Protein AF-V8AMJ9-F1 (afdb_monomer_lite)

Sequence (746 aa):
MMEITTKDFGLGAHLICLTNKAGDTLSLSNYGARIVDWTVNGKKIVLGFDSTQEYVEKDNYPGATIGRTAGRIKDGQVEIAGKTVQLQQNEAAQTLHGGQDSFESKLWQFEVFQEAEQAKVQFYLTSNDGENGYPGQMQVTVTHSFDENGAWSIEYDAVSDKDTVFNPTGHVYFNLSGDVGQSIDNHFLRLGASRFIPLLDKSEVVRGDIAELAGTDLDLRSGKKLSEVFQSTMEQVTLVDGLDHPFLLDEPSIEKEQARLSFEDLSVSVYTDRPSIVIFSANFGESGAVYQGKKEVNHAQSLLKHKWRQAVSKFRSWAISHSKQVRNTIQKQFINFIKKRKNEEKKMTTIVENSKVLTALTNSFEKVFGDTENVEYFFSPGRINLIGEHTDYNGGYVFPASITIGTTGLARLREDTKIRLFSQNFPEAGLIEFDLTEVKEKEDDSWSNYVKGMIVMLQGAGYTIDKGFELLINGEIPTASGLSSSASLELLVGVVLDDLFNLQVPRLELVQLGQKTENEFIGVNSGILDQFAIGFGEVKKAILLDCNTLKYEMVPVELRDYDIVIMNTNKPRALTESKYNERFAETREALKRMQSKLAIESLGELSNEEFDANTDLIGDETLIKRARHAVYENNRTKIAQKAFVAGNLTKFGELLNASHASLKDDYEVTGIELDTLAETAQKQAGVLGARMTGAGFGGCAIALVAHDKVADFEEAVGAEYEKVVGYPASFYVAQIGSGSTKLDVE

Organism: NCBI:txid1380772

InterPro domains:
  IPR000705 Galactokinase [PR00473] (382-400)
  IPR000705 Galactokinase [PR00473] (447-458)
  IPR000705 Galactokinase [PR00473] (468-486)
  IPR000705 Galactokinase [PR00473] (625-639)
  IPR000705 Galactokinase [TIGR00131] (361-740)
  IPR006203 GHMP kinase, ATP-binding, conserved site [PS00627] (477-488)
  IPR006204 GHMP kinase N-terminal domain [PF00288] (449-537)
  IPR008183 Aldose 1-/Glucose-6-phosphate 1-epimerase [PF01263] (15-292)
  IPR011013 Galactose mutarotase-like domain superfamily [SSF74650] (10-295)
  IPR013750 GHMP kinase, C-terminal domain [PF08544] (641-722)
  IPR014718 Glycoside hydrolase-type carbohydrate-binding [G3DSA:2.70.98.10] (3-341)
  IPR014721 Small ribosomal subunit protein uS5 domain 2-type fold, subgroup [G3DSA:3.30.230.10] (356-563)
  IPR019539 Galactokinase, N-terminal domain [PF10509] (364-411)
  IPR019741 Galactokinase, conserved site [PS00106] (382-393)
  IPR020568 Ribosomal protein uS5 domain 2-type superfamily [SSF54211] (351-558)
  IPR022963 Galactokinase, bacterial [MF_00246] (380-742)
  IPR036554 GHMP kinase, C-terminal domain superfamily [G3DSA:3.30.70.890] (564-741)
  IPR036554 GHMP kinase, C-terminal domain superfamily [SSF55060] (561-741)
  IPR047215 Galactose mutarotase-like [cd09019] (15-300)

Secondary structure (DSSP, 8-state):
--EEEEEEEETTEEEEEEE-TTS-EEEEETBTTEEEEEEETTEE-B---SSHHHHHHT-S-TTPEE-SB-SEEGGGEEEETTEEEEPPP-BTTBEETTSTT-GGGSBPEEEEEE-SSEEEEEEEEEEPTTGGG--S-EEEEEEEEEETT--EEEEEEEEESS--B-B-EE-PEE-TTS-TTS-GGG-EEEE-EEEE--B-STT--B-S--EE-TTSTT--TT-EEHHHHHT---HHHHHHTS-EEEEEESS-BSSS--EEEEETTEEEEE-BSSSEEEEE----GGG--EETTEEPPTT--EEEEE----B-S----------TTHHHHHHHHHHHHHHHHHHHHHHHHHHHHHHHHHHHHHHHHHHHHS--TT-EEEEEEEEEESS-TT-GGGT-EE-EEEEEEEEEEEEEE-SSSEEEEEETT-GGG--EEEEGGGTTSPPTT-THHHHHHHHHHHHHTT----S-EEEEEEE-SPTTSSS-HHHHHHHHHHHHHHHHTT----HHHHHHHHHHIIIIII-----SHHHHHHHH-BTTEEEEEETTT--EEEEE---TTEEEEEEE--PPP--HHHHHHHHHHHHHHHHHHHTTTS--SSGGG--HHHHHHTGGGT--HHHHHHHHHHHHHHHHHHHHHHHHHTT-HHHHHHHHHHHHHHHHHTS----HHHHHHHHHHTTSTTEEEEEEESS-SSSEEEEEEEGGGHHHHHHHHHHHHHHHHSS--EEEE--B---SEE----

pLDDT: mean 87.37, std 17.83, range [19.66, 98.88]

Structure (mmCIF, N/CA/C/O backbone):
data_AF-V8AMJ9-F1
#
_entry.id   AF-V8AMJ9-F1
#
loop_
_atom_site.group_PDB
_atom_site.id
_atom_site.type_symbol
_atom_site.label_atom_id
_atom_site.label_alt_id
_atom_site.label_comp_id
_atom_site.label_asym_id
_atom_site.label_entity_id
_atom_site.label_seq_id
_atom_site.pdbx_PDB_ins_code
_atom_site.Cartn_x
_atom_site.Cartn_y
_atom_site.Cartn_z
_atom_site.occupancy
_atom_site.B_iso_or_equiv
_atom_site.auth_seq_id
_atom_site.auth_comp_id
_atom_site.auth_asym_id
_atom_site.auth_atom_id
_atom_site.pdbx_PDB_model_num
ATOM 1 N N . MET A 1 1 ? -18.310 16.212 25.975 1.00 74.56 1 MET A N 1
ATOM 2 C CA . MET A 1 1 ? -18.135 15.029 25.116 1.00 74.56 1 MET A CA 1
ATOM 3 C C . MET A 1 1 ? -17.118 14.140 25.801 1.00 74.56 1 MET A C 1
ATOM 5 O O . MET A 1 1 ? -16.295 14.694 26.526 1.00 74.56 1 MET A O 1
ATOM 9 N N . MET A 1 2 ? -17.212 12.824 25.624 1.00 90.31 2 MET A N 1
ATOM 10 C CA . MET A 1 2 ? -16.255 11.864 26.183 1.00 90.31 2 MET A CA 1
ATOM 11 C C . MET A 1 2 ? -14.827 12.238 25.765 1.00 90.31 2 MET A C 1
ATOM 13 O O . MET A 1 2 ? -14.611 12.589 24.607 1.00 90.31 2 MET A O 1
ATOM 17 N N . GLU A 1 3 ? -13.870 12.221 26.685 1.00 94.62 3 GLU A N 1
ATOM 18 C CA . GLU A 1 3 ? -12.468 12.474 26.346 1.00 94.62 3 GLU A CA 1
ATOM 19 C C . GLU A 1 3 ? -11.864 11.201 25.748 1.00 94.62 3 GLU A C 1
ATOM 21 O O . GLU A 1 3 ? -12.061 10.109 26.278 1.00 94.62 3 GLU A O 1
ATOM 26 N N . ILE A 1 4 ? -11.148 11.334 24.630 1.00 97.19 4 ILE A N 1
ATOM 27 C CA . ILE A 1 4 ? -10.492 10.210 23.966 1.00 97.19 4 ILE A CA 1
ATOM 28 C C . ILE A 1 4 ? -9.025 10.549 23.773 1.00 97.19 4 ILE A C 1
ATOM 30 O O . ILE A 1 4 ? -8.684 11.571 23.179 1.00 97.19 4 ILE A O 1
ATOM 34 N N . THR A 1 5 ? -8.153 9.677 24.262 1.00 96.88 5 THR A N 1
ATOM 35 C CA . THR A 1 5 ? -6.708 9.805 24.075 1.00 96.88 5 THR A CA 1
ATOM 36 C C . THR A 1 5 ? -6.157 8.560 23.406 1.00 96.88 5 THR A C 1
ATOM 38 O O . THR A 1 5 ? -6.687 7.460 23.548 1.00 96.88 5 THR A O 1
ATOM 41 N N . THR A 1 6 ? -5.094 8.730 22.631 1.00 96.31 6 THR A N 1
ATOM 42 C CA . THR A 1 6 ? -4.368 7.627 22.003 1.00 96.31 6 THR A CA 1
ATOM 43 C C . THR A 1 6 ? -2.884 7.843 22.235 1.00 96.31 6 THR A C 1
ATOM 45 O O . THR A 1 6 ? -2.378 8.942 22.010 1.00 96.31 6 THR A O 1
ATOM 48 N N . LYS A 1 7 ? -2.186 6.809 22.700 1.00 93.69 7 LYS A N 1
ATOM 49 C CA . LYS A 1 7 ? -0.735 6.839 22.911 1.00 93.69 7 LYS A CA 1
ATOM 50 C C . LYS A 1 7 ? -0.086 5.556 22.409 1.00 93.69 7 LYS A C 1
ATOM 52 O O . LYS A 1 7 ? -0.765 4.541 22.271 1.00 93.69 7 LYS A O 1
ATOM 57 N N . ASP A 1 8 ? 1.217 5.611 22.162 1.00 91.31 8 ASP A N 1
ATOM 58 C CA . ASP A 1 8 ? 2.009 4.419 21.859 1.00 91.31 8 ASP A CA 1
ATOM 59 C C . ASP A 1 8 ? 1.932 3.409 23.015 1.00 91.31 8 ASP A C 1
ATOM 61 O O . ASP A 1 8 ? 1.956 3.779 24.195 1.00 91.31 8 ASP A O 1
ATOM 65 N N . PHE A 1 9 ? 1.802 2.137 22.657 1.00 94.25 9 PHE A N 1
ATOM 66 C CA . PHE A 1 9 ? 1.740 1.004 23.576 1.00 94.25 9 PHE A CA 1
ATOM 67 C C . PHE A 1 9 ? 2.832 -0.038 23.277 1.00 94.25 9 PHE A C 1
ATOM 69 O O . PHE A 1 9 ? 2.836 -1.123 23.866 1.00 94.25 9 PHE A O 1
ATOM 76 N N . GLY A 1 10 ? 3.778 0.297 22.391 1.00 80.06 10 GLY A N 1
ATOM 77 C CA . GLY A 1 10 ? 4.913 -0.536 22.008 1.00 80.06 10 GLY A CA 1
ATOM 78 C C . GLY A 1 10 ? 4.595 -1.512 20.875 1.00 80.06 10 GLY A C 1
ATOM 79 O O . GLY A 1 10 ? 3.445 -1.882 20.655 1.00 80.06 10 GLY A O 1
ATOM 80 N N . LEU A 1 11 ? 5.638 -1.937 20.153 1.00 80.00 11 LEU A N 1
ATOM 81 C CA . LEU A 1 11 ? 5.556 -2.883 19.024 1.00 80.00 11 LEU A CA 1
ATOM 82 C C . LEU A 1 11 ? 4.538 -2.478 17.936 1.00 80.00 11 LEU A C 1
ATOM 84 O O . LEU A 1 11 ? 3.905 -3.330 17.321 1.00 80.00 11 LEU A O 1
ATOM 88 N N . GLY A 1 12 ? 4.355 -1.172 17.709 1.00 77.81 12 GLY A N 1
ATOM 89 C CA . GLY A 1 12 ? 3.396 -0.638 16.732 1.00 77.81 12 GLY A CA 1
ATOM 90 C C . GLY A 1 12 ? 1.936 -0.623 17.205 1.00 77.81 12 GLY A C 1
ATOM 91 O O . GLY A 1 12 ? 1.050 -0.191 16.462 1.00 77.81 12 GLY A O 1
ATOM 92 N N . ALA A 1 13 ? 1.664 -1.065 18.434 1.00 93.19 13 ALA A N 1
ATOM 93 C CA . ALA A 1 13 ? 0.342 -0.994 19.032 1.00 93.19 13 ALA A CA 1
ATOM 94 C C . ALA A 1 13 ? 0.072 0.375 19.668 1.00 93.19 13 ALA A C 1
ATOM 96 O O . ALA A 1 13 ? 0.970 1.072 20.132 1.00 93.19 13 ALA A O 1
ATOM 97 N N . HIS A 1 14 ? -1.203 0.723 19.754 1.00 96.88 14 HIS A N 1
ATOM 98 C CA . HIS A 1 14 ? -1.708 1.932 20.382 1.00 96.88 14 HIS A CA 1
ATOM 99 C C . HIS A 1 14 ? -2.589 1.563 21.575 1.00 96.88 14 HIS A C 1
ATOM 101 O O . HIS A 1 14 ? -3.280 0.541 21.553 1.00 96.88 14 HIS A O 1
ATOM 107 N N . LEU A 1 15 ? -2.584 2.413 22.602 1.00 98.25 15 LEU A N 1
ATOM 108 C CA . LEU A 1 15 ? -3.532 2.385 23.709 1.00 98.25 15 LEU A CA 1
ATOM 109 C C . LEU A 1 15 ? -4.523 3.533 23.522 1.00 98.25 15 LEU A C 1
ATOM 111 O O . LEU A 1 15 ? -4.131 4.700 23.586 1.00 98.25 15 LEU A O 1
ATOM 115 N N . ILE A 1 16 ? -5.788 3.193 23.301 1.00 98.50 16 ILE A N 1
ATOM 116 C CA . ILE A 1 16 ? -6.908 4.123 23.183 1.00 98.50 16 ILE A CA 1
ATOM 117 C C . ILE A 1 16 ? -7.631 4.169 24.526 1.00 98.50 16 ILE A C 1
ATOM 119 O O . ILE A 1 16 ? -8.155 3.152 24.966 1.00 98.50 16 ILE A O 1
ATOM 123 N N . CYS A 1 17 ? -7.667 5.325 25.180 1.00 98.19 17 CYS A N 1
ATOM 124 C CA . CYS A 1 17 ? -8.372 5.511 26.446 1.00 98.19 17 CYS A CA 1
ATOM 125 C C . CYS A 1 17 ? -9.598 6.400 26.232 1.00 98.19 17 CYS A C 1
ATOM 127 O O . CYS A 1 17 ? -9.471 7.508 25.708 1.00 98.19 17 CYS A O 1
ATOM 129 N N . LEU A 1 18 ? -10.764 5.895 26.631 1.00 97.75 18 LEU A N 1
ATOM 130 C CA . LEU A 1 18 ? -12.057 6.571 26.597 1.00 97.75 18 LEU A CA 1
ATOM 131 C C . LEU A 1 18 ? -12.429 6.967 28.028 1.00 97.75 18 LEU A C 1
ATOM 133 O O . LEU A 1 18 ? -12.510 6.089 28.881 1.00 97.75 18 LEU A O 1
ATOM 137 N N . THR A 1 19 ? -12.675 8.249 28.289 1.00 97.25 19 THR A N 1
ATOM 138 C CA . THR A 1 19 ? -12.990 8.772 29.627 1.00 97.25 19 THR A CA 1
ATOM 139 C C . THR A 1 19 ? -14.341 9.476 29.616 1.00 97.25 19 THR A C 1
ATOM 141 O O . THR A 1 19 ? -14.513 10.496 28.938 1.00 97.25 19 THR A O 1
ATOM 144 N N . ASN A 1 20 ? -15.307 8.950 30.372 1.00 94.88 20 ASN A N 1
ATOM 145 C CA . ASN A 1 20 ? -16.635 9.555 30.494 1.00 94.88 20 ASN A CA 1
ATOM 146 C C . ASN A 1 20 ? -16.621 10.791 31.418 1.00 94.88 20 ASN A C 1
ATOM 148 O O . ASN A 1 20 ? -15.637 11.078 32.103 1.00 94.88 20 ASN A O 1
ATOM 152 N N . LYS A 1 21 ? -17.731 11.536 31.480 1.00 93.50 21 LYS A N 1
ATOM 153 C CA . LYS A 1 21 ? -17.843 12.733 32.343 1.00 93.50 21 LYS A CA 1
ATOM 154 C C . LYS A 1 21 ? -17.738 12.443 33.842 1.00 93.50 21 LYS A C 1
ATOM 156 O O . LYS A 1 21 ? -17.437 13.362 34.602 1.00 93.50 21 LYS A O 1
ATOM 161 N N . ALA A 1 22 ? -18.026 11.214 34.269 1.00 91.94 22 ALA A N 1
ATOM 162 C CA . ALA A 1 22 ? -17.880 10.788 35.659 1.00 91.94 22 ALA A CA 1
ATOM 163 C C . ALA A 1 22 ? -16.415 10.483 36.031 1.00 91.94 22 ALA A C 1
ATOM 165 O O . ALA A 1 22 ? -16.100 10.377 37.214 1.00 91.94 22 ALA A O 1
ATOM 166 N N . GLY A 1 23 ? -15.519 10.412 35.040 1.00 94.69 23 GLY A N 1
ATOM 167 C CA . GLY A 1 23 ? -14.111 10.072 35.217 1.00 94.69 23 GLY A CA 1
ATOM 168 C C . GLY A 1 23 ? -13.824 8.570 35.175 1.00 94.69 23 GLY A C 1
ATOM 169 O O . GLY A 1 23 ? -12.690 8.179 35.446 1.00 94.69 23 GLY A O 1
ATOM 170 N N . ASP A 1 24 ? -14.809 7.734 34.832 1.00 95.81 24 ASP A N 1
ATOM 171 C CA . ASP A 1 24 ? -14.566 6.321 34.544 1.00 95.81 24 ASP A CA 1
ATOM 172 C C . ASP A 1 24 ? -13.868 6.191 33.190 1.00 95.81 24 ASP A C 1
ATOM 174 O O . ASP A 1 24 ? -14.147 6.953 32.255 1.00 95.81 24 ASP A O 1
ATOM 178 N N . THR A 1 25 ? -12.975 5.209 33.077 1.00 97.62 25 THR A N 1
ATOM 179 C CA . THR A 1 25 ? -12.159 5.019 31.876 1.00 97.62 25 THR A CA 1
ATOM 180 C C . THR A 1 25 ? -12.245 3.605 31.326 1.00 97.62 25 THR A C 1
ATOM 182 O O . THR A 1 25 ? -12.289 2.634 32.080 1.00 97.62 25 THR A O 1
ATOM 185 N N . LEU A 1 26 ? -12.207 3.484 30.001 1.00 98.06 26 LEU A N 1
ATOM 186 C CA . LEU A 1 26 ? -12.028 2.229 29.278 1.00 98.06 26 LEU A CA 1
ATOM 187 C C . LEU A 1 26 ? -10.793 2.352 28.386 1.00 98.06 26 LEU A C 1
ATOM 189 O O . LEU A 1 26 ? -10.759 3.183 27.479 1.00 98.06 26 LEU A O 1
ATOM 193 N N . SER A 1 27 ? -9.779 1.526 28.631 1.00 98.31 27 SER A N 1
ATOM 194 C CA . SER A 1 27 ? -8.575 1.470 27.801 1.00 98.31 27 SER A CA 1
ATOM 195 C C . SER A 1 27 ? -8.596 0.242 26.905 1.00 98.31 27 SER A C 1
ATOM 197 O O . SER A 1 27 ? -8.772 -0.881 27.375 1.00 98.31 27 SER A O 1
ATOM 199 N N . LEU A 1 28 ? -8.367 0.455 25.616 1.00 98.56 28 LEU A N 1
ATOM 200 C CA . LEU A 1 28 ? -8.359 -0.558 24.572 1.00 98.56 28 LEU A CA 1
ATOM 201 C C . LEU A 1 28 ? -7.017 -0.534 23.840 1.00 98.56 28 LEU A C 1
ATOM 203 O O . LEU A 1 28 ? -6.389 0.517 23.739 1.00 98.56 28 LEU A O 1
ATOM 207 N N . SER A 1 29 ? -6.587 -1.664 23.287 1.00 98.50 29 SER A N 1
ATOM 208 C CA . SER A 1 29 ? -5.433 -1.711 22.390 1.00 98.50 29 SER A CA 1
ATOM 209 C C . SER A 1 29 ? -5.760 -2.421 21.088 1.00 98.50 29 SER A C 1
ATOM 211 O O . SER A 1 29 ? -6.480 -3.421 21.064 1.00 98.50 29 SER A O 1
ATOM 213 N N . ASN A 1 30 ? -5.195 -1.907 19.997 1.00 97.94 30 ASN A N 1
ATOM 214 C CA . ASN A 1 30 ? -5.310 -2.535 18.688 1.00 97.94 30 ASN A CA 1
ATOM 215 C C . ASN A 1 30 ? -4.446 -3.796 18.555 1.00 97.94 30 ASN A C 1
ATOM 217 O O . ASN A 1 30 ? -4.654 -4.570 17.628 1.00 97.94 30 ASN A O 1
ATOM 221 N N . TYR A 1 31 ? -3.529 -4.071 19.481 1.00 97.38 31 TYR A N 1
ATOM 222 C CA . TYR A 1 31 ? -2.949 -5.404 19.593 1.00 97.38 31 TYR A CA 1
ATOM 223 C C . TYR A 1 31 ? -3.995 -6.357 20.182 1.00 97.38 31 TYR A C 1
ATOM 225 O O . TYR A 1 31 ? -4.439 -6.173 21.310 1.00 97.38 31 TYR A O 1
ATOM 233 N N . GLY A 1 32 ? -4.434 -7.355 19.422 1.00 97.06 32 GLY A N 1
ATOM 234 C CA . GLY A 1 32 ? -5.451 -8.324 19.832 1.00 97.06 32 GLY A CA 1
ATOM 235 C C . GLY A 1 32 ? -6.883 -7.791 19.957 1.00 97.06 32 GLY A C 1
ATOM 236 O O . GLY A 1 32 ? -7.705 -8.501 20.533 1.00 97.06 32 GLY A O 1
ATOM 237 N N . ALA A 1 33 ? -7.174 -6.566 19.482 1.00 97.88 33 ALA A N 1
ATOM 238 C CA . ALA A 1 33 ? -8.459 -5.873 19.678 1.00 97.88 33 ALA A CA 1
ATOM 239 C C . ALA A 1 33 ? -8.968 -6.050 21.119 1.00 97.88 33 ALA A C 1
ATOM 241 O O . ALA A 1 33 ? -10.005 -6.675 21.366 1.00 97.88 33 ALA A O 1
ATOM 242 N N . ARG A 1 34 ? -8.130 -5.631 22.074 1.00 96.50 34 ARG A N 1
ATOM 243 C CA . ARG A 1 34 ? -8.228 -6.039 23.477 1.00 96.50 34 ARG A CA 1
ATOM 244 C C . ARG A 1 34 ? -8.654 -4.905 24.387 1.00 96.50 34 ARG A C 1
ATOM 246 O O . ARG A 1 34 ? -8.296 -3.752 24.157 1.00 96.50 34 ARG A O 1
ATOM 253 N N . ILE A 1 35 ? -9.331 -5.253 25.475 1.00 97.31 35 ILE A N 1
ATOM 254 C CA . ILE A 1 35 ? -9.471 -4.374 26.638 1.00 97.31 35 ILE A CA 1
ATOM 255 C C . ILE A 1 35 ? -8.227 -4.500 27.520 1.00 97.31 35 ILE A C 1
ATOM 257 O O . ILE A 1 35 ? -7.816 -5.600 27.869 1.00 97.31 35 ILE A O 1
ATOM 261 N N . VAL A 1 36 ? -7.606 -3.374 27.849 1.00 97.06 36 VAL A N 1
ATOM 262 C CA . VAL A 1 36 ? -6.402 -3.310 28.692 1.00 97.06 36 VAL A CA 1
ATOM 263 C C . VAL A 1 36 ? -6.757 -2.902 30.117 1.00 97.06 36 VAL A C 1
ATOM 265 O O . VAL A 1 36 ? -6.176 -3.420 31.065 1.00 97.06 36 VAL A O 1
ATOM 268 N N . ASP A 1 37 ? -7.699 -1.972 30.270 1.00 95.94 37 ASP A N 1
ATOM 269 C CA . ASP A 1 37 ? -8.135 -1.477 31.573 1.00 95.94 37 ASP A CA 1
ATOM 270 C C . ASP A 1 37 ? -9.591 -1.009 31.522 1.00 95.94 37 ASP A C 1
ATOM 272 O O . ASP A 1 37 ? -10.086 -0.568 30.485 1.00 95.94 37 ASP A O 1
ATOM 276 N N . TRP A 1 38 ? -10.255 -1.077 32.669 1.00 95.94 38 TRP A N 1
ATOM 277 C CA . TRP A 1 38 ? -11.566 -0.497 32.916 1.00 95.94 38 TRP A CA 1
ATOM 278 C C . TRP A 1 38 ? -11.553 0.012 34.347 1.00 95.94 38 TRP A C 1
ATOM 280 O O . TRP A 1 38 ? -11.546 -0.778 35.293 1.00 95.94 38 TRP A O 1
ATOM 290 N N . THR A 1 39 ? -11.504 1.329 34.505 1.00 95.88 39 THR A N 1
ATOM 291 C CA . THR A 1 39 ? -11.506 1.972 35.814 1.00 95.88 39 THR A CA 1
ATOM 292 C C . THR A 1 39 ? -12.892 2.529 36.102 1.00 95.88 39 THR A C 1
ATOM 294 O O . THR A 1 39 ? -13.383 3.365 35.351 1.00 95.88 39 THR A O 1
ATOM 297 N N . VAL A 1 40 ? -13.500 2.091 37.207 1.00 92.62 40 VAL A N 1
ATOM 298 C CA . VAL A 1 40 ? -14.798 2.583 37.692 1.00 92.62 40 VAL A CA 1
ATOM 299 C C . VAL A 1 40 ? -14.631 3.090 39.117 1.00 92.62 40 VAL A C 1
ATOM 301 O O . VAL A 1 40 ? -14.111 2.366 39.969 1.00 92.62 40 VAL A O 1
ATOM 304 N N . ASN A 1 41 ? -15.035 4.333 39.394 1.00 89.19 41 ASN A N 1
ATOM 305 C CA . ASN A 1 41 ? -14.844 4.975 40.707 1.00 89.19 41 ASN A CA 1
ATOM 306 C C . ASN A 1 41 ? -13.389 4.878 41.231 1.00 89.19 41 ASN A C 1
ATOM 308 O O . ASN A 1 41 ? -13.146 4.676 42.423 1.00 89.19 41 ASN A O 1
ATOM 312 N N . GLY A 1 42 ? -12.405 4.967 40.330 1.00 89.06 42 GLY A N 1
ATOM 313 C CA . GLY A 1 42 ? -10.977 4.862 40.654 1.00 89.06 42 GLY A CA 1
ATOM 314 C C . GLY A 1 42 ? -10.457 3.443 40.940 1.00 89.06 42 GLY A C 1
ATOM 315 O O . GLY A 1 42 ? -9.279 3.297 41.265 1.00 89.06 42 GLY A O 1
ATOM 316 N N . LYS A 1 43 ? -11.289 2.398 40.816 1.00 91.62 43 LYS A N 1
ATOM 317 C CA . LYS A 1 43 ? -10.882 0.986 40.930 1.00 91.62 43 LYS A CA 1
ATOM 318 C C . LYS A 1 43 ? -10.722 0.369 39.533 1.00 91.62 43 LYS A C 1
ATOM 320 O O . LYS A 1 43 ? -11.659 0.426 38.742 1.00 91.62 43 LYS A O 1
ATOM 325 N N . LYS A 1 44 ? -9.573 -0.256 39.248 1.00 93.38 44 LYS A N 1
ATOM 326 C CA . LYS A 1 44 ? -9.328 -1.027 38.012 1.00 93.38 44 LYS A CA 1
ATOM 327 C C . LYS A 1 44 ? -9.976 -2.404 38.107 1.00 93.38 44 LYS A C 1
ATOM 329 O O . LYS A 1 44 ? -9.504 -3.245 38.861 1.00 93.38 44 LYS A O 1
ATOM 334 N N . ILE A 1 45 ? -11.060 -2.643 37.383 1.00 92.94 45 ILE A N 1
ATOM 335 C CA . ILE A 1 45 ? -11.890 -3.843 37.578 1.00 92.94 45 ILE A CA 1
ATOM 336 C C . ILE A 1 45 ? -11.586 -4.990 36.615 1.00 92.94 45 ILE A C 1
ATOM 338 O O . ILE A 1 45 ? -12.163 -6.072 36.763 1.00 92.94 45 ILE A O 1
ATOM 342 N N . VAL A 1 46 ? -10.683 -4.774 35.656 1.00 91.75 46 VAL A N 1
ATOM 343 C CA . VAL A 1 46 ? -10.195 -5.795 34.719 1.00 91.75 46 VAL A CA 1
ATOM 344 C C . VAL A 1 46 ? -8.677 -5.915 34.779 1.00 91.75 46 VAL A C 1
ATOM 346 O O . VAL A 1 46 ? -7.987 -4.970 35.160 1.00 91.75 46 VAL A O 1
ATOM 349 N N . LEU A 1 47 ? -8.159 -7.084 34.407 1.00 86.12 47 LEU A N 1
ATOM 350 C CA . LEU A 1 47 ? -6.722 -7.342 34.375 1.00 86.12 47 LEU A CA 1
ATOM 351 C C . LEU A 1 47 ? -6.140 -7.090 32.982 1.00 86.12 47 LEU A C 1
ATOM 353 O O . LEU A 1 47 ? -6.699 -7.521 31.973 1.00 86.12 47 LEU A O 1
ATOM 357 N N . GLY A 1 48 ? -4.971 -6.452 32.960 1.00 91.50 48 GLY A N 1
ATOM 358 C CA . GLY A 1 48 ? -4.180 -6.191 31.764 1.00 91.50 48 GLY A CA 1
ATOM 359 C C . GLY A 1 48 ? -2.750 -5.775 32.113 1.00 91.50 48 GLY A C 1
ATOM 360 O O . GLY A 1 48 ? -2.444 -5.441 33.262 1.00 91.50 48 GLY A O 1
ATOM 361 N N . PHE A 1 49 ? -1.861 -5.826 31.123 1.00 92.31 49 PHE A N 1
ATOM 362 C CA . PHE A 1 49 ? -0.466 -5.391 31.247 1.00 92.31 49 PHE A CA 1
ATOM 363 C C . PHE A 1 49 ? -0.265 -3.936 30.809 1.00 92.31 49 PHE A C 1
ATOM 365 O O . PHE A 1 49 ? -1.120 -3.359 30.137 1.00 92.31 49 PHE A O 1
ATOM 372 N N . ASP A 1 50 ? 0.882 -3.357 31.174 1.00 92.06 50 ASP A N 1
ATOM 373 C CA . ASP A 1 50 ? 1.203 -1.944 30.931 1.00 92.06 50 ASP A CA 1
ATOM 374 C C . ASP A 1 50 ? 1.830 -1.683 29.549 1.00 92.06 50 ASP A C 1
ATOM 376 O O . ASP A 1 50 ? 2.007 -0.526 29.162 1.00 92.06 50 ASP A O 1
ATOM 380 N N . SER A 1 51 ? 2.162 -2.735 28.792 1.00 91.88 51 SER A N 1
ATOM 381 C CA . SER A 1 51 ? 2.744 -2.628 27.450 1.00 91.88 51 SER A CA 1
ATOM 382 C C . SER A 1 51 ? 2.454 -3.850 26.578 1.00 91.88 51 SER A C 1
ATOM 384 O O . SER A 1 51 ? 2.229 -4.952 27.082 1.00 91.88 51 SER A O 1
ATOM 386 N N . THR A 1 52 ? 2.532 -3.678 25.257 1.00 91.62 52 THR A N 1
ATOM 387 C CA . THR A 1 52 ? 2.411 -4.779 24.282 1.00 91.62 52 THR A CA 1
ATOM 388 C C . THR A 1 52 ? 3.498 -5.834 24.465 1.00 91.62 52 THR A C 1
ATOM 390 O O . THR A 1 52 ? 3.219 -7.023 24.345 1.00 91.62 52 THR A O 1
ATOM 393 N N . GLN A 1 53 ? 4.717 -5.418 24.829 1.00 89.38 53 GLN A N 1
ATOM 394 C CA . GLN A 1 53 ? 5.828 -6.333 25.101 1.00 89.38 53 GLN A CA 1
ATOM 395 C C . GLN A 1 53 ? 5.469 -7.343 26.201 1.00 89.38 53 GLN A C 1
ATOM 397 O O . GLN A 1 53 ? 5.722 -8.533 26.055 1.00 89.38 53 GLN A O 1
ATOM 402 N N . GLU A 1 54 ? 4.814 -6.895 27.274 1.00 89.88 54 GLU A N 1
ATOM 403 C CA . GLU A 1 54 ? 4.397 -7.788 28.358 1.00 89.88 54 GLU A CA 1
ATOM 404 C C . GLU A 1 54 ? 3.339 -8.805 27.922 1.00 89.88 54 GLU A C 1
ATOM 406 O O . GLU A 1 54 ? 3.384 -9.944 28.379 1.00 89.88 54 GLU A O 1
ATOM 411 N N . TYR A 1 55 ? 2.421 -8.439 27.022 1.00 92.25 55 TYR A N 1
ATOM 412 C CA . TYR A 1 55 ? 1.466 -9.402 26.462 1.00 92.25 55 TYR A CA 1
ATOM 413 C C . TYR A 1 55 ? 2.157 -10.472 25.608 1.00 92.25 55 TYR A C 1
ATOM 415 O O . TYR A 1 55 ? 1.740 -11.626 25.616 1.00 92.25 55 TYR A O 1
ATOM 423 N N . VAL A 1 56 ? 3.220 -10.108 24.886 1.00 85.69 56 VAL A N 1
ATOM 424 C CA . VAL A 1 56 ? 4.018 -11.061 24.100 1.00 85.69 56 VAL A CA 1
ATOM 425 C C . VAL A 1 56 ? 4.830 -11.987 25.013 1.00 85.69 56 VAL A C 1
ATOM 427 O O . VAL A 1 56 ? 4.917 -13.184 24.756 1.00 85.69 56 VAL A O 1
ATOM 430 N N . GLU A 1 57 ? 5.422 -11.450 26.081 1.00 82.81 57 GLU A N 1
ATOM 431 C CA . GLU A 1 57 ? 6.357 -12.190 26.938 1.00 82.81 57 GLU A CA 1
ATOM 432 C C . GLU A 1 57 ? 5.692 -13.007 28.050 1.00 82.81 57 GLU A C 1
ATOM 434 O O . GLU A 1 57 ? 6.241 -14.031 28.460 1.00 82.81 57 GLU A O 1
ATOM 439 N N . LYS A 1 58 ? 4.561 -12.537 28.592 1.00 84.38 58 LYS A N 1
ATOM 440 C CA . LYS A 1 58 ? 3.957 -13.101 29.809 1.00 84.38 58 LYS A CA 1
ATOM 441 C C . LYS A 1 58 ? 2.715 -13.925 29.510 1.00 84.38 58 LYS A C 1
ATOM 443 O O . LYS A 1 58 ? 2.677 -15.105 29.840 1.00 84.38 58 LYS A O 1
ATOM 448 N N . ASP A 1 59 ? 1.696 -13.290 28.940 1.00 85.38 59 ASP A N 1
ATOM 449 C CA . ASP A 1 59 ? 0.426 -13.922 28.590 1.00 85.38 59 ASP A CA 1
ATOM 450 C C . ASP A 1 59 ? -0.311 -13.066 27.555 1.00 85.38 59 ASP A C 1
ATOM 452 O O . ASP A 1 59 ? -0.581 -11.883 27.772 1.00 85.38 59 ASP A O 1
ATOM 456 N N . ASN A 1 60 ? -0.664 -13.671 26.427 1.00 88.69 60 ASN A N 1
ATOM 457 C CA . ASN A 1 60 ? -1.257 -12.953 25.312 1.00 88.69 60 ASN A CA 1
ATOM 458 C C . ASN A 1 60 ? -2.792 -12.893 25.369 1.00 88.69 60 ASN A C 1
ATOM 460 O O . ASN A 1 60 ? -3.408 -12.127 24.627 1.00 88.69 60 ASN A O 1
ATOM 464 N N . TYR A 1 61 ? -3.428 -13.662 26.253 1.00 89.31 61 TYR A N 1
ATOM 465 C CA . TYR A 1 61 ? -4.884 -13.781 26.309 1.00 89.31 61 TYR A CA 1
ATOM 466 C C . TYR A 1 61 ? -5.633 -12.666 27.059 1.00 89.31 61 TYR A C 1
ATOM 468 O O . TYR A 1 61 ? -6.754 -12.374 26.645 1.00 89.31 61 TYR A O 1
ATOM 476 N N . PRO A 1 62 ? -5.111 -12.017 28.121 1.00 89.62 62 PRO A N 1
ATOM 477 C CA . PRO A 1 62 ? -5.890 -11.069 28.909 1.00 89.62 62 PRO A CA 1
ATOM 478 C C . PRO A 1 62 ? -6.488 -9.940 28.075 1.00 89.62 62 PRO A C 1
ATOM 480 O O . PRO A 1 62 ? -5.790 -9.228 27.350 1.00 89.62 62 PRO A O 1
ATOM 483 N N . GLY A 1 63 ? -7.817 -9.847 28.152 1.00 91.88 63 GLY A N 1
ATOM 484 C CA . GLY A 1 63 ? -8.633 -8.849 27.475 1.00 91.88 63 GLY A CA 1
ATOM 485 C C . GLY A 1 63 ? -8.761 -9.016 25.962 1.00 91.88 63 GLY A C 1
ATOM 486 O O . GLY A 1 63 ? -9.527 -8.272 25.353 1.00 91.88 63 GLY A O 1
ATOM 487 N N . ALA A 1 64 ? -8.048 -9.963 25.349 1.00 96.25 64 ALA A N 1
ATOM 488 C CA . ALA A 1 64 ? -7.967 -10.095 23.901 1.00 96.25 64 ALA A CA 1
ATOM 489 C C . ALA A 1 64 ? -9.265 -10.598 23.267 1.00 96.25 64 ALA A C 1
ATOM 491 O O . ALA A 1 64 ? -10.014 -11.389 23.851 1.00 96.25 64 ALA A O 1
ATOM 492 N N . THR A 1 65 ? -9.496 -10.182 22.026 1.00 96.75 65 THR A N 1
ATOM 493 C CA . THR A 1 65 ? -10.421 -10.866 21.132 1.00 96.75 65 THR A CA 1
ATOM 494 C C . THR A 1 65 ? -9.797 -12.189 20.709 1.00 96.75 65 THR A C 1
ATOM 496 O O . THR A 1 65 ? -8.743 -12.220 20.081 1.00 96.75 65 THR A O 1
ATOM 499 N N . ILE A 1 66 ? -10.488 -13.290 20.989 1.00 94.06 66 ILE A N 1
ATOM 500 C CA . ILE A 1 66 ? -10.079 -14.623 20.555 1.00 94.06 66 ILE A CA 1
ATOM 501 C C . ILE A 1 66 ? -10.895 -15.054 19.352 1.00 94.06 66 ILE A C 1
ATOM 503 O O . ILE A 1 66 ? -12.124 -15.007 19.385 1.00 94.06 66 ILE A O 1
ATOM 507 N N . GLY A 1 67 ? -10.228 -15.583 18.335 1.00 89.50 67 GLY A N 1
ATOM 508 C CA . GLY A 1 67 ? -10.853 -16.166 17.158 1.00 89.50 67 GLY A CA 1
ATOM 509 C C . GLY A 1 67 ? -9.815 -16.882 16.296 1.00 89.50 67 GLY A C 1
ATOM 510 O O . GLY A 1 67 ? -8.637 -16.794 16.575 1.00 89.50 67 GLY A O 1
ATOM 511 N N . ARG A 1 68 ? -10.201 -17.638 15.265 1.00 90.25 68 ARG A N 1
ATOM 512 C CA . ARG A 1 68 ? -11.576 -17.806 14.756 1.00 90.25 68 ARG A CA 1
ATOM 513 C C . ARG A 1 68 ? -12.503 -18.583 15.684 1.00 90.25 68 ARG A C 1
ATOM 515 O O . ARG A 1 68 ? -13.715 -18.426 15.581 1.00 90.25 68 ARG A O 1
ATOM 522 N N . THR A 1 69 ? -11.973 -19.373 16.616 1.00 90.31 69 THR A N 1
ATOM 523 C CA . THR A 1 69 ? -12.785 -20.042 17.641 1.00 90.31 69 THR A CA 1
ATOM 524 C C . THR A 1 69 ? -12.129 -19.981 19.008 1.00 90.31 69 THR A C 1
ATOM 526 O O . THR A 1 69 ? -10.964 -20.333 19.150 1.00 90.31 69 THR A O 1
ATOM 529 N N . ALA A 1 70 ? -12.896 -19.635 20.035 1.00 88.38 70 ALA A N 1
ATOM 530 C CA . ALA A 1 70 ? -12.420 -19.665 21.408 1.00 88.38 70 ALA A CA 1
ATOM 531 C C . ALA A 1 70 ? -12.610 -21.036 22.082 1.00 88.38 70 ALA A C 1
ATOM 533 O O . ALA A 1 70 ? -13.673 -21.657 21.994 1.00 88.38 70 ALA A O 1
ATOM 534 N N . GLY A 1 71 ? -11.622 -21.452 22.876 1.00 86.38 71 GLY A N 1
ATOM 535 C CA . GLY A 1 71 ? -11.584 -22.737 23.571 1.00 86.38 71 GLY A CA 1
ATOM 536 C C . GLY A 1 71 ? -10.885 -23.815 22.761 1.00 86.38 71 GLY A C 1
ATOM 537 O O . GLY A 1 71 ? -10.167 -23.506 21.816 1.00 86.38 71 GLY A O 1
ATOM 538 N N . ARG A 1 72 ? -11.117 -25.068 23.149 1.00 87.88 72 ARG A N 1
ATOM 539 C CA . ARG A 1 72 ? -10.447 -26.237 22.583 1.00 87.88 72 ARG A CA 1
ATOM 540 C C . ARG A 1 72 ? -11.323 -26.939 21.558 1.00 87.88 72 ARG A C 1
ATOM 542 O O . ARG A 1 72 ? -12.491 -27.238 21.817 1.00 87.88 72 ARG A O 1
ATOM 549 N N . ILE A 1 73 ? -10.743 -27.236 20.405 1.00 89.06 73 ILE A N 1
ATOM 550 C CA . ILE A 1 73 ? -11.306 -28.145 19.412 1.00 89.06 73 ILE A CA 1
ATOM 551 C C . ILE A 1 73 ? -10.587 -29.476 19.551 1.00 89.06 73 ILE A C 1
ATOM 553 O O . ILE A 1 73 ? -9.374 -29.555 19.341 1.00 89.06 73 ILE A O 1
ATOM 557 N N . LYS A 1 74 ? -11.374 -30.506 19.876 1.00 87.69 74 LYS A N 1
ATOM 558 C CA . LYS A 1 74 ? -10.882 -31.865 20.050 1.00 87.69 74 LYS A CA 1
ATOM 559 C C . LYS A 1 74 ? -10.132 -32.344 18.802 1.00 87.69 74 LYS A C 1
ATOM 561 O O . LYS A 1 74 ? -10.675 -32.253 17.702 1.00 87.69 74 LYS A O 1
ATOM 566 N N . ASP A 1 75 ? -8.912 -32.838 18.984 1.00 92.12 75 ASP A N 1
ATOM 567 C CA . ASP A 1 75 ? -8.028 -33.380 17.945 1.00 92.12 75 ASP A CA 1
ATOM 568 C C . ASP A 1 75 ? -7.703 -32.369 16.820 1.00 92.12 75 ASP A C 1
ATOM 570 O O . ASP A 1 75 ? -7.201 -32.732 15.756 1.00 92.12 75 ASP A O 1
ATOM 574 N N . GLY A 1 76 ? -8.009 -31.081 17.029 1.00 92.19 76 GLY A N 1
ATOM 575 C CA . GLY A 1 76 ? -7.957 -30.044 15.999 1.00 92.19 76 GLY A CA 1
ATOM 576 C C . GLY A 1 76 ? -8.879 -30.313 14.806 1.00 92.19 76 GLY A C 1
ATOM 577 O O . GLY A 1 76 ? -8.651 -29.775 13.730 1.00 92.19 76 GLY A O 1
ATOM 578 N N . GLN A 1 77 ? -9.908 -31.152 14.951 1.00 93.00 77 GLN A N 1
ATOM 579 C CA . GLN A 1 77 ? -10.768 -31.554 13.838 1.00 93.00 77 GLN A CA 1
ATOM 580 C C . GLN A 1 77 ? -12.151 -30.912 13.912 1.00 93.00 77 GLN A C 1
ATOM 582 O O . GLN A 1 77 ? -12.838 -30.926 14.940 1.00 93.00 77 GLN A O 1
ATOM 587 N N . VAL A 1 78 ? -12.585 -30.364 12.778 1.00 89.81 78 VAL A N 1
ATOM 588 C CA . VAL A 1 78 ? -13.927 -29.801 12.610 1.00 89.81 78 VAL A CA 1
ATOM 589 C C . VAL A 1 78 ? -14.586 -30.336 11.352 1.00 89.81 78 VAL A C 1
ATOM 591 O O . VAL A 1 78 ? -13.941 -30.531 10.329 1.00 89.81 78 VAL A O 1
ATOM 594 N N . GLU A 1 79 ? -15.895 -30.537 11.419 1.00 87.31 79 GLU A N 1
ATOM 595 C CA . GLU A 1 79 ? -16.704 -30.874 10.252 1.00 87.31 79 GLU A CA 1
ATOM 596 C C . GLU A 1 79 ? -17.262 -29.596 9.626 1.00 87.31 79 GLU A C 1
ATOM 598 O O . GLU A 1 79 ? -18.033 -28.869 10.259 1.00 87.31 79 GLU A O 1
ATOM 603 N N . ILE A 1 80 ? -16.888 -29.325 8.376 1.00 86.31 80 ILE A N 1
ATOM 604 C CA . ILE A 1 80 ? -17.353 -28.172 7.599 1.00 86.31 80 ILE A CA 1
ATOM 605 C C . ILE A 1 80 ? -17.927 -28.691 6.285 1.00 86.31 80 ILE A C 1
ATOM 607 O O . ILE A 1 80 ? -17.238 -29.350 5.508 1.00 86.31 80 ILE A O 1
ATOM 611 N N . ALA A 1 81 ? -19.212 -28.420 6.041 1.00 82.12 81 ALA A N 1
ATOM 612 C CA . ALA A 1 81 ? -19.932 -28.884 4.850 1.00 82.12 81 ALA A CA 1
ATOM 613 C C . ALA A 1 81 ? -19.782 -30.404 4.580 1.00 82.12 81 ALA A C 1
ATOM 615 O O . ALA A 1 81 ? -19.683 -30.838 3.431 1.00 82.12 81 ALA A O 1
ATOM 616 N N . GLY A 1 82 ? -19.760 -31.214 5.648 1.00 82.56 82 GLY A N 1
ATOM 617 C CA . GLY A 1 82 ? -19.629 -32.676 5.578 1.00 82.56 82 GLY A CA 1
ATOM 618 C C . GLY A 1 82 ? -18.219 -33.181 5.256 1.00 82.56 82 GLY A C 1
ATOM 619 O O . GLY A 1 82 ? -18.073 -34.323 4.819 1.00 82.56 82 GLY A O 1
ATOM 620 N N . LYS A 1 83 ? -17.201 -32.328 5.406 1.00 85.75 83 LYS A N 1
ATOM 621 C CA . LYS A 1 83 ? -15.791 -32.696 5.298 1.00 85.75 83 LYS A CA 1
ATOM 622 C C . LYS A 1 83 ? -15.082 -32.431 6.619 1.00 85.75 83 LYS A C 1
ATOM 624 O O . LYS A 1 83 ? -15.166 -31.322 7.150 1.00 85.75 83 LYS A O 1
ATOM 629 N N . THR A 1 84 ? -14.293 -33.405 7.054 1.00 93.31 84 THR A N 1
ATOM 630 C CA . THR A 1 84 ? -13.332 -33.227 8.138 1.00 93.31 84 THR A CA 1
ATOM 631 C C . THR A 1 84 ? -12.221 -32.288 7.677 1.00 93.31 84 THR A C 1
ATOM 633 O O . THR A 1 84 ? -11.541 -32.547 6.682 1.00 93.31 84 THR A O 1
ATOM 636 N N . VAL A 1 85 ? -12.037 -31.192 8.403 1.00 92.88 85 VAL A N 1
ATOM 637 C CA . VAL A 1 85 ? -10.951 -30.230 8.230 1.00 92.88 85 VAL A CA 1
ATOM 638 C C . VAL A 1 85 ? -10.035 -30.327 9.442 1.00 92.88 85 VAL A C 1
ATOM 640 O O . VAL A 1 85 ? -10.502 -30.284 10.582 1.00 92.88 85 VAL A O 1
ATOM 643 N N . GLN A 1 86 ? -8.736 -30.457 9.179 1.00 97.12 86 GLN A N 1
ATOM 644 C CA . GLN A 1 86 ? -7.700 -30.439 10.203 1.00 97.12 86 GLN A CA 1
ATOM 645 C C . GLN A 1 86 ? -7.220 -29.003 10.411 1.00 97.12 86 GLN A C 1
ATOM 647 O O . GLN A 1 86 ? -6.682 -28.377 9.500 1.00 97.12 86 GLN A O 1
ATOM 652 N N . LEU A 1 87 ? -7.409 -28.508 11.624 1.00 95.25 87 LEU A N 1
ATOM 653 C CA . LEU A 1 87 ? -6.886 -27.245 12.111 1.00 95.25 87 LEU A CA 1
ATOM 654 C C . LEU A 1 87 ? -5.518 -27.471 12.760 1.00 95.25 87 LEU A C 1
ATOM 656 O O . LEU A 1 87 ? -5.178 -28.588 13.171 1.00 95.25 87 LEU A O 1
ATOM 660 N N . GLN A 1 88 ? -4.738 -26.400 12.859 1.00 95.62 88 GLN A N 1
ATOM 661 C CA . GLN A 1 88 ? -3.451 -26.422 13.541 1.00 95.62 88 GLN A CA 1
ATOM 662 C C . GLN A 1 88 ? -3.652 -26.728 15.029 1.00 95.62 88 GLN A C 1
ATOM 664 O O . GLN A 1 88 ? -4.448 -26.079 15.706 1.00 95.62 88 GLN A O 1
ATOM 669 N N . GLN A 1 89 ? -2.916 -27.705 15.548 1.00 95.12 89 GLN A N 1
ATOM 670 C CA . GLN A 1 89 ? -2.880 -28.018 16.974 1.00 95.12 89 GLN A CA 1
ATOM 671 C C . GLN A 1 89 ? -1.775 -27.191 17.639 1.00 95.12 89 GLN A C 1
ATOM 673 O O . GLN A 1 89 ? -0.642 -27.177 17.161 1.00 95.12 89 GLN A O 1
ATOM 678 N N . ASN A 1 90 ? -2.108 -26.497 18.723 1.00 92.25 90 ASN A N 1
ATOM 679 C CA . ASN A 1 90 ? -1.196 -25.632 19.485 1.00 92.25 90 ASN A CA 1
ATOM 680 C C . ASN A 1 90 ? -1.206 -25.942 20.991 1.00 92.25 90 ASN A C 1
ATOM 682 O O . ASN A 1 90 ? -0.420 -25.370 21.737 1.00 92.25 90 ASN A O 1
ATOM 686 N N . GLU A 1 91 ? -2.050 -26.872 21.441 1.00 87.44 91 GLU A N 1
ATOM 687 C CA . GLU A 1 91 ? -2.072 -27.345 22.823 1.00 87.44 91 GLU A CA 1
ATOM 688 C C . GLU A 1 91 ? -2.258 -28.867 22.834 1.00 87.44 91 GLU A C 1
ATOM 690 O O . GLU A 1 91 ? -3.369 -29.394 22.749 1.00 87.44 91 GLU A O 1
ATOM 695 N N . ALA A 1 92 ? -1.140 -29.595 22.897 1.00 89.06 92 ALA A N 1
ATOM 696 C CA . ALA A 1 92 ? -1.107 -31.045 22.711 1.00 89.06 92 ALA A CA 1
ATOM 697 C C . ALA A 1 92 ? -1.846 -31.468 21.422 1.00 89.06 92 ALA A C 1
ATOM 699 O O . ALA A 1 92 ? -1.451 -31.073 20.330 1.00 89.06 92 ALA A O 1
ATOM 700 N N . ALA A 1 93 ? -2.908 -32.271 21.537 1.00 89.94 93 ALA A N 1
ATOM 701 C CA . ALA A 1 93 ? -3.726 -32.694 20.400 1.00 89.94 93 ALA A CA 1
ATOM 702 C C . ALA A 1 93 ? -4.853 -31.700 20.053 1.00 89.94 93 ALA A C 1
ATOM 704 O O . ALA A 1 93 ? -5.617 -31.944 19.124 1.00 89.94 93 ALA A O 1
ATOM 705 N N . GLN A 1 94 ? -5.003 -30.596 20.782 1.00 90.38 94 GLN A N 1
ATOM 706 C CA . GLN A 1 94 ? -6.129 -29.679 20.623 1.00 90.38 94 GLN A CA 1
ATOM 707 C C . GLN A 1 94 ? -5.731 -28.432 19.832 1.00 90.38 94 GLN A C 1
ATOM 709 O O . GLN A 1 94 ? -4.592 -27.960 19.895 1.00 90.38 94 GLN A O 1
ATOM 714 N N . THR A 1 95 ? -6.698 -27.865 19.111 1.00 92.25 95 THR A N 1
ATOM 715 C CA . THR A 1 95 ? -6.618 -26.464 18.676 1.00 92.25 95 THR A CA 1
ATOM 716 C C . THR A 1 95 ? -7.239 -25.607 19.767 1.00 92.25 95 THR A C 1
ATOM 718 O O . THR A 1 95 ? -8.459 -25.615 19.940 1.00 92.25 95 THR A O 1
ATOM 721 N N . LEU A 1 96 ? -6.405 -24.891 20.507 1.00 90.75 96 LEU A N 1
ATOM 722 C CA . LEU A 1 96 ? -6.785 -23.902 21.501 1.00 90.75 96 LEU A CA 1
ATOM 723 C C . LEU A 1 96 ? -6.862 -22.519 20.842 1.00 90.75 96 LEU A C 1
ATOM 725 O O . LEU A 1 96 ? -5.944 -22.098 20.143 1.00 90.75 96 LEU A O 1
ATOM 729 N N . HIS A 1 97 ?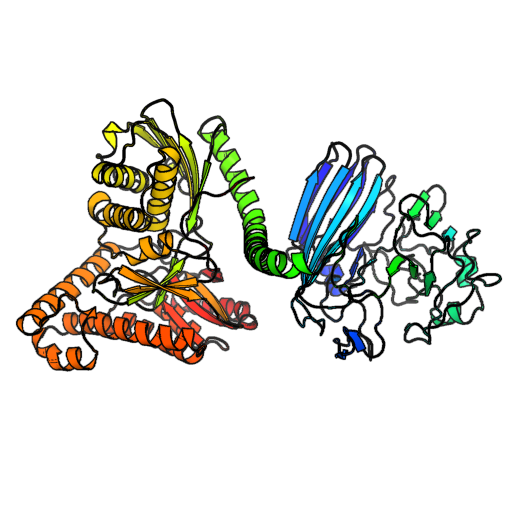 -7.961 -21.805 21.080 1.00 91.44 97 HIS A N 1
ATOM 730 C CA . HIS A 1 97 ? -8.083 -20.364 20.818 1.00 91.44 97 HIS A CA 1
ATOM 731 C C . HIS A 1 97 ? -7.819 -19.904 19.375 1.00 91.44 97 HIS A C 1
ATOM 733 O O . HIS A 1 97 ? -7.475 -18.757 19.148 1.00 91.44 97 HIS A O 1
ATOM 739 N N . GLY A 1 98 ? -8.083 -20.761 18.386 1.00 89.25 98 GLY A N 1
ATOM 740 C CA . GLY A 1 98 ? -7.918 -20.403 16.973 1.00 89.25 98 GLY A CA 1
ATOM 741 C C . GLY A 1 98 ? -6.597 -20.871 16.370 1.00 89.25 98 GLY A C 1
ATOM 742 O O . GLY A 1 98 ? -6.415 -20.733 15.163 1.00 89.25 98 GLY A O 1
ATOM 743 N N . GLY A 1 99 ? -5.729 -21.503 17.160 1.00 93.00 99 GLY A N 1
ATOM 744 C CA . GLY A 1 99 ? -4.412 -21.971 16.734 1.00 93.00 99 GLY A CA 1
ATOM 745 C C . GLY A 1 99 ? -3.304 -21.035 17.201 1.00 93.00 99 GLY A C 1
ATOM 746 O O . GLY A 1 99 ? -3.513 -20.201 18.076 1.00 93.00 99 GLY A O 1
ATOM 747 N N . GLN A 1 100 ? -2.107 -21.214 16.653 1.00 91.25 100 GLN A N 1
ATOM 748 C CA . GLN A 1 100 ? -0.967 -20.366 16.981 1.00 91.25 100 GLN A CA 1
ATOM 749 C C . GLN A 1 100 ? -1.112 -18.997 16.305 1.00 91.25 100 GLN A C 1
ATOM 751 O O . GLN A 1 100 ? -1.681 -18.906 15.219 1.00 91.25 100 GLN A O 1
ATOM 756 N N . ASP A 1 101 ? -0.595 -17.949 16.943 1.00 89.94 101 ASP A N 1
ATOM 757 C CA . ASP A 1 101 ? -0.546 -16.589 16.405 1.00 89.94 101 ASP A CA 1
ATOM 758 C C . ASP A 1 101 ? -1.891 -16.112 15.819 1.00 89.94 101 ASP A C 1
ATOM 760 O O . ASP A 1 101 ? -1.978 -15.652 14.673 1.00 89.94 101 ASP A O 1
ATOM 764 N N . SER A 1 102 ? -2.969 -16.302 16.589 1.00 94.69 102 SER A N 1
ATOM 765 C CA . SER A 1 102 ? -4.329 -16.040 16.133 1.00 94.69 102 SER A CA 1
ATOM 766 C C . SER A 1 102 ? -4.764 -14.609 16.452 1.00 94.69 102 SER A C 1
ATOM 768 O O . SER A 1 102 ? -3.962 -13.678 16.425 1.00 94.69 102 SER A O 1
ATOM 770 N N . PHE A 1 103 ? -6.058 -14.368 16.642 1.00 96.69 103 PHE A N 1
ATOM 771 C CA . PHE A 1 103 ? -6.602 -13.009 16.748 1.00 96.69 103 PHE A CA 1
ATOM 772 C C . PHE A 1 103 ? -5.962 -12.189 17.872 1.00 96.69 103 PHE A C 1
ATOM 774 O O . PHE A 1 103 ? -5.747 -10.990 17.697 1.00 96.69 103 PHE A O 1
ATOM 781 N N . GLU A 1 104 ? -5.614 -12.839 18.978 1.00 95.50 104 GLU A N 1
ATOM 782 C CA . GLU A 1 104 ? -4.997 -12.243 20.155 1.00 95.50 104 GLU A CA 1
ATOM 783 C C . GLU A 1 104 ? -3.587 -11.701 19.900 1.00 95.50 104 GLU A C 1
ATOM 785 O O . GLU A 1 104 ? -3.219 -10.691 20.487 1.00 95.50 104 GLU A O 1
ATOM 790 N N . SER A 1 105 ? -2.800 -12.303 19.006 1.00 93.69 105 SER A N 1
ATOM 791 C CA . SER A 1 105 ? -1.403 -11.907 18.770 1.00 93.69 105 SER A CA 1
ATOM 792 C C . SER A 1 105 ? -1.209 -10.918 17.625 1.00 93.69 105 SER A C 1
ATOM 794 O O . SER A 1 105 ? -0.079 -10.577 17.278 1.00 93.69 105 SER A O 1
ATOM 796 N N . LYS A 1 106 ? -2.296 -10.474 16.996 1.00 93.44 106 LYS A N 1
ATOM 797 C CA . LYS A 1 106 ? -2.232 -9.661 15.783 1.00 93.44 106 LYS A CA 1
ATOM 798 C C . LYS A 1 106 ? -2.410 -8.185 16.085 1.00 93.44 106 LYS A C 1
ATOM 800 O O . LYS A 1 106 ? -3.157 -7.806 16.983 1.00 93.44 106 LYS A O 1
ATOM 805 N N . LEU A 1 107 ? -1.768 -7.340 15.284 1.00 93.31 107 LEU A N 1
ATOM 806 C CA . LEU A 1 107 ? -2.120 -5.927 15.207 1.00 93.31 107 LEU A CA 1
ATOM 807 C C . LEU A 1 107 ? -3.368 -5.777 14.339 1.00 93.31 107 LEU A C 1
ATOM 809 O O . LEU A 1 107 ? -3.370 -6.115 13.156 1.00 93.31 107 LEU A O 1
ATOM 813 N N . TRP A 1 108 ? -4.428 -5.266 14.948 1.00 97.62 108 TRP A N 1
ATOM 814 C CA . TRP A 1 108 ? -5.658 -4.888 14.278 1.00 97.62 108 TRP A CA 1
ATOM 815 C C . TRP A 1 108 ? -5.529 -3.450 13.782 1.00 97.62 108 TRP A C 1
ATOM 817 O O . TRP A 1 108 ? -4.918 -2.593 14.430 1.00 97.62 108 TRP A O 1
ATOM 827 N N . GLN A 1 109 ? -6.132 -3.164 12.634 1.00 85.56 109 GLN A N 1
ATOM 828 C CA . GLN A 1 109 ? -6.403 -1.777 12.258 1.00 85.56 109 GLN A CA 1
ATOM 829 C C . GLN A 1 109 ? -7.514 -1.248 13.163 1.00 85.56 109 GLN A C 1
ATOM 831 O O . GLN A 1 109 ? -8.321 -2.044 13.641 1.00 85.56 109 GLN A O 1
ATOM 836 N N . PHE A 1 110 ? -7.568 0.058 13.422 1.00 95.81 110 PHE A N 1
ATOM 837 C CA . PHE A 1 110 ? -8.643 0.611 14.237 1.00 95.81 110 PHE A CA 1
ATOM 838 C C . PHE A 1 110 ? -9.071 2.013 13.822 1.00 95.81 110 PHE A C 1
ATOM 840 O O . PHE A 1 110 ? -8.268 2.796 13.317 1.00 95.81 110 PHE A O 1
ATOM 847 N N . GLU A 1 111 ? -10.329 2.324 14.106 1.00 90.31 111 GLU A N 1
ATOM 848 C CA . GLU A 1 111 ? -10.933 3.646 13.969 1.00 90.31 111 GLU A CA 1
ATOM 849 C C . GLU A 1 111 ? -11.674 4.006 15.255 1.00 90.31 111 GLU A C 1
ATOM 851 O O . GLU A 1 111 ? -12.211 3.136 15.945 1.00 90.31 111 GLU A O 1
ATOM 856 N N . VAL A 1 112 ? -11.695 5.296 15.581 1.00 92.19 112 VAL A N 1
ATOM 857 C CA . VAL A 1 112 ? -12.362 5.830 16.769 1.00 92.19 112 VAL A CA 1
ATOM 858 C C . VAL A 1 112 ? -13.504 6.728 16.318 1.00 92.19 112 VAL A C 1
ATOM 860 O O . VAL A 1 112 ? -13.294 7.664 15.551 1.00 92.19 112 VAL A O 1
ATOM 863 N N . PHE A 1 113 ? -14.697 6.475 16.838 1.00 89.38 113 PHE A N 1
ATOM 864 C CA . PHE A 1 113 ? -15.895 7.255 16.566 1.00 89.38 113 PHE A CA 1
ATOM 865 C C . PHE A 1 113 ? -16.356 7.922 17.851 1.00 89.38 113 PHE A C 1
ATOM 867 O O . PHE A 1 113 ? -16.493 7.271 18.887 1.00 89.38 113 PHE A O 1
ATOM 874 N N . GLN A 1 114 ? -16.616 9.221 17.783 1.00 90.38 114 GLN A N 1
ATOM 875 C CA . GLN A 1 114 ? -17.156 9.980 18.900 1.00 90.38 114 GLN A CA 1
ATOM 876 C C . GLN A 1 114 ? -18.595 10.374 18.587 1.00 90.38 114 GLN A C 1
ATOM 878 O O . GLN A 1 114 ? -18.866 11.085 17.622 1.00 90.38 114 GLN A O 1
ATOM 883 N N . GLU A 1 115 ? -19.518 9.907 19.415 1.00 88.81 115 GLU A N 1
ATOM 884 C CA . GLU A 1 115 ? -20.937 10.229 19.339 1.00 88.81 115 GLU A CA 1
ATOM 885 C C . GLU A 1 115 ? -21.336 11.095 20.547 1.00 88.81 115 GLU A C 1
ATOM 887 O O . GLU A 1 115 ? -20.549 11.331 21.467 1.00 88.81 115 GLU A O 1
ATOM 892 N N . ALA A 1 116 ? -22.569 11.611 20.555 1.00 82.12 116 ALA A N 1
ATOM 893 C CA . ALA A 1 116 ? -23.019 12.548 21.589 1.00 82.12 116 ALA A CA 1
ATOM 894 C C . ALA A 1 116 ? -22.989 11.957 23.016 1.00 82.12 116 ALA A C 1
ATOM 896 O O . ALA A 1 116 ? -22.704 12.686 23.970 1.00 82.12 116 ALA A O 1
ATOM 897 N N . GLU A 1 117 ? -23.272 10.657 23.152 1.00 88.81 117 GLU A N 1
ATOM 898 C CA . GLU A 1 117 ? -23.421 9.958 24.441 1.00 88.81 117 GLU A CA 1
ATOM 899 C C . GLU A 1 117 ? -22.501 8.734 24.596 1.00 88.81 117 GLU A C 1
ATOM 901 O O . GLU A 1 117 ? -22.529 8.077 25.635 1.00 88.81 117 GLU A O 1
ATOM 906 N N . GLN A 1 118 ? -21.671 8.431 23.594 1.00 93.31 118 GLN A N 1
ATOM 907 C CA . GLN A 1 118 ? -20.730 7.311 23.633 1.00 93.31 118 GLN A CA 1
ATOM 908 C C . GLN A 1 118 ? -19.521 7.548 22.729 1.00 93.31 118 GLN A C 1
ATOM 910 O O . GLN A 1 118 ? -19.564 8.364 21.810 1.00 93.31 118 GLN A O 1
ATOM 915 N N . ALA A 1 119 ? -18.458 6.788 22.958 1.00 95.19 119 ALA A N 1
ATOM 916 C CA . ALA A 1 119 ? -17.371 6.611 22.011 1.00 95.19 119 ALA A CA 1
ATOM 917 C C . ALA A 1 119 ? -17.293 5.146 21.581 1.00 95.19 119 ALA A C 1
ATOM 919 O O . ALA A 1 119 ? -17.586 4.241 22.364 1.00 95.19 119 ALA A O 1
ATOM 920 N N . LYS A 1 120 ? -16.885 4.912 20.335 1.00 95.62 120 LYS A N 1
ATOM 921 C CA . LYS A 1 120 ? -16.683 3.577 19.775 1.00 95.62 120 LYS A CA 1
ATOM 922 C C . LYS A 1 120 ? -15.268 3.439 19.253 1.00 95.62 120 LYS A C 1
ATOM 924 O O . LYS A 1 120 ? -14.718 4.383 18.695 1.00 95.62 120 LYS A O 1
ATOM 929 N N . VAL A 1 121 ? -14.705 2.250 19.387 1.00 97.56 121 VAL A N 1
ATOM 930 C CA . VAL A 1 121 ? -13.461 1.858 18.733 1.00 97.56 121 VAL A CA 1
ATOM 931 C C . VAL A 1 121 ? -13.742 0.603 17.927 1.00 97.56 121 VAL A C 1
ATOM 933 O O . VAL A 1 121 ? -14.107 -0.430 18.488 1.00 97.56 121 VAL A O 1
ATOM 936 N N . GLN A 1 122 ? -13.615 0.707 16.608 1.00 97.38 122 GLN A N 1
ATOM 937 C CA . GLN A 1 122 ? -13.777 -0.420 15.697 1.00 97.38 122 GLN A CA 1
ATOM 938 C C . GLN A 1 122 ? -12.409 -0.958 15.332 1.00 97.38 122 GLN A C 1
ATOM 940 O O . GLN A 1 122 ? -11.564 -0.204 14.866 1.00 97.38 122 GLN A O 1
ATOM 945 N N . PHE A 1 123 ? -12.200 -2.252 15.542 1.00 95.88 123 PHE A N 1
ATOM 946 C CA . PHE A 1 123 ? -10.994 -2.973 15.170 1.00 95.88 123 PHE A CA 1
ATOM 947 C C . PHE A 1 123 ? -11.263 -3.853 13.955 1.00 95.88 123 PHE A C 1
ATOM 949 O O . PHE A 1 123 ? -12.284 -4.538 13.909 1.00 95.88 123 PHE A O 1
ATOM 956 N N . TYR A 1 124 ? -10.323 -3.902 13.014 1.00 92.19 124 TYR A N 1
ATOM 957 C CA . TYR A 1 124 ? -10.427 -4.682 11.783 1.00 92.19 124 TYR A CA 1
ATOM 958 C C . TYR A 1 124 ? -9.255 -5.650 11.626 1.00 92.19 124 TYR A C 1
ATOM 960 O O . TYR A 1 124 ? -8.093 -5.278 11.816 1.00 92.19 124 TYR A O 1
ATOM 968 N N . LEU A 1 125 ? -9.563 -6.883 11.223 1.00 93.75 125 LEU A N 1
ATOM 969 C CA . LEU A 1 125 ? -8.574 -7.904 10.897 1.00 93.75 125 LEU A CA 1
ATOM 970 C C . LEU A 1 125 ? -9.025 -8.750 9.706 1.00 93.75 125 LEU A C 1
ATOM 972 O O . LEU A 1 125 ? -10.184 -9.150 9.605 1.00 93.75 125 LEU A O 1
ATOM 976 N N . THR A 1 126 ? -8.075 -9.089 8.832 1.00 89.44 126 THR A N 1
ATOM 977 C CA . THR A 1 126 ? -8.256 -10.142 7.826 1.00 89.44 126 THR A CA 1
ATOM 978 C C . THR A 1 126 ? -7.509 -11.397 8.266 1.00 89.44 126 THR A C 1
ATOM 980 O O . THR A 1 126 ? -6.291 -11.378 8.422 1.00 89.44 126 THR A O 1
ATOM 983 N N . SER A 1 127 ? -8.235 -12.499 8.441 1.00 89.31 127 SER A N 1
ATOM 984 C CA . SER A 1 127 ? -7.666 -13.838 8.607 1.00 89.31 127 SER A CA 1
ATOM 985 C C . SER A 1 127 ? -7.653 -14.537 7.251 1.00 89.31 127 SER A C 1
ATOM 987 O O . SER A 1 127 ? -8.692 -14.648 6.595 1.00 89.31 127 SER A O 1
ATOM 989 N N . ASN A 1 128 ? -6.489 -14.991 6.794 1.00 90.25 128 ASN A N 1
ATOM 990 C CA . ASN A 1 128 ? -6.338 -15.515 5.435 1.00 90.25 128 ASN A CA 1
ATOM 991 C C . ASN A 1 128 ? -6.941 -16.920 5.267 1.00 90.25 128 ASN A C 1
ATOM 993 O O . ASN A 1 128 ? -7.144 -17.656 6.231 1.00 90.25 128 ASN A O 1
ATOM 997 N N . ASP A 1 129 ? -7.252 -17.298 4.024 1.00 94.50 129 ASP A N 1
ATOM 998 C CA . ASP A 1 129 ? -7.661 -18.670 3.698 1.00 94.50 129 ASP A CA 1
ATOM 999 C C . ASP A 1 129 ? -6.543 -19.655 4.058 1.00 94.50 129 ASP A C 1
ATOM 1001 O O . ASP A 1 129 ? -5.397 -19.469 3.653 1.00 94.50 129 ASP A O 1
ATOM 1005 N N . GLY A 1 130 ? -6.878 -20.700 4.813 1.00 93.06 130 GLY A N 1
ATOM 1006 C CA . GLY A 1 130 ? -5.927 -21.709 5.277 1.00 93.06 130 GLY A CA 1
ATOM 1007 C C . GLY A 1 130 ? -5.145 -21.321 6.534 1.00 93.06 130 GLY A C 1
ATOM 1008 O O . GLY A 1 130 ? -4.412 -22.159 7.057 1.00 93.06 130 GLY A O 1
ATOM 1009 N N . GLU A 1 131 ? -5.313 -20.104 7.055 1.00 93.50 131 GLU A N 1
ATOM 1010 C CA . GLU A 1 131 ? -4.680 -19.673 8.304 1.00 93.50 131 GLU A CA 1
ATOM 1011 C C . GLU A 1 131 ? -5.103 -20.593 9.453 1.00 93.50 131 GLU A C 1
ATOM 1013 O O . GLU A 1 131 ? -6.294 -20.817 9.666 1.00 93.50 131 GLU A O 1
ATOM 1018 N N . ASN A 1 132 ? -4.129 -21.193 10.143 1.00 95.69 132 ASN A N 1
ATOM 1019 C CA . ASN A 1 132 ? -4.318 -22.232 11.166 1.00 95.69 132 ASN A CA 1
ATOM 1020 C C . ASN A 1 132 ? -5.212 -23.409 10.719 1.00 95.69 132 ASN A C 1
ATOM 1022 O O . ASN A 1 132 ? -5.835 -24.084 11.540 1.00 95.69 132 ASN A O 1
ATOM 1026 N N . GLY A 1 133 ? -5.278 -23.666 9.409 1.00 94.38 133 GLY A N 1
ATOM 1027 C CA . GLY A 1 133 ? -6.112 -24.698 8.792 1.00 94.38 133 GLY A CA 1
ATOM 1028 C C . GLY A 1 133 ? -7.578 -24.302 8.581 1.00 94.38 133 GLY A C 1
ATOM 1029 O O . GLY A 1 133 ? -8.347 -25.101 8.044 1.00 94.38 133 GLY A O 1
ATOM 1030 N N . TYR A 1 134 ? -7.991 -23.085 8.954 1.00 94.44 134 TYR A N 1
ATOM 1031 C CA . TYR A 1 134 ? -9.364 -22.631 8.743 1.00 94.44 134 TYR A CA 1
ATOM 1032 C C . TYR A 1 134 ? -9.601 -22.295 7.264 1.00 94.44 134 TYR A C 1
ATOM 1034 O O . TYR A 1 134 ? -8.876 -21.481 6.689 1.00 94.44 134 TYR A O 1
ATOM 1042 N N . PRO A 1 135 ? -10.636 -22.863 6.624 1.00 89.25 135 PRO A N 1
ATOM 1043 C CA . PRO A 1 135 ? -10.967 -22.520 5.252 1.00 89.25 135 PRO A CA 1
ATOM 1044 C C . PRO A 1 135 ? -11.589 -21.126 5.179 1.00 89.25 135 PRO A C 1
ATOM 1046 O O . PRO A 1 135 ? -12.256 -20.666 6.106 1.00 89.25 135 PRO A O 1
ATOM 1049 N N . GLY A 1 136 ? -11.403 -20.492 4.031 1.00 85.44 136 GLY A N 1
ATOM 1050 C CA . GLY A 1 136 ? -11.965 -19.203 3.667 1.00 85.44 136 GLY A CA 1
ATOM 1051 C C . GLY A 1 136 ? -11.162 -18.045 4.229 1.00 85.44 136 GLY A C 1
ATOM 1052 O O . GLY A 1 136 ? -10.789 -18.047 5.401 1.00 85.44 136 GLY A O 1
ATOM 1053 N N . GLN A 1 137 ? -10.926 -17.028 3.410 1.00 89.25 137 GLN A N 1
ATOM 1054 C CA . GLN A 1 137 ? -10.520 -15.728 3.924 1.00 89.25 137 GLN A CA 1
ATOM 1055 C C . GLN A 1 137 ? -11.690 -15.169 4.740 1.00 89.25 137 GLN A C 1
ATOM 1057 O O . GLN A 1 137 ? -12.851 -15.344 4.360 1.00 89.25 137 GLN A O 1
ATOM 1062 N N . MET A 1 138 ? -11.405 -14.556 5.885 1.00 89.19 138 MET A N 1
ATOM 1063 C CA . MET A 1 138 ? -12.402 -13.986 6.783 1.00 89.19 138 MET A CA 1
ATOM 1064 C C . MET A 1 138 ? -12.022 -12.558 7.152 1.00 89.19 138 MET A C 1
ATOM 1066 O O . MET A 1 138 ? -10.960 -12.325 7.720 1.00 89.19 138 MET A O 1
ATOM 1070 N N . GLN A 1 139 ? -12.917 -11.623 6.863 1.00 81.69 139 GLN A N 1
ATOM 1071 C CA . GLN A 1 139 ? -12.880 -10.270 7.408 1.00 81.69 139 GLN A CA 1
ATOM 1072 C C . GLN A 1 139 ? -13.587 -10.278 8.749 1.00 81.69 139 GLN A C 1
ATOM 1074 O O . GLN A 1 139 ? -14.695 -10.814 8.833 1.00 81.69 139 GLN A O 1
ATOM 1079 N N . VAL A 1 140 ? -12.967 -9.692 9.764 1.00 89.69 140 VAL A N 1
ATOM 1080 C CA . VAL A 1 140 ? -13.528 -9.568 11.106 1.00 89.69 140 VAL A CA 1
ATOM 1081 C C . VAL A 1 140 ? -13.466 -8.115 11.544 1.00 89.69 140 VAL A C 1
ATOM 1083 O O . VAL A 1 140 ? -12.419 -7.479 11.448 1.00 89.69 140 VAL A O 1
ATOM 1086 N N . THR A 1 141 ? -14.588 -7.623 12.054 1.00 91.81 141 THR A N 1
ATOM 1087 C CA . THR A 1 141 ? -14.710 -6.339 12.731 1.00 91.81 141 THR A CA 1
ATOM 1088 C C . THR A 1 141 ? -15.141 -6.589 14.169 1.00 91.81 141 THR A C 1
ATOM 1090 O O . THR A 1 141 ? -16.100 -7.324 14.413 1.00 91.81 141 THR A O 1
ATOM 1093 N N . VAL A 1 142 ? -14.440 -5.974 15.118 1.00 95.06 142 VAL A N 1
ATOM 1094 C CA . VAL A 1 142 ? -14.819 -5.961 16.534 1.00 95.06 142 VAL A CA 1
ATOM 1095 C C . VAL A 1 142 ? -15.039 -4.525 16.965 1.00 95.06 142 VAL A C 1
ATOM 1097 O O . VAL A 1 142 ? -14.114 -3.722 16.925 1.00 95.06 142 VAL A O 1
ATOM 1100 N N . THR A 1 143 ? -16.257 -4.193 17.376 1.00 95.19 143 THR A N 1
ATOM 1101 C CA . THR A 1 143 ? -16.593 -2.844 17.845 1.00 95.19 143 THR A CA 1
ATOM 1102 C C . THR A 1 143 ? -16.705 -2.848 19.357 1.00 95.19 143 THR A C 1
ATOM 1104 O O . THR A 1 143 ? -17.534 -3.569 19.903 1.00 95.19 143 THR A O 1
ATOM 1107 N N . HIS A 1 144 ? -15.897 -2.035 20.031 1.00 97.25 144 HIS A N 1
ATOM 1108 C CA . HIS A 1 144 ? -16.076 -1.711 21.441 1.00 97.25 144 HIS A CA 1
ATOM 1109 C C . HIS A 1 144 ? -16.781 -0.363 21.554 1.00 97.25 144 HIS A C 1
ATOM 1111 O O . HIS A 1 144 ? -16.308 0.601 20.958 1.00 97.25 144 HIS A O 1
ATOM 1117 N N . SER A 1 145 ? -17.848 -0.267 22.346 1.00 94.69 145 SER A N 1
ATOM 1118 C CA . SER A 1 145 ? -18.501 1.017 22.643 1.00 94.69 145 SER A CA 1
ATOM 1119 C C . SER A 1 145 ? -18.504 1.282 24.142 1.00 94.69 145 SER A C 1
ATOM 1121 O O . SER A 1 145 ? -18.733 0.358 24.922 1.00 94.69 145 SER A O 1
ATOM 1123 N N . PHE A 1 146 ? -18.260 2.529 24.537 1.00 96.38 146 PHE A N 1
ATOM 1124 C CA . PHE A 1 146 ? -18.290 2.993 25.921 1.00 96.38 146 PHE A CA 1
ATOM 1125 C C . PHE A 1 146 ? -19.154 4.246 26.026 1.00 96.38 146 PHE A C 1
ATOM 1127 O O . PHE A 1 146 ? -18.936 5.197 25.274 1.00 96.38 146 PHE A O 1
ATOM 1134 N N . ASP A 1 147 ? -20.134 4.247 26.927 1.00 93.94 147 ASP A N 1
ATOM 1135 C CA . ASP A 1 147 ? -21.100 5.340 27.059 1.00 93.94 147 ASP A CA 1
ATOM 1136 C C . ASP A 1 147 ? -20.874 6.222 28.302 1.00 93.94 147 ASP A C 1
ATOM 1138 O O . ASP A 1 147 ? -20.066 5.936 29.191 1.00 93.94 147 ASP A O 1
ATOM 1142 N N . GLU A 1 148 ? -21.601 7.338 28.368 1.00 93.56 148 GLU A N 1
ATOM 1143 C CA . GLU A 1 148 ? -21.538 8.278 29.496 1.00 93.56 148 GLU A CA 1
ATOM 1144 C C . GLU A 1 148 ? -22.068 7.697 30.825 1.00 93.56 148 GLU A C 1
ATOM 1146 O O . GLU A 1 148 ? -21.833 8.287 31.878 1.00 93.56 148 GLU A O 1
ATOM 1151 N N . ASN A 1 149 ? -22.746 6.543 30.801 1.00 90.50 149 ASN A N 1
ATOM 1152 C CA . ASN A 1 149 ? -23.195 5.810 31.990 1.00 90.50 149 ASN A CA 1
ATOM 1153 C C . ASN A 1 149 ? -22.175 4.756 32.452 1.00 90.50 149 ASN A C 1
ATOM 1155 O O . ASN A 1 149 ? -22.436 4.033 33.416 1.00 90.50 149 ASN A O 1
ATOM 1159 N N . GLY A 1 150 ? -21.037 4.641 31.761 1.00 87.94 150 GLY A N 1
ATOM 1160 C CA . GLY A 1 150 ? -20.025 3.630 32.036 1.00 87.94 150 GLY A CA 1
ATOM 1161 C C . GLY A 1 150 ? -20.397 2.238 31.520 1.00 87.94 150 GLY A C 1
ATOM 1162 O O . GLY A 1 150 ? -19.800 1.258 31.957 1.00 87.94 150 GLY A O 1
ATOM 1163 N N . ALA A 1 151 ? -21.371 2.112 30.615 1.00 92.25 151 ALA A N 1
ATOM 1164 C CA . ALA A 1 151 ? -21.691 0.849 29.966 1.00 92.25 151 ALA A CA 1
ATOM 1165 C C . ALA A 1 151 ? -20.685 0.557 28.845 1.00 92.25 151 ALA A C 1
ATOM 1167 O O . ALA A 1 151 ? -20.453 1.381 27.960 1.00 92.25 151 ALA A O 1
ATOM 1168 N N . TRP A 1 152 ? -20.111 -0.646 28.878 1.00 95.25 152 TRP A N 1
ATOM 1169 C CA . TRP A 1 152 ? -19.232 -1.168 27.838 1.00 95.25 152 TRP A CA 1
ATOM 1170 C C . TRP A 1 152 ? -19.942 -2.272 27.043 1.00 95.25 152 TRP A C 1
ATOM 1172 O O . TRP A 1 152 ? -20.542 -3.179 27.624 1.00 95.25 152 TRP A O 1
ATOM 1182 N N . SER A 1 153 ? -19.859 -2.208 25.713 1.00 93.12 153 SER A N 1
ATOM 1183 C CA . SER A 1 153 ? -20.351 -3.247 24.803 1.00 93.12 153 SER A CA 1
ATOM 1184 C C . SER A 1 153 ? -19.273 -3.704 23.823 1.00 93.12 153 SER A C 1
ATOM 1186 O O . SER A 1 153 ? -18.336 -2.963 23.514 1.00 93.12 153 SER A O 1
ATOM 1188 N N . ILE A 1 154 ? -19.413 -4.945 23.352 1.00 93.19 154 ILE A N 1
ATOM 1189 C CA . ILE A 1 154 ? -18.559 -5.559 22.337 1.00 93.19 154 ILE A CA 1
ATOM 1190 C C . ILE A 1 154 ? -19.417 -6.259 21.281 1.00 93.19 154 ILE A C 1
ATOM 1192 O O . ILE A 1 154 ? -20.249 -7.109 21.602 1.00 93.19 154 ILE A O 1
ATOM 1196 N N . GLU A 1 155 ? -19.202 -5.911 20.018 1.00 92.81 155 GLU A N 1
ATOM 1197 C CA . GLU A 1 155 ? -19.925 -6.452 18.866 1.00 92.81 155 GLU A CA 1
ATOM 1198 C C . GLU A 1 155 ? -18.944 -7.124 17.904 1.00 92.81 155 GLU A C 1
ATOM 1200 O O . GLU A 1 155 ? -17.854 -6.604 17.667 1.00 92.81 155 GLU A O 1
ATOM 1205 N N . TYR A 1 156 ? -19.331 -8.276 17.346 1.00 88.19 156 TYR A N 1
ATOM 1206 C CA . TYR A 1 156 ? -18.512 -9.041 16.401 1.00 88.19 156 TYR A CA 1
ATOM 1207 C C . TYR A 1 156 ? -19.238 -9.183 15.072 1.00 88.19 156 TYR A C 1
ATOM 1209 O O . TYR A 1 156 ? -20.289 -9.826 15.000 1.00 88.19 156 TYR A O 1
ATOM 1217 N N . ASP A 1 157 ? -18.610 -8.696 14.012 1.00 86.81 157 ASP A N 1
ATOM 1218 C CA . ASP A 1 157 ? -19.034 -8.905 12.638 1.00 86.81 157 ASP A CA 1
ATOM 1219 C C . ASP A 1 157 ? -17.957 -9.675 11.885 1.00 86.81 157 ASP A C 1
ATOM 1221 O O . ASP A 1 157 ? -16.773 -9.361 11.970 1.00 86.81 157 ASP A O 1
ATOM 1225 N N . ALA A 1 158 ? -18.355 -10.699 11.130 1.00 83.69 158 ALA A N 1
ATOM 1226 C CA . ALA A 1 158 ? -17.420 -11.423 10.283 1.00 83.69 158 ALA A CA 1
ATOM 1227 C C . ALA A 1 158 ? -18.054 -11.908 8.984 1.00 83.69 158 ALA A C 1
ATOM 1229 O O . ALA A 1 158 ? -19.212 -12.334 8.941 1.00 83.69 158 ALA A O 1
ATOM 1230 N N . VAL A 1 159 ? -17.262 -11.887 7.915 1.00 81.06 159 VAL A N 1
ATOM 1231 C CA . VAL A 1 159 ? -17.648 -12.395 6.598 1.00 81.06 159 VAL A CA 1
ATOM 1232 C C . VAL A 1 159 ? -16.540 -13.292 6.083 1.00 81.06 159 VAL A C 1
ATOM 1234 O O . VAL A 1 159 ? -15.400 -12.853 5.977 1.00 81.06 159 VAL A O 1
ATOM 1237 N N . SER A 1 160 ? -16.882 -14.533 5.727 1.00 83.50 160 SER A N 1
ATOM 1238 C CA . SER A 1 160 ? -15.957 -15.448 5.058 1.00 83.50 160 SER A CA 1
ATOM 1239 C C . SER A 1 160 ? -16.395 -15.775 3.633 1.00 83.50 160 SER A C 1
ATOM 1241 O O . SER A 1 160 ? -17.592 -15.809 3.332 1.00 83.50 160 SER A O 1
ATOM 1243 N N . ASP A 1 161 ? -15.422 -15.997 2.749 1.00 82.06 161 ASP A N 1
ATOM 1244 C CA . ASP A 1 161 ? -15.648 -16.373 1.350 1.00 82.06 161 ASP A CA 1
ATOM 1245 C C . ASP A 1 161 ? -15.838 -17.889 1.134 1.00 82.06 161 ASP A C 1
ATOM 1247 O O . ASP A 1 161 ? -16.214 -18.312 0.035 1.00 82.06 161 ASP A O 1
ATOM 1251 N N . LYS A 1 162 ? -15.658 -18.701 2.184 1.00 86.50 162 LYS A N 1
ATOM 1252 C CA . LYS A 1 162 ? -15.987 -20.133 2.222 1.00 86.50 162 LYS A CA 1
ATOM 1253 C C . LYS A 1 162 ? -16.732 -20.477 3.509 1.00 86.50 162 LYS A C 1
ATOM 1255 O O . LYS A 1 162 ? -16.661 -19.753 4.500 1.00 86.50 162 LYS A O 1
ATOM 1260 N N . ASP A 1 163 ? -17.413 -21.621 3.500 1.00 89.00 163 ASP A N 1
ATOM 1261 C CA . ASP A 1 163 ? -17.932 -22.201 4.736 1.00 89.00 163 ASP A CA 1
ATOM 1262 C C . ASP A 1 163 ? -16.759 -22.461 5.684 1.00 89.00 163 ASP A C 1
ATOM 1264 O O . ASP A 1 163 ? -15.761 -23.076 5.305 1.00 89.00 163 ASP A O 1
ATOM 1268 N N . THR A 1 164 ? -16.879 -21.971 6.911 1.00 91.31 164 THR A N 1
ATOM 1269 C CA . THR A 1 164 ? -15.853 -22.087 7.945 1.00 91.31 164 THR A CA 1
ATOM 1270 C C . THR A 1 164 ? -16.498 -22.057 9.324 1.00 91.31 164 THR A C 1
ATOM 1272 O O . THR A 1 164 ? -17.699 -21.794 9.452 1.00 91.31 164 THR A O 1
ATOM 1275 N N . VAL A 1 165 ? -15.720 -22.359 10.361 1.00 88.62 165 VAL A N 1
ATOM 1276 C CA . VAL A 1 165 ? -16.171 -22.225 11.750 1.00 88.62 165 VAL A CA 1
ATOM 1277 C C . VAL A 1 165 ? -15.758 -20.860 12.297 1.00 88.62 165 VAL A C 1
ATOM 1279 O O . VAL A 1 165 ? -14.629 -20.411 12.103 1.00 88.62 165 VAL A O 1
ATOM 1282 N N . PHE A 1 166 ? -16.684 -20.203 12.989 1.00 89.44 166 PHE A N 1
ATOM 1283 C CA . PHE A 1 166 ? -16.448 -18.925 13.648 1.00 89.44 166 PHE A CA 1
ATOM 1284 C C . PHE A 1 166 ? -17.185 -18.897 14.983 1.00 89.44 166 PHE A C 1
ATOM 1286 O O . PHE A 1 166 ? -18.386 -19.155 15.039 1.00 89.44 166 PHE A O 1
ATOM 1293 N N . ASN A 1 167 ? -16.450 -18.651 16.060 1.00 86.69 167 ASN A N 1
ATOM 1294 C CA . ASN A 1 167 ? -16.961 -18.598 17.423 1.00 86.69 167 ASN A CA 1
ATOM 1295 C C . ASN A 1 167 ? -16.039 -17.728 18.300 1.00 86.69 167 ASN A C 1
ATOM 1297 O O . ASN A 1 167 ? -15.304 -18.278 19.135 1.00 86.69 167 ASN A O 1
ATOM 1301 N N . PRO A 1 168 ? -15.994 -16.406 18.056 1.00 90.31 168 PRO A N 1
ATOM 1302 C CA . PRO A 1 168 ? -15.101 -15.510 18.772 1.00 90.31 168 PRO A CA 1
ATOM 1303 C C . PRO A 1 168 ? -15.602 -15.216 20.191 1.00 90.31 168 PRO A C 1
ATOM 1305 O O . PRO A 1 168 ? -16.774 -15.427 20.505 1.00 90.31 168 PRO A O 1
ATOM 1308 N N . THR A 1 169 ? -14.723 -14.696 21.044 1.00 88.06 169 THR A N 1
ATOM 1309 C CA . THR A 1 169 ? -15.101 -14.143 22.354 1.00 88.06 169 THR A CA 1
ATOM 1310 C C . THR A 1 169 ? -14.088 -13.108 22.822 1.00 88.06 169 THR A C 1
ATOM 1312 O O . THR A 1 169 ? -12.917 -13.185 22.461 1.00 88.06 169 THR A O 1
ATOM 1315 N N . GLY A 1 170 ? -14.516 -12.225 23.719 1.00 88.00 170 GLY A N 1
ATOM 1316 C CA . GLY A 1 170 ? -13.627 -11.383 24.506 1.00 88.00 170 GLY A CA 1
ATOM 1317 C C . GLY A 1 170 ? -13.089 -12.199 25.672 1.00 88.00 170 GLY A C 1
ATOM 1318 O O . GLY A 1 170 ? -13.835 -12.962 26.296 1.00 88.00 170 GLY A O 1
ATOM 1319 N N . HIS A 1 171 ? -11.795 -12.076 25.943 1.00 89.44 171 HIS A N 1
ATOM 1320 C CA . HIS A 1 171 ? -11.095 -12.822 26.983 1.00 89.44 171 HIS A CA 1
ATOM 1321 C C . HIS A 1 171 ? -10.859 -11.963 28.236 1.00 89.44 171 HIS A C 1
ATOM 1323 O O . HIS A 1 171 ? -9.747 -11.866 28.755 1.00 89.44 171 HIS A O 1
ATOM 1329 N N . VAL A 1 172 ? -11.917 -11.305 28.715 1.00 89.38 172 VAL A N 1
ATOM 1330 C CA . VAL A 1 172 ? -11.836 -10.320 29.804 1.00 89.38 172 VAL A CA 1
ATOM 1331 C C . VAL A 1 172 ? -11.841 -10.968 31.171 1.00 89.38 172 VAL A C 1
ATOM 1333 O O . VAL A 1 172 ? -12.774 -11.684 31.528 1.00 89.38 172 VAL A O 1
ATOM 1336 N N . TYR A 1 173 ? -10.849 -10.629 31.971 1.00 87.00 173 TYR A N 1
ATOM 1337 C CA . TYR A 1 173 ? -10.750 -11.093 33.336 1.00 87.00 173 TYR A CA 1
ATOM 1338 C C . TYR A 1 173 ? -11.150 -9.999 34.315 1.00 87.00 173 TYR A C 1
ATOM 1340 O O . TYR A 1 173 ? -10.576 -8.914 34.288 1.00 87.00 173 TYR A O 1
ATOM 1348 N N . PHE A 1 174 ? -12.118 -10.291 35.182 1.00 90.88 174 PHE A N 1
ATOM 1349 C CA . PHE A 1 174 ? -12.648 -9.350 36.161 1.00 90.88 174 PHE A CA 1
ATOM 1350 C C . PHE A 1 174 ? -12.128 -9.639 37.565 1.00 90.88 174 PHE A C 1
ATOM 1352 O O . PHE A 1 174 ? -12.236 -10.766 38.057 1.00 90.88 174 PHE A O 1
ATOM 1359 N N . ASN A 1 175 ? -11.684 -8.582 38.245 1.00 90.88 175 ASN A N 1
ATOM 1360 C CA . ASN A 1 175 ? -11.483 -8.564 39.688 1.00 90.88 175 ASN A CA 1
ATOM 1361 C C . ASN A 1 175 ? -11.968 -7.227 40.262 1.00 90.88 175 ASN A C 1
ATOM 1363 O O . ASN A 1 175 ? -11.248 -6.233 40.322 1.00 90.88 175 ASN A O 1
ATOM 1367 N N . LEU A 1 176 ? -13.215 -7.228 40.733 1.00 92.88 176 LEU A N 1
ATOM 1368 C CA . LEU A 1 176 ? -13.884 -6.037 41.266 1.00 92.88 176 LEU A CA 1
ATOM 1369 C C . LEU A 1 176 ? -13.268 -5.466 42.562 1.00 92.88 176 LEU A C 1
ATOM 1371 O O . LEU A 1 176 ? -13.673 -4.385 42.987 1.00 92.88 176 LEU A O 1
ATOM 1375 N N . SER A 1 177 ? -12.301 -6.150 43.190 1.00 91.12 177 SER A N 1
ATOM 1376 C CA . SER A 1 177 ? -11.561 -5.585 44.330 1.00 91.12 177 SER A CA 1
ATOM 1377 C C . SER A 1 177 ? -10.605 -4.462 43.908 1.00 91.12 177 SER A C 1
ATOM 1379 O O . SER A 1 177 ? -10.244 -3.620 44.730 1.00 91.12 177 SER A O 1
ATOM 1381 N N . GLY A 1 178 ? -10.192 -4.437 42.635 1.00 87.50 178 GLY A N 1
ATOM 1382 C CA . GLY A 1 178 ? -9.136 -3.551 42.149 1.00 87.50 178 GLY A CA 1
ATOM 1383 C C . GLY A 1 178 ? -7.717 -4.011 42.488 1.00 87.50 178 GLY A C 1
ATOM 1384 O O . GLY A 1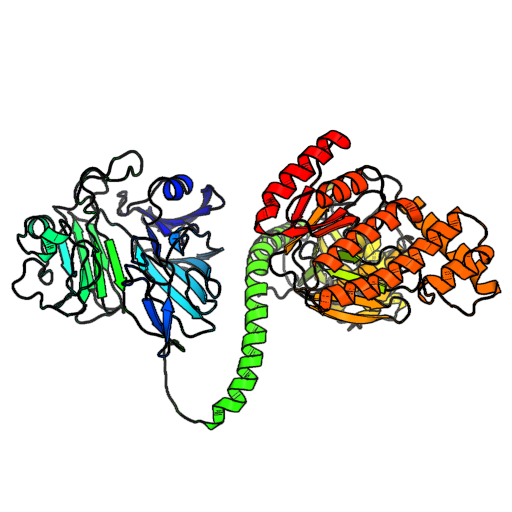 178 ? -6.757 -3.295 42.203 1.00 87.50 178 GLY A O 1
ATOM 1385 N N . ASP A 1 179 ? -7.564 -5.183 43.110 1.00 85.62 179 ASP A N 1
ATOM 1386 C CA . ASP A 1 179 ? -6.285 -5.706 43.569 1.00 85.62 179 ASP A CA 1
ATOM 1387 C C . ASP A 1 179 ? -6.089 -7.162 43.141 1.00 85.62 179 ASP A C 1
ATOM 1389 O O . ASP A 1 179 ? -6.638 -8.083 43.738 1.00 85.62 179 ASP A O 1
ATOM 1393 N N . VAL A 1 180 ? -5.235 -7.380 42.140 1.00 79.44 180 VAL A N 1
ATOM 1394 C CA . VAL A 1 180 ? -4.896 -8.719 41.619 1.00 79.44 180 VAL A CA 1
ATOM 1395 C C . VAL A 1 180 ? -4.220 -9.631 42.654 1.00 79.44 180 VAL A C 1
ATOM 1397 O O . VAL A 1 180 ? -4.149 -10.841 42.456 1.00 79.44 180 VAL A O 1
ATOM 1400 N N . GLY A 1 181 ? -3.722 -9.071 43.765 1.00 81.62 181 GLY A N 1
ATOM 1401 C CA . GLY A 1 181 ? -3.220 -9.844 44.904 1.00 81.62 181 GLY A CA 1
ATOM 1402 C C . GLY A 1 181 ? -4.325 -10.390 45.817 1.00 81.62 181 GLY A C 1
ATOM 1403 O O . GLY A 1 181 ? -4.028 -11.144 46.743 1.00 81.62 181 GLY A O 1
ATOM 1404 N N . GLN A 1 182 ? -5.585 -10.009 45.589 1.00 86.75 182 GLN A N 1
ATOM 1405 C CA . GLN A 1 182 ? -6.748 -10.507 46.316 1.00 86.75 182 GLN A CA 1
ATOM 1406 C C . GLN A 1 182 ? -7.518 -11.511 45.460 1.00 86.75 182 GLN A C 1
ATOM 1408 O O . GLN A 1 182 ? -7.856 -11.237 44.308 1.00 86.75 182 GLN A O 1
ATOM 1413 N N . SER A 1 183 ? -7.826 -12.662 46.058 1.00 86.00 183 SER A N 1
ATOM 1414 C CA . SER A 1 183 ? -8.707 -13.661 45.451 1.00 86.00 183 SER A CA 1
ATOM 1415 C C . SER A 1 183 ? -10.134 -13.119 45.288 1.00 86.00 183 SER A C 1
ATOM 1417 O O . SER A 1 183 ? -10.612 -12.315 46.096 1.00 86.00 183 SER A O 1
ATOM 1419 N N . ILE A 1 184 ? -10.842 -13.633 44.284 1.00 90.38 184 ILE A N 1
ATOM 1420 C CA . ILE A 1 184 ? -12.269 -13.409 44.048 1.00 90.38 184 ILE A CA 1
ATOM 1421 C C . ILE A 1 184 ? -13.183 -14.260 44.940 1.00 90.38 184 ILE A C 1
ATOM 1423 O O . ILE A 1 184 ? -14.394 -14.272 44.738 1.00 90.38 184 ILE A O 1
ATOM 1427 N N . ASP A 1 185 ? -12.646 -14.970 45.934 1.00 91.31 185 ASP A N 1
ATOM 1428 C CA . ASP A 1 185 ? -13.389 -15.813 46.888 1.00 91.31 185 ASP A CA 1
ATOM 1429 C C . ASP A 1 185 ? -14.655 -15.149 47.454 1.00 91.31 185 ASP A C 1
ATOM 1431 O O . ASP A 1 185 ? -15.674 -15.806 47.703 1.00 91.31 185 ASP A O 1
ATOM 1435 N N . ASN A 1 186 ? -14.578 -13.840 47.694 1.00 94.44 186 ASN A N 1
ATOM 1436 C CA . ASN A 1 186 ? -15.654 -13.050 48.283 1.00 94.44 186 ASN A CA 1
ATOM 1437 C C . ASN A 1 186 ? -16.584 -12.406 47.249 1.00 94.44 186 ASN A C 1
ATOM 1439 O O . ASN A 1 186 ? -17.586 -11.803 47.643 1.00 94.44 186 ASN A O 1
ATOM 1443 N N . HIS A 1 187 ? -16.296 -12.541 45.955 1.00 94.50 187 HIS A N 1
ATOM 1444 C CA . HIS A 1 187 ? -17.195 -12.095 44.901 1.00 94.50 187 HIS A CA 1
ATOM 1445 C C . HIS A 1 187 ? -18.417 -13.002 44.857 1.00 94.50 187 HIS A C 1
ATOM 1447 O O . HIS A 1 187 ? -18.355 -14.212 45.090 1.00 94.50 187 HIS A O 1
ATOM 1453 N N . PHE A 1 188 ? -19.551 -12.390 44.552 1.00 96.75 188 PHE A N 1
ATOM 1454 C CA . PHE A 1 188 ? -20.829 -13.057 44.417 1.00 96.75 188 PHE A CA 1
ATOM 1455 C C . PHE A 1 188 ? -21.194 -13.141 42.941 1.00 96.75 188 PHE A C 1
ATOM 1457 O O . PHE A 1 188 ? -21.230 -12.120 42.256 1.00 96.75 188 PHE A O 1
ATOM 1464 N N . LEU A 1 189 ? -21.471 -14.345 42.454 1.00 95.56 189 LEU A N 1
ATOM 1465 C CA . LEU A 1 189 ? -21.783 -14.604 41.056 1.00 95.56 189 LEU A CA 1
ATOM 1466 C C . LEU A 1 189 ? -23.192 -15.175 40.933 1.00 95.56 189 LEU A C 1
ATOM 1468 O O . LEU A 1 189 ? -23.493 -16.221 41.507 1.00 95.56 189 LEU A O 1
ATOM 1472 N N . ARG A 1 190 ? -24.037 -14.502 40.148 1.00 96.81 190 ARG A N 1
ATOM 1473 C CA . ARG A 1 190 ? -25.348 -14.984 39.700 1.00 96.81 190 ARG A CA 1
ATOM 1474 C C . ARG A 1 190 ? -25.318 -15.260 38.203 1.00 96.81 190 ARG A C 1
ATOM 1476 O O . ARG A 1 190 ? -24.815 -14.431 37.450 1.00 96.81 190 ARG A O 1
ATOM 1483 N N . LEU A 1 191 ? -25.911 -16.373 37.776 1.00 95.12 191 LEU A N 1
ATOM 1484 C CA . LEU A 1 191 ? -25.966 -16.775 36.370 1.00 95.12 191 LEU A CA 1
ATOM 1485 C C . LEU A 1 191 ? -27.329 -17.370 36.006 1.00 95.12 191 LEU A C 1
ATOM 1487 O O . LEU A 1 191 ? -27.799 -18.305 36.650 1.00 95.12 191 LEU A O 1
ATOM 1491 N N . GLY A 1 192 ? -27.948 -16.856 34.945 1.00 95.62 192 GLY A N 1
ATOM 1492 C CA . GLY A 1 192 ? -29.234 -17.309 34.405 1.00 95.62 192 GLY A CA 1
ATOM 1493 C C . GLY A 1 192 ? -29.138 -18.583 33.560 1.00 95.62 192 GLY A C 1
ATOM 1494 O O . GLY A 1 192 ? -29.641 -18.608 32.439 1.00 95.62 192 GLY A O 1
ATOM 1495 N N . ALA A 1 193 ? -28.466 -19.616 34.069 1.00 94.62 193 ALA A N 1
ATOM 1496 C CA . ALA A 1 193 ? -28.299 -20.903 33.400 1.00 94.62 193 ALA A CA 1
ATOM 1497 C C . ALA A 1 193 ? -28.834 -22.041 34.275 1.00 94.62 193 ALA A C 1
ATOM 1499 O O . ALA A 1 193 ? -28.477 -22.141 35.448 1.00 94.62 193 ALA A O 1
ATOM 1500 N N . SER A 1 194 ? -29.653 -22.925 33.703 1.00 97.19 194 SER A N 1
ATOM 1501 C CA . SER A 1 194 ? -30.098 -24.171 34.349 1.00 97.19 194 SER A CA 1
ATOM 1502 C C . SER A 1 194 ? -29.234 -25.379 33.994 1.00 97.19 194 SER A C 1
ATOM 1504 O O . SER A 1 194 ? -29.317 -26.409 34.662 1.00 97.19 194 SER A O 1
ATOM 1506 N N . ARG A 1 195 ? -28.400 -25.262 32.956 1.00 96.62 195 ARG A N 1
ATOM 1507 C CA . ARG A 1 195 ? -27.636 -26.369 32.372 1.00 96.62 195 ARG A CA 1
ATOM 1508 C C . ARG A 1 195 ? -26.204 -25.956 32.059 1.00 96.62 195 ARG A C 1
ATOM 1510 O O . ARG A 1 195 ? -25.930 -24.786 31.805 1.00 96.62 195 ARG A O 1
ATOM 1517 N N . PHE A 1 196 ? -25.297 -26.924 32.015 1.00 93.31 196 PHE A N 1
ATOM 1518 C CA . PHE A 1 196 ? -23.903 -26.722 31.613 1.00 93.31 196 PHE A CA 1
ATOM 1519 C C . PHE A 1 196 ? -23.378 -27.912 30.806 1.00 93.31 196 PHE A C 1
ATOM 1521 O O . PHE A 1 196 ? -24.024 -28.960 30.732 1.00 93.31 196 PHE A O 1
ATOM 1528 N N . ILE A 1 197 ? -22.214 -27.741 30.184 1.00 91.44 197 ILE A N 1
ATOM 1529 C CA . ILE A 1 197 ? -21.511 -28.802 29.462 1.00 91.44 197 ILE A CA 1
ATOM 1530 C C . ILE A 1 197 ? -20.335 -29.282 30.328 1.00 91.44 197 ILE A C 1
ATOM 1532 O O . ILE A 1 197 ? -19.390 -28.515 30.527 1.00 91.44 197 ILE A O 1
ATOM 1536 N N . PRO A 1 198 ? -20.357 -30.528 30.838 1.00 91.44 198 PRO A N 1
ATOM 1537 C CA . PRO A 1 198 ? -19.243 -31.090 31.591 1.00 91.44 198 PRO A CA 1
ATOM 1538 C C . PRO A 1 198 ? -17.970 -31.204 30.748 1.00 91.44 198 PRO A C 1
ATOM 1540 O O . PRO A 1 198 ? -18.014 -31.456 29.540 1.00 91.44 198 PRO A O 1
ATOM 1543 N N . LEU A 1 199 ? -16.825 -31.071 31.406 1.00 89.50 199 LEU A N 1
ATOM 1544 C CA . LEU A 1 199 ? -15.516 -31.357 30.838 1.00 89.50 199 LEU A CA 1
ATOM 1545 C C . LEU A 1 199 ? -15.254 -32.864 30.886 1.00 89.50 199 LEU A C 1
ATOM 1547 O O . LEU A 1 199 ? -15.692 -33.565 31.804 1.00 89.50 199 LEU A O 1
ATOM 1551 N N . LEU A 1 200 ? -14.569 -33.359 29.859 1.00 88.62 200 LEU A N 1
ATOM 1552 C CA . LEU A 1 200 ? -14.244 -34.768 29.684 1.00 88.62 200 LEU A CA 1
ATOM 1553 C C . LEU A 1 200 ? -13.229 -35.234 30.729 1.00 88.62 200 LEU A C 1
ATOM 1555 O O . LEU A 1 200 ? -13.427 -36.269 31.357 1.00 88.62 200 LEU A O 1
ATOM 1559 N N . ASP A 1 201 ? -12.153 -34.467 30.883 1.00 88.81 201 ASP A N 1
ATOM 1560 C CA . ASP A 1 201 ? -11.019 -34.721 31.765 1.00 88.81 201 ASP A CA 1
ATOM 1561 C C . ASP A 1 201 ? -10.144 -33.446 31.855 1.00 88.81 201 ASP A C 1
ATOM 1563 O O . ASP A 1 201 ? -10.572 -32.357 31.464 1.00 88.81 201 ASP A O 1
ATOM 1567 N N . LYS A 1 202 ? -8.907 -33.575 32.357 1.00 86.19 202 LYS A N 1
ATOM 1568 C CA . LYS A 1 202 ? -7.941 -32.470 32.496 1.00 86.19 202 LYS A CA 1
ATOM 1569 C C . LYS A 1 202 ? -7.448 -31.871 31.173 1.00 86.19 202 LYS A C 1
ATOM 1571 O O . LYS A 1 202 ? -6.702 -30.904 31.203 1.00 86.19 202 LYS A O 1
ATOM 1576 N N . SER A 1 203 ? -7.834 -32.422 30.022 1.00 81.75 203 SER A N 1
ATOM 1577 C CA . SER A 1 203 ? -7.649 -31.751 28.731 1.00 81.75 203 SER A CA 1
ATOM 1578 C C . SER A 1 203 ? -8.600 -30.571 28.540 1.00 81.75 203 SER A C 1
ATOM 1580 O O . SER A 1 203 ? -8.477 -29.870 27.540 1.00 81.75 203 SER A O 1
ATOM 1582 N N . GLU A 1 204 ? -9.578 -30.382 29.441 1.00 82.69 204 GLU A N 1
ATOM 1583 C CA . GLU A 1 204 ? -10.567 -29.293 29.399 1.00 82.69 204 GLU A CA 1
ATOM 1584 C C . GLU A 1 204 ? -11.371 -29.259 28.082 1.00 82.69 204 GLU A C 1
ATOM 1586 O O . GLU A 1 204 ? -12.010 -28.270 27.713 1.00 82.69 204 GLU A O 1
ATOM 1591 N N . VAL A 1 205 ? -11.373 -30.376 27.350 1.00 85.88 205 VAL A N 1
ATOM 1592 C CA . VAL A 1 205 ? -12.274 -30.618 26.230 1.00 85.88 205 VAL A CA 1
ATOM 1593 C C . VAL A 1 205 ? -13.645 -30.964 26.797 1.00 85.88 205 VAL A C 1
ATOM 1595 O O . VAL A 1 205 ? -13.769 -31.735 27.746 1.00 85.88 205 VAL A O 1
ATOM 1598 N N . VAL A 1 206 ? -14.703 -30.425 26.202 1.00 85.81 206 VAL A N 1
ATOM 1599 C CA . VAL A 1 206 ? -16.074 -30.758 26.602 1.00 85.81 206 VAL A CA 1
ATOM 1600 C C . VAL A 1 206 ? -16.405 -32.229 26.332 1.00 85.81 206 VAL A C 1
ATOM 1602 O O . VAL A 1 206 ? -16.075 -32.771 25.276 1.00 85.81 206 VAL A O 1
ATOM 1605 N N . ARG A 1 207 ? -17.115 -32.872 27.263 1.00 84.38 207 ARG A N 1
ATOM 1606 C CA . ARG A 1 207 ? -17.545 -34.277 27.157 1.00 84.38 207 ARG A CA 1
ATOM 1607 C C . ARG A 1 207 ? -18.600 -34.495 26.067 1.00 84.38 207 ARG A C 1
ATOM 1609 O O . ARG A 1 207 ? -18.662 -35.570 25.476 1.00 84.38 207 ARG A O 1
ATOM 1616 N N . GLY A 1 208 ? -19.373 -33.451 25.759 1.00 76.56 208 GLY A N 1
ATOM 1617 C CA . GLY A 1 208 ? -20.342 -33.410 24.659 1.00 76.56 208 GLY A CA 1
ATOM 1618 C C . GLY A 1 208 ? -21.800 -33.645 25.067 1.00 76.56 208 GLY A C 1
ATOM 1619 O O . GLY A 1 208 ? -22.690 -33.433 24.248 1.00 76.56 208 GLY A O 1
ATOM 1620 N N . ASP A 1 209 ? -22.062 -34.032 26.314 1.00 86.00 209 ASP A N 1
ATOM 1621 C CA . ASP A 1 209 ? -23.396 -34.088 26.910 1.00 86.00 209 ASP A CA 1
ATOM 1622 C C . ASP A 1 209 ? -23.737 -32.803 27.683 1.00 86.00 209 ASP A C 1
ATOM 1624 O O . ASP A 1 209 ? -22.874 -31.985 27.995 1.00 86.00 209 ASP A O 1
ATOM 1628 N N . ILE A 1 210 ? -25.027 -32.614 27.963 1.00 93.56 210 ILE A N 1
ATOM 1629 C CA . ILE A 1 210 ? -25.555 -31.476 28.721 1.00 93.56 210 ILE A CA 1
ATOM 1630 C C . ILE A 1 210 ? -26.041 -32.000 30.071 1.00 93.56 210 ILE A C 1
ATOM 1632 O O . ILE A 1 210 ? -26.798 -32.971 30.113 1.00 93.56 210 ILE A O 1
ATOM 1636 N N . ALA A 1 211 ? -25.634 -31.345 31.157 1.00 94.25 211 ALA A N 1
ATOM 1637 C CA . ALA A 1 211 ? -26.019 -31.692 32.519 1.00 94.25 211 ALA A CA 1
ATOM 1638 C C . ALA A 1 211 ? -26.858 -30.582 33.170 1.00 94.25 211 ALA A C 1
ATOM 1640 O O . ALA A 1 211 ? -26.663 -29.395 32.902 1.00 94.25 211 ALA A O 1
ATOM 1641 N N . GLU A 1 212 ? -27.787 -30.985 34.036 1.00 97.44 212 GLU A N 1
ATOM 1642 C CA . GLU A 1 212 ? -28.607 -30.083 34.849 1.00 97.44 212 GLU A CA 1
ATOM 1643 C C . GLU A 1 212 ? -27.799 -29.543 36.034 1.00 97.44 212 GLU A C 1
ATOM 1645 O O . GLU A 1 212 ? -27.049 -30.280 36.676 1.00 97.44 212 GLU A O 1
ATOM 1650 N N . LEU A 1 213 ? -27.982 -28.262 36.349 1.00 96.31 213 LEU A N 1
ATOM 1651 C CA . LEU A 1 213 ? -27.340 -27.621 37.497 1.00 96.31 213 LEU A CA 1
ATOM 1652 C C . LEU A 1 213 ? -28.144 -27.788 38.783 1.00 96.31 213 LEU A C 1
ATOM 1654 O O . LEU A 1 213 ? -27.575 -27.676 39.865 1.00 96.31 213 LEU A O 1
ATOM 1658 N N . ALA A 1 214 ? -29.447 -28.066 38.690 1.00 95.25 214 ALA A N 1
ATOM 1659 C CA . ALA A 1 214 ? -30.327 -28.146 39.850 1.00 95.25 214 ALA A CA 1
ATOM 1660 C C . ALA A 1 214 ? -29.797 -29.129 40.911 1.00 95.25 214 ALA A C 1
ATOM 1662 O O . ALA A 1 214 ? -29.625 -30.317 40.648 1.00 95.25 214 ALA A O 1
ATOM 1663 N N . GLY A 1 215 ? -29.566 -28.621 42.124 1.00 91.31 215 GLY A N 1
ATOM 1664 C CA . GLY A 1 215 ? -29.054 -29.415 43.246 1.00 91.31 215 GLY A CA 1
ATOM 1665 C C . GLY A 1 215 ? -27.542 -29.665 43.227 1.00 91.31 215 GLY A C 1
ATOM 1666 O O . GLY A 1 215 ? -27.059 -30.419 44.066 1.00 91.31 215 GLY A O 1
ATOM 1667 N N . THR A 1 216 ? -26.801 -29.043 42.307 1.00 94.56 216 THR A N 1
ATOM 1668 C CA . THR A 1 216 ? -25.332 -29.089 42.260 1.00 94.56 216 THR A CA 1
ATOM 1669 C C . THR A 1 216 ? -24.710 -27.828 42.865 1.00 94.56 216 THR A C 1
ATOM 1671 O O . THR A 1 216 ? -25.339 -26.764 42.938 1.00 94.56 216 THR A O 1
ATOM 1674 N N . ASP A 1 217 ? -23.437 -27.912 43.251 1.00 91.75 217 ASP A N 1
ATOM 1675 C CA . ASP A 1 217 ? -22.692 -26.755 43.763 1.00 91.75 217 ASP A CA 1
ATOM 1676 C C . ASP A 1 217 ? -22.463 -25.682 42.684 1.00 91.75 217 ASP A C 1
ATOM 1678 O O . ASP A 1 217 ? -22.356 -24.502 43.017 1.00 91.75 217 ASP A O 1
ATOM 1682 N N . LEU A 1 218 ? -22.537 -26.062 41.403 1.00 92.81 218 LEU A N 1
ATOM 1683 C CA . LEU A 1 218 ? -22.488 -25.174 40.238 1.00 92.81 218 LEU A CA 1
ATOM 1684 C C . LEU A 1 218 ? -23.821 -24.458 39.933 1.00 92.81 218 LEU A C 1
ATOM 1686 O O . LEU A 1 218 ? -23.882 -23.666 38.994 1.00 92.81 218 LEU A O 1
ATOM 1690 N N . ASP A 1 219 ? -24.902 -24.702 40.689 1.00 96.06 219 ASP A N 1
ATOM 1691 C CA . ASP A 1 219 ? -26.149 -23.938 40.526 1.00 96.06 219 ASP A CA 1
ATOM 1692 C C . ASP A 1 219 ? -25.970 -22.500 41.025 1.00 96.06 219 ASP A C 1
ATOM 1694 O O . ASP A 1 219 ? -25.947 -22.248 42.232 1.00 96.06 219 ASP A O 1
ATOM 1698 N N . LEU A 1 220 ? -25.830 -21.562 40.088 1.00 95.69 220 LEU A N 1
ATOM 1699 C CA . LEU A 1 220 ? -25.565 -20.144 40.345 1.00 95.69 220 LEU A CA 1
ATOM 1700 C C . LEU A 1 220 ? -26.806 -19.256 40.141 1.00 95.69 220 LEU A C 1
ATOM 1702 O O . LEU A 1 220 ? -26.702 -18.030 40.182 1.00 95.69 220 LEU A O 1
ATOM 1706 N N . ARG A 1 221 ? -28.000 -19.831 39.935 1.00 96.19 221 ARG A N 1
ATOM 1707 C CA . ARG A 1 221 ? -29.217 -19.061 39.593 1.00 96.19 221 ARG A CA 1
ATOM 1708 C C . ARG A 1 221 ? -29.699 -18.146 40.716 1.00 96.19 221 ARG A C 1
ATOM 1710 O O . ARG A 1 221 ? -30.172 -17.042 40.454 1.00 96.19 221 ARG A O 1
ATOM 1717 N N . SER A 1 222 ? -29.550 -18.575 41.969 1.00 94.25 222 SER A N 1
ATOM 1718 C CA . SER A 1 222 ? -29.813 -17.742 43.153 1.00 94.25 222 SER A CA 1
ATOM 1719 C C . SER A 1 222 ? -28.659 -16.798 43.498 1.00 94.25 222 SER A C 1
ATOM 1721 O O . SER A 1 222 ? -28.797 -15.961 44.388 1.00 94.25 222 SER A O 1
ATOM 1723 N N . GLY A 1 223 ? -27.533 -16.937 42.799 1.00 95.31 223 GLY A N 1
ATOM 1724 C CA . GLY A 1 223 ? -26.251 -16.357 43.153 1.00 95.31 223 GLY A CA 1
ATOM 1725 C C . GLY A 1 223 ? -25.569 -17.075 44.321 1.00 95.31 223 GLY A C 1
ATOM 1726 O O . GLY A 1 223 ? -26.241 -17.571 45.230 1.00 95.31 223 GLY A O 1
ATOM 1727 N N . LYS A 1 224 ? -24.236 -17.143 44.280 1.00 95.75 224 LYS A N 1
ATOM 1728 C CA . LYS A 1 224 ? -23.385 -17.729 45.329 1.00 95.75 224 LYS A CA 1
ATOM 1729 C C . LYS A 1 224 ? -22.082 -16.953 45.468 1.00 95.75 224 LYS A C 1
ATOM 1731 O O . LYS A 1 224 ? -21.630 -16.330 44.506 1.00 95.75 224 LYS A O 1
ATOM 1736 N N . LYS A 1 225 ? -21.458 -17.021 46.647 1.00 95.81 225 LYS A N 1
ATOM 1737 C CA . LYS A 1 225 ? -20.057 -16.609 46.788 1.00 95.81 225 LYS A CA 1
ATOM 1738 C C . LYS A 1 225 ? -19.158 -17.607 46.069 1.00 95.81 225 LYS A C 1
ATOM 1740 O O . LYS A 1 225 ? -19.385 -18.811 46.165 1.00 95.81 225 LYS A O 1
ATOM 1745 N N . LEU A 1 226 ? -18.127 -17.121 45.387 1.00 93.50 226 LEU A N 1
ATOM 1746 C CA . LEU A 1 226 ? -17.221 -17.992 44.639 1.00 93.50 226 LEU A CA 1
ATOM 1747 C C . LEU A 1 226 ? -16.436 -18.948 45.548 1.00 93.50 226 LEU A C 1
ATOM 1749 O O . LEU A 1 226 ? -16.255 -20.103 45.182 1.00 93.50 226 LEU A O 1
ATOM 1753 N N . SER A 1 227 ? -16.104 -18.546 46.776 1.00 94.06 227 SER A N 1
ATOM 1754 C CA . SER A 1 227 ? -15.526 -19.447 47.791 1.00 94.06 227 SER A CA 1
ATOM 1755 C C . SER A 1 227 ? -16.373 -20.691 48.085 1.00 94.06 227 SER A C 1
ATOM 1757 O O . SER A 1 227 ? -15.812 -21.759 48.316 1.00 94.06 227 SER A O 1
ATOM 1759 N N . GLU A 1 228 ? -17.706 -20.595 48.050 1.00 94.00 228 GLU A N 1
ATOM 1760 C CA . GLU A 1 228 ? -18.589 -21.760 48.229 1.00 94.00 228 GLU A CA 1
ATOM 1761 C C . GLU A 1 228 ? -18.476 -22.729 47.047 1.00 94.00 228 GLU A C 1
ATOM 1763 O O . GLU A 1 228 ? -18.560 -23.943 47.222 1.00 94.00 228 GLU A O 1
ATOM 1768 N N . VAL A 1 229 ? -18.252 -22.191 45.846 1.00 92.31 229 VAL A N 1
ATOM 1769 C CA . VAL A 1 229 ? -18.041 -22.981 44.632 1.00 92.31 229 VAL A CA 1
ATOM 1770 C C . VAL A 1 229 ? -16.668 -23.643 44.670 1.00 92.31 229 VAL A C 1
ATOM 1772 O O . VAL A 1 229 ? -16.580 -24.843 44.445 1.00 92.31 229 VAL A O 1
ATOM 1775 N N . PHE A 1 230 ? -15.609 -22.906 45.014 1.00 89.88 230 PHE A N 1
ATOM 1776 C CA . PHE A 1 230 ? -14.235 -23.424 45.060 1.00 89.88 230 PHE A CA 1
ATOM 1777 C C . PHE A 1 230 ? -14.028 -24.499 46.137 1.00 89.88 230 PHE A C 1
ATOM 1779 O O . PHE A 1 230 ? -13.184 -25.374 45.986 1.00 89.88 230 PHE A O 1
ATOM 1786 N N . GLN A 1 231 ? -14.829 -24.483 47.206 1.00 92.00 231 GLN A N 1
ATOM 1787 C CA . GLN A 1 231 ? -14.827 -25.520 48.246 1.00 92.00 231 GLN A CA 1
ATOM 1788 C C . GLN A 1 231 ? -15.667 -26.757 47.883 1.00 92.00 231 GLN A C 1
ATOM 1790 O O . GLN A 1 231 ? -15.747 -27.701 48.676 1.00 92.00 231 GLN A O 1
ATOM 1795 N N . SER A 1 232 ? -16.307 -26.767 46.710 1.00 93.19 232 SER A N 1
ATOM 1796 C CA . SER A 1 232 ? -17.116 -27.892 46.254 1.00 93.19 232 SER A CA 1
ATOM 1797 C C . SER A 1 232 ? -16.282 -29.163 46.098 1.00 93.19 232 SER A C 1
ATOM 1799 O O . SER A 1 232 ? -15.161 -29.162 45.595 1.00 93.19 232 SER A O 1
ATOM 1801 N N . THR A 1 233 ? -16.888 -30.290 46.466 1.00 93.25 233 THR A N 1
ATOM 1802 C CA . THR A 1 233 ? -16.331 -31.631 46.217 1.00 93.25 233 THR A CA 1
ATOM 1803 C C . THR A 1 233 ? -16.844 -32.246 44.913 1.00 93.25 233 THR A C 1
ATOM 1805 O O . THR A 1 233 ? -16.569 -33.410 44.622 1.00 93.25 233 THR A O 1
ATOM 1808 N N . MET A 1 234 ? -17.607 -31.484 44.121 1.00 94.19 234 MET A N 1
ATOM 1809 C CA . MET A 1 234 ? -18.109 -31.923 42.827 1.00 94.19 234 MET A CA 1
ATOM 1810 C C . MET A 1 234 ? -16.936 -32.210 41.891 1.00 94.19 234 MET A C 1
ATOM 1812 O O . MET A 1 234 ? -16.081 -31.353 41.675 1.00 94.19 234 MET A O 1
ATOM 1816 N N . GLU A 1 235 ? -16.946 -33.394 41.273 1.00 93.25 235 GLU A N 1
ATOM 1817 C CA . GLU A 1 235 ? -15.884 -33.859 40.371 1.00 93.25 235 GLU A CA 1
ATOM 1818 C C . GLU A 1 235 ? -15.492 -32.787 39.343 1.00 93.25 235 GLU A C 1
ATOM 1820 O O . GLU A 1 235 ? -14.316 -32.488 39.175 1.00 93.25 235 GLU A O 1
ATOM 1825 N N . GLN A 1 236 ? -16.483 -32.142 38.722 1.00 92.94 236 GLN A N 1
ATOM 1826 C CA . GLN A 1 236 ? -16.279 -31.115 37.699 1.00 92.94 236 GLN A CA 1
ATOM 1827 C C . GLN A 1 236 ? -15.579 -29.847 38.205 1.00 92.94 236 GLN A C 1
ATOM 1829 O O . GLN A 1 236 ? -14.848 -29.245 37.428 1.00 92.94 236 GLN A O 1
ATOM 1834 N N . VAL A 1 237 ? -15.759 -29.468 39.475 1.00 92.06 237 VAL A N 1
ATOM 1835 C CA . VAL A 1 237 ? -15.039 -28.338 40.088 1.00 92.06 237 VAL A CA 1
ATOM 1836 C C . VAL A 1 237 ? -13.613 -28.757 40.424 1.00 92.06 237 VAL A C 1
ATOM 1838 O O . VAL A 1 237 ? -12.655 -28.097 40.032 1.00 92.06 237 VAL A O 1
ATOM 1841 N N . THR A 1 238 ? -13.458 -29.910 41.079 1.00 90.75 238 THR A N 1
ATOM 1842 C CA . THR A 1 238 ? -12.140 -30.440 41.467 1.00 90.75 238 THR A CA 1
ATOM 1843 C C . THR A 1 238 ? -11.244 -30.760 40.268 1.00 90.75 238 THR A C 1
ATOM 1845 O O . THR A 1 238 ? -10.021 -30.746 40.385 1.00 90.75 238 THR A O 1
ATOM 1848 N N . LEU A 1 239 ? -11.842 -31.043 39.105 1.00 89.19 239 LEU A N 1
ATOM 1849 C CA . LEU A 1 239 ? -11.135 -31.380 37.873 1.00 89.19 239 LEU A CA 1
ATOM 1850 C C . LEU A 1 239 ? -10.230 -30.243 37.392 1.00 89.19 239 LEU A C 1
ATOM 1852 O O . LEU A 1 239 ? -9.115 -30.512 36.942 1.00 89.19 239 LEU A O 1
ATOM 1856 N N . VAL A 1 240 ? -10.723 -29.009 37.504 1.00 84.56 240 VAL A N 1
ATOM 1857 C CA . VAL A 1 240 ? -10.050 -27.788 37.043 1.00 84.56 240 VAL A CA 1
ATOM 1858 C C . VAL A 1 240 ? -9.630 -26.878 38.192 1.00 84.56 240 VAL A C 1
ATOM 1860 O O . VAL A 1 240 ? -9.154 -25.786 37.922 1.00 84.56 240 VAL A O 1
ATOM 1863 N N . ASP A 1 241 ? -9.806 -27.314 39.444 1.00 85.12 241 ASP A N 1
ATOM 1864 C CA . ASP A 1 241 ? -9.591 -26.499 40.646 1.00 85.12 241 ASP A CA 1
ATOM 1865 C C . ASP A 1 241 ? -10.390 -25.185 40.591 1.00 85.12 241 ASP A C 1
ATOM 1867 O O . ASP A 1 241 ? -9.847 -24.110 40.778 1.00 85.12 241 ASP A O 1
ATOM 1871 N N . GLY A 1 242 ? -11.681 -25.249 40.242 1.00 88.50 242 GLY A N 1
ATOM 1872 C CA . GLY A 1 242 ? -12.535 -24.064 40.120 1.00 88.50 242 GLY A CA 1
ATOM 1873 C C . GLY A 1 242 ? -13.558 -24.168 38.992 1.00 88.50 242 GLY A C 1
ATOM 1874 O O . GLY A 1 242 ? -14.289 -25.154 38.880 1.00 88.50 242 GLY A O 1
ATOM 1875 N N . LEU A 1 243 ? -13.631 -23.130 38.160 1.00 87.12 243 LEU A N 1
ATOM 1876 C CA . LEU A 1 243 ? -14.539 -23.022 37.021 1.00 87.12 243 LEU A CA 1
ATOM 1877 C C . LEU A 1 243 ? -13.752 -22.933 35.707 1.00 87.12 243 LEU A C 1
ATOM 1879 O O . LEU A 1 243 ? -12.778 -22.184 35.631 1.00 87.12 243 LEU A O 1
ATOM 1883 N N . ASP A 1 244 ? -14.200 -23.673 34.689 1.00 86.06 244 ASP A N 1
ATOM 1884 C CA . ASP A 1 244 ? -13.876 -23.458 33.261 1.00 86.06 244 ASP A CA 1
ATOM 1885 C C . ASP A 1 244 ? -15.007 -23.979 32.342 1.00 86.06 244 ASP A C 1
ATOM 1887 O O . ASP A 1 244 ? -14.821 -24.449 31.216 1.00 86.06 244 ASP A O 1
ATOM 1891 N N . HIS A 1 245 ? -16.239 -23.982 32.851 1.00 87.19 245 HIS A N 1
ATOM 1892 C CA . HIS A 1 245 ? -17.345 -24.706 32.225 1.00 87.19 245 HIS A CA 1
ATOM 1893 C C . HIS A 1 245 ? -18.187 -23.795 31.332 1.00 87.19 245 HIS A C 1
ATOM 1895 O O . HIS A 1 245 ? -18.488 -22.665 31.720 1.00 87.19 245 HIS A O 1
ATOM 1901 N N . PRO A 1 246 ? -18.651 -24.275 30.163 1.00 90.38 246 PRO A N 1
ATOM 1902 C CA . PRO A 1 246 ? -19.712 -23.617 29.413 1.00 90.38 246 PRO A CA 1
ATOM 1903 C C . PRO A 1 246 ? -21.072 -23.823 30.092 1.00 90.38 246 PRO A C 1
ATOM 1905 O O . PRO A 1 246 ? -21.603 -24.933 30.127 1.00 90.38 246 PRO A O 1
ATOM 1908 N N . PHE A 1 247 ? -21.668 -22.739 30.569 1.00 91.69 247 PHE A N 1
ATOM 1909 C CA . PHE A 1 247 ? -23.023 -22.676 31.105 1.00 91.69 247 PHE A CA 1
ATOM 1910 C C . PHE A 1 247 ? -24.003 -22.244 30.016 1.00 91.69 247 PHE A C 1
ATOM 1912 O O . PHE A 1 247 ? -23.810 -21.211 29.377 1.00 91.69 247 PHE A O 1
ATOM 1919 N N . LEU A 1 248 ? -25.057 -23.026 29.800 1.00 91.69 248 LEU A N 1
ATOM 1920 C CA . LEU A 1 248 ? -26.087 -22.768 28.796 1.00 91.69 248 LEU A CA 1
ATOM 1921 C C . LEU A 1 248 ? -27.159 -21.855 29.389 1.00 91.69 248 LEU A C 1
ATOM 1923 O O . LEU A 1 248 ? -27.865 -22.248 30.318 1.00 91.69 248 LEU A O 1
ATOM 1927 N N . LEU A 1 249 ? -27.270 -20.645 28.847 1.00 92.38 249 LEU A N 1
ATOM 1928 C CA . LEU A 1 249 ? -28.209 -19.636 29.324 1.00 92.38 249 LEU A CA 1
ATOM 1929 C C . LEU A 1 249 ? -29.650 -20.038 28.991 1.00 92.38 249 LEU A C 1
ATOM 1931 O O . LEU A 1 249 ? -29.931 -20.557 27.909 1.00 92.38 249 LEU A O 1
ATOM 1935 N N . ASP A 1 250 ? -30.566 -19.785 29.924 1.00 94.25 250 ASP A N 1
ATOM 1936 C CA . ASP A 1 250 ? -31.973 -20.174 29.783 1.00 94.25 250 ASP A CA 1
ATOM 1937 C C . ASP A 1 250 ? -32.725 -19.257 28.811 1.00 94.25 250 ASP A C 1
ATOM 1939 O O . ASP A 1 250 ? -33.535 -19.723 28.009 1.00 94.25 250 ASP A O 1
ATOM 1943 N N . GLU A 1 251 ? -32.434 -17.954 28.865 1.00 92.88 251 GLU A N 1
ATOM 1944 C CA . GLU A 1 251 ? -33.086 -16.917 28.058 1.00 92.88 251 GLU A CA 1
ATOM 1945 C C . GLU A 1 251 ? -32.069 -15.856 27.579 1.00 92.88 251 GLU A C 1
ATOM 1947 O O . GLU A 1 251 ? -32.121 -14.716 28.059 1.00 92.88 251 GLU A O 1
ATOM 1952 N N . PRO A 1 252 ? -31.144 -16.197 26.649 1.00 88.25 252 PRO A N 1
ATOM 1953 C CA . PRO A 1 252 ? -30.202 -15.237 26.073 1.00 88.25 252 PRO A CA 1
ATOM 1954 C C . PRO A 1 252 ? -30.924 -14.010 25.514 1.00 88.25 252 PRO A C 1
ATOM 1956 O O . PRO A 1 252 ? -31.826 -14.128 24.683 1.00 88.25 252 PRO A O 1
ATOM 1959 N N . SER A 1 253 ? -30.535 -12.831 25.980 1.00 85.75 253 SER A N 1
ATOM 1960 C CA . SER A 1 253 ? -31.067 -11.551 25.540 1.00 85.75 253 SER A CA 1
ATOM 1961 C C . SER A 1 253 ? -30.107 -10.416 25.889 1.00 85.75 253 SER A C 1
ATOM 1963 O O . SER A 1 253 ? -29.469 -10.423 26.946 1.00 85.75 253 SER A O 1
ATOM 1965 N N . ILE A 1 254 ? -30.063 -9.405 25.022 1.00 85.62 254 ILE A N 1
ATOM 1966 C CA . ILE A 1 254 ? -29.419 -8.116 25.309 1.00 85.62 254 ILE A CA 1
ATOM 1967 C C . ILE A 1 254 ? -30.287 -7.211 26.203 1.00 85.62 254 ILE A C 1
ATOM 1969 O O . ILE A 1 254 ? -29.776 -6.282 26.810 1.00 85.62 254 ILE A O 1
ATOM 1973 N N . GLU A 1 255 ? -31.578 -7.524 26.352 1.00 87.50 255 GLU A N 1
ATOM 1974 C CA . GLU A 1 255 ? -32.549 -6.750 27.147 1.00 87.50 255 GLU A CA 1
ATOM 1975 C C . GLU A 1 255 ? -32.720 -7.286 28.579 1.00 87.50 255 GLU A C 1
ATOM 1977 O O . GLU A 1 255 ? -33.443 -6.715 29.397 1.00 87.50 255 GLU A O 1
ATOM 1982 N N . LYS A 1 256 ? -32.111 -8.436 28.892 1.00 88.88 256 LYS A N 1
ATOM 1983 C CA . LYS A 1 256 ? -32.228 -9.108 30.191 1.00 88.88 256 LYS A CA 1
ATOM 1984 C C . LYS A 1 256 ? -30.851 -9.500 30.696 1.00 88.88 256 LYS A C 1
ATOM 1986 O O . LYS A 1 256 ? -30.064 -10.080 29.953 1.00 88.88 256 LYS A O 1
ATOM 1991 N N . GLU A 1 257 ? -30.591 -9.234 31.971 1.00 92.69 257 GLU A N 1
ATOM 1992 C CA . GLU A 1 257 ? -29.340 -9.630 32.610 1.00 92.69 257 GLU A CA 1
ATOM 1993 C C . GLU A 1 257 ? -29.183 -11.158 32.601 1.00 92.69 257 GLU A C 1
ATOM 1995 O O . GLU A 1 257 ? -30.068 -11.891 33.051 1.00 92.69 257 GLU A O 1
ATOM 2000 N N . GLN A 1 258 ? -28.033 -11.617 32.111 1.00 92.75 258 GLN A N 1
ATOM 2001 C CA . GLN A 1 258 ? -27.675 -13.031 31.994 1.00 92.75 258 GLN A CA 1
ATOM 2002 C C . GLN A 1 258 ? -26.744 -13.475 33.119 1.00 92.75 258 GLN A C 1
ATOM 2004 O O . GLN A 1 258 ? -26.863 -14.591 33.624 1.00 92.75 258 GLN A O 1
ATOM 2009 N N . ALA A 1 259 ? -25.832 -12.598 33.533 1.00 94.12 259 ALA A N 1
ATOM 2010 C CA . ALA A 1 259 ? -24.948 -12.825 34.664 1.00 94.12 259 ALA A CA 1
ATOM 2011 C C . ALA A 1 259 ? -24.706 -11.531 35.436 1.00 94.12 259 ALA A C 1
ATOM 2013 O O . ALA A 1 259 ? -24.755 -10.438 34.871 1.00 94.12 259 ALA A O 1
ATOM 2014 N N . ARG A 1 260 ? -24.391 -11.667 36.722 1.00 95.12 260 ARG A N 1
ATOM 2015 C CA . ARG A 1 260 ? -23.933 -10.563 37.561 1.00 95.12 260 ARG A CA 1
ATOM 2016 C C . ARG A 1 260 ? -22.823 -11.029 38.480 1.00 95.12 260 ARG A C 1
ATOM 2018 O O . ARG A 1 260 ? -23.015 -11.982 39.232 1.00 95.12 260 ARG A O 1
ATOM 2025 N N . LEU A 1 261 ? -21.701 -10.323 38.427 1.00 94.62 261 LEU A N 1
ATOM 2026 C CA . LEU A 1 261 ? -20.596 -10.441 39.369 1.00 94.62 261 LEU A CA 1
ATOM 2027 C C . LEU A 1 261 ? -20.630 -9.220 40.290 1.00 94.62 261 LEU A C 1
ATOM 2029 O O . LEU A 1 261 ? -20.683 -8.095 39.799 1.00 94.62 261 LEU A O 1
ATOM 2033 N N . SER A 1 262 ? -20.595 -9.427 41.601 1.00 95.12 262 SER A N 1
ATOM 2034 C CA . SER A 1 262 ? -20.641 -8.345 42.590 1.00 95.12 262 SER A CA 1
ATOM 2035 C C . SER A 1 262 ? -19.565 -8.511 43.655 1.00 95.12 262 SER A C 1
ATOM 2037 O O . SER A 1 262 ? -19.267 -9.630 44.069 1.00 95.12 262 SER A O 1
ATOM 2039 N N . PHE A 1 263 ? -19.028 -7.398 44.143 1.00 94.06 263 PHE A N 1
ATOM 2040 C CA . PHE A 1 263 ? -18.117 -7.339 45.281 1.00 94.06 263 PHE A CA 1
ATOM 2041 C C . PHE A 1 263 ? -18.312 -6.002 45.997 1.00 94.06 263 PHE A C 1
ATOM 2043 O O . PHE A 1 263 ? -18.229 -4.952 45.365 1.00 94.06 263 PHE A O 1
ATOM 2050 N N . GLU A 1 264 ? -18.580 -6.049 47.303 1.00 92.62 264 GLU A N 1
ATOM 2051 C CA . GLU A 1 264 ? -18.919 -4.866 48.107 1.00 92.62 264 GLU A CA 1
ATOM 2052 C C . GLU A 1 264 ? -20.044 -4.028 47.465 1.00 92.62 264 GLU A C 1
ATOM 2054 O O . GLU A 1 264 ? -21.169 -4.510 47.322 1.00 92.62 264 GLU A O 1
ATOM 2059 N N . ASP A 1 265 ? -19.752 -2.781 47.104 1.00 90.12 265 ASP A N 1
ATOM 2060 C CA . ASP A 1 265 ? -20.657 -1.811 46.495 1.00 90.12 265 ASP A CA 1
ATOM 2061 C C . ASP A 1 265 ? -20.644 -1.834 44.957 1.00 90.12 265 ASP A C 1
ATOM 2063 O O . ASP A 1 265 ? -21.451 -1.150 44.325 1.00 90.12 265 ASP A O 1
ATOM 2067 N N . LEU A 1 266 ? -19.773 -2.642 44.345 1.00 93.12 266 LEU A N 1
ATOM 2068 C CA . LEU A 1 266 ? -19.575 -2.698 42.902 1.00 93.12 266 LEU A CA 1
ATOM 2069 C C . LEU A 1 266 ? -20.192 -3.957 42.291 1.00 93.12 266 LEU A C 1
ATOM 2071 O O . LEU A 1 266 ? -20.119 -5.055 42.847 1.00 93.12 266 LEU A O 1
ATOM 2075 N N . SER A 1 267 ? -20.776 -3.820 41.100 1.00 93.56 267 SER A N 1
ATOM 2076 C CA . SER A 1 267 ? -21.247 -4.970 40.329 1.00 93.56 267 SER A CA 1
ATOM 2077 C C . SER A 1 267 ? -21.107 -4.760 38.830 1.00 93.56 267 SER A C 1
ATOM 2079 O O . SER A 1 267 ? -21.366 -3.666 38.338 1.00 93.56 267 SER A O 1
ATOM 2081 N N . VAL A 1 268 ? -20.780 -5.834 38.116 1.00 93.50 268 VAL A N 1
ATOM 2082 C CA . VAL A 1 268 ? -20.782 -5.913 36.654 1.00 93.50 268 VAL A CA 1
ATOM 2083 C C . VAL A 1 268 ? -21.915 -6.837 36.235 1.00 93.50 268 VAL A C 1
ATOM 2085 O O . VAL A 1 268 ? -22.009 -7.974 36.699 1.00 93.50 268 VAL A O 1
ATOM 2088 N N . SER A 1 269 ? -22.791 -6.334 35.371 1.00 93.88 269 SER A N 1
ATOM 2089 C CA . SER A 1 269 ? -23.910 -7.090 34.804 1.00 93.88 269 SER A CA 1
ATOM 2090 C C . SER A 1 269 ? -23.621 -7.382 33.337 1.00 93.88 269 SER A C 1
ATOM 2092 O O . SER A 1 269 ? -23.187 -6.492 32.612 1.00 93.88 269 SER A O 1
ATOM 2094 N N . VAL A 1 270 ? -23.860 -8.617 32.902 1.00 91.88 270 VAL A N 1
ATOM 2095 C CA . VAL A 1 270 ? -23.613 -9.064 31.528 1.00 91.88 270 VAL A CA 1
ATOM 2096 C C . VAL A 1 270 ? -24.931 -9.362 30.833 1.00 91.88 270 VAL A C 1
ATOM 2098 O O . VAL A 1 270 ? -25.787 -10.072 31.365 1.00 91.88 270 VAL A O 1
ATOM 2101 N N . TYR A 1 271 ? -25.048 -8.843 29.616 1.00 92.38 271 TYR A N 1
ATOM 2102 C CA . TYR A 1 271 ? -26.176 -8.999 28.708 1.00 92.38 271 TYR A CA 1
ATOM 2103 C C . TYR A 1 271 ? -25.645 -9.609 27.414 1.00 92.38 271 TYR A C 1
ATOM 2105 O O . TYR A 1 271 ? -24.581 -9.216 26.940 1.00 92.38 271 TYR A O 1
ATOM 2113 N N . THR A 1 272 ? -26.335 -10.606 26.867 1.00 87.88 272 THR A N 1
ATOM 2114 C CA . THR A 1 272 ? -25.846 -11.316 25.681 1.00 87.88 272 THR A CA 1
ATOM 2115 C C . THR A 1 272 ? -26.965 -12.033 24.956 1.00 87.88 272 THR A C 1
ATOM 2117 O O . THR A 1 272 ? -27.841 -12.624 25.579 1.00 87.88 272 THR A O 1
ATOM 2120 N N . ASP A 1 273 ? -26.916 -12.033 23.632 1.00 83.44 273 ASP A N 1
ATOM 2121 C CA . ASP A 1 273 ? -27.763 -12.866 22.777 1.00 83.44 273 ASP A CA 1
ATOM 2122 C C . ASP A 1 273 ? -27.130 -14.242 22.489 1.00 83.44 273 ASP A C 1
ATOM 2124 O O . ASP A 1 273 ? -27.710 -15.072 21.784 1.00 83.44 273 ASP A O 1
ATOM 2128 N N . ARG A 1 274 ? -25.926 -14.500 23.014 1.00 88.00 274 ARG A N 1
ATOM 2129 C CA . ARG A 1 274 ? -25.206 -15.755 22.802 1.00 88.00 274 ARG A CA 1
ATOM 2130 C C . ARG A 1 274 ? -25.740 -16.848 23.729 1.00 88.00 274 ARG A C 1
ATOM 2132 O O . ARG A 1 274 ? -26.074 -16.579 24.876 1.00 88.00 274 ARG A O 1
ATOM 2139 N N . PRO A 1 275 ? -25.764 -18.114 23.283 1.00 85.31 275 PRO A N 1
ATOM 2140 C CA . PRO A 1 275 ? -26.453 -19.189 24.001 1.00 85.31 275 PRO A CA 1
ATOM 2141 C C . PRO A 1 275 ? -25.748 -19.660 25.281 1.00 85.31 275 PRO A C 1
ATOM 2143 O O . PRO A 1 275 ? -26.332 -20.422 26.050 1.00 85.31 275 PRO A O 1
ATOM 2146 N N . SER A 1 276 ? -24.490 -19.274 25.508 1.00 87.75 276 SER A N 1
ATOM 2147 C CA . SER A 1 276 ? -23.730 -19.736 26.667 1.00 87.75 276 SER A CA 1
ATOM 2148 C C . SER A 1 276 ? -22.768 -18.684 27.205 1.00 87.75 276 SER A C 1
ATOM 2150 O O . SER A 1 276 ? -22.347 -17.780 26.478 1.00 87.75 276 SER A O 1
ATOM 2152 N N . ILE A 1 277 ? -22.358 -18.873 28.460 1.00 87.44 277 ILE A N 1
ATOM 2153 C CA . ILE A 1 277 ? -21.224 -18.195 29.090 1.00 87.44 277 ILE A CA 1
ATOM 2154 C C . ILE A 1 277 ? -20.229 -19.248 29.589 1.00 87.44 277 ILE A C 1
ATOM 2156 O O . ILE A 1 277 ? -20.636 -20.194 30.250 1.00 87.44 277 ILE A O 1
ATOM 2160 N N . VAL A 1 278 ? -18.937 -19.107 29.299 1.00 86.69 278 VAL A N 1
ATOM 2161 C CA . VAL A 1 278 ? -17.872 -19.850 29.983 1.00 86.69 278 VAL A CA 1
ATOM 2162 C C . VAL A 1 278 ? -17.363 -18.990 31.115 1.00 86.69 278 VAL A C 1
ATOM 2164 O O . VAL A 1 278 ? -16.999 -17.838 30.870 1.00 86.69 278 VAL A O 1
ATOM 2167 N N . ILE A 1 279 ? -17.344 -19.564 32.313 1.00 83.00 279 ILE A N 1
ATOM 2168 C CA . ILE A 1 279 ? -16.795 -18.916 33.498 1.00 83.00 279 ILE A CA 1
ATOM 2169 C C . ILE A 1 279 ? -15.464 -19.565 33.810 1.00 83.00 279 ILE A C 1
ATOM 2171 O O . ILE A 1 279 ? -15.443 -20.760 34.084 1.00 83.00 279 ILE A O 1
ATOM 2175 N N . PHE A 1 280 ? -14.384 -18.792 33.747 1.00 82.38 280 PHE A N 1
ATOM 2176 C CA . PHE A 1 280 ? -13.048 -19.275 34.086 1.00 82.38 280 PHE A CA 1
ATOM 2177 C C . PHE A 1 280 ? -12.482 -18.505 35.274 1.00 82.38 280 PHE A C 1
ATOM 2179 O O . PHE A 1 280 ? -12.484 -17.277 35.251 1.00 82.38 280 PHE A O 1
ATOM 2186 N N . SER A 1 281 ? -12.015 -19.217 36.300 1.00 79.19 281 SER A N 1
ATOM 2187 C CA . SER A 1 281 ? -11.603 -18.633 37.585 1.00 79.19 281 SER A CA 1
ATOM 2188 C C . SER A 1 281 ? -10.089 -18.612 37.833 1.00 79.19 281 SER A C 1
ATOM 2190 O O . SER A 1 281 ? -9.682 -18.590 38.988 1.00 79.19 281 SER A O 1
ATOM 2192 N N . ALA A 1 282 ? -9.253 -18.632 36.785 1.00 64.31 282 ALA A N 1
ATOM 2193 C CA . ALA A 1 282 ? -7.789 -18.530 36.897 1.00 64.31 282 ALA A CA 1
ATOM 2194 C C . ALA A 1 282 ? -7.166 -19.500 37.908 1.00 64.31 282 ALA A C 1
ATOM 2196 O O . ALA A 1 282 ? -6.580 -19.122 38.926 1.00 64.31 282 ALA A O 1
ATOM 2197 N N . ASN A 1 283 ? -7.298 -20.782 37.591 1.00 65.25 283 ASN A N 1
ATOM 2198 C CA . ASN A 1 283 ? -6.917 -21.887 38.464 1.00 65.25 283 ASN A CA 1
ATOM 2199 C C . ASN A 1 283 ? -5.422 -22.236 38.277 1.00 65.25 283 ASN A C 1
ATOM 2201 O O . ASN A 1 283 ? -5.057 -23.371 37.975 1.00 65.25 283 ASN A O 1
ATOM 2205 N N . PHE A 1 284 ? -4.550 -21.224 38.352 1.00 57.66 284 PHE A N 1
ATOM 2206 C CA . PHE A 1 284 ? -3.135 -21.316 37.959 1.00 57.66 284 PHE A CA 1
ATOM 2207 C C . PHE A 1 284 ? -2.185 -21.747 39.090 1.00 57.66 284 PHE A C 1
ATOM 2209 O O . PHE A 1 284 ? -0.990 -21.942 38.850 1.00 57.66 284 PHE A O 1
ATOM 2216 N N . GLY A 1 285 ? -2.667 -21.890 40.328 1.00 58.69 285 GLY A N 1
ATOM 2217 C CA . GLY A 1 285 ? -1.817 -22.228 41.473 1.00 58.69 285 GLY A CA 1
ATOM 2218 C C . GLY A 1 285 ? -0.670 -21.221 41.668 1.00 58.69 285 GLY A C 1
ATOM 2219 O O . GLY A 1 285 ? -0.894 -20.015 41.726 1.00 58.69 285 GLY A O 1
ATOM 2220 N N . GLU A 1 286 ? 0.580 -21.694 41.770 1.00 52.56 286 GLU A N 1
ATOM 2221 C CA . GLU A 1 286 ? 1.765 -20.824 41.930 1.00 52.56 286 GLU A CA 1
ATOM 2222 C C . GLU A 1 286 ? 2.255 -20.161 40.624 1.00 52.56 286 GLU A C 1
ATOM 2224 O O . GLU A 1 286 ? 3.158 -19.314 40.673 1.00 52.56 286 GLU A O 1
ATOM 2229 N N . SER A 1 287 ? 1.680 -20.523 39.471 1.00 56.44 287 SER A N 1
ATOM 2230 C CA . SER A 1 287 ? 2.112 -20.097 38.129 1.00 56.44 287 SER A CA 1
ATOM 2231 C C . SER A 1 287 ? 1.494 -18.777 37.647 1.00 56.44 287 SER A C 1
ATOM 2233 O O . SER A 1 287 ? 1.686 -18.418 36.490 1.00 56.44 287 SER A O 1
ATOM 2235 N N . GLY A 1 288 ? 0.778 -18.054 38.516 1.00 60.50 288 GLY A N 1
ATOM 2236 C CA . GLY A 1 288 ? 0.130 -16.781 38.183 1.00 60.50 288 GLY A CA 1
ATOM 2237 C C . GLY A 1 288 ? 1.093 -15.715 37.645 1.00 60.50 288 GLY A C 1
ATOM 2238 O O . GLY A 1 288 ? 2.236 -15.589 38.110 1.00 60.50 288 GLY A O 1
ATOM 2239 N N . ALA A 1 289 ? 0.618 -14.938 36.668 1.00 71.50 289 ALA A N 1
ATOM 2240 C CA . ALA A 1 289 ? 1.390 -13.881 36.023 1.00 71.50 289 ALA A CA 1
ATOM 2241 C C . ALA A 1 289 ? 1.559 -12.650 36.936 1.00 71.50 289 ALA A C 1
ATOM 2243 O O . ALA A 1 289 ? 0.921 -12.512 37.980 1.00 71.50 289 ALA A O 1
ATOM 2244 N N . VAL A 1 290 ? 2.455 -11.733 36.557 1.00 74.06 290 VAL A N 1
ATOM 2245 C CA . VAL A 1 290 ? 2.661 -10.463 37.275 1.00 74.06 290 VAL A CA 1
ATOM 2246 C C . VAL A 1 290 ? 2.028 -9.324 36.487 1.00 74.06 290 VAL A C 1
ATOM 2248 O O . VAL A 1 290 ? 2.603 -8.882 35.487 1.00 74.06 290 VAL A O 1
ATOM 2251 N N . TYR A 1 291 ? 0.890 -8.830 36.975 1.00 73.06 291 TYR A N 1
ATOM 2252 C CA . TYR A 1 291 ? 0.145 -7.700 36.417 1.00 73.06 291 TYR A CA 1
ATOM 2253 C C . TYR A 1 291 ? 0.483 -6.425 37.188 1.00 73.06 291 TYR A C 1
ATOM 2255 O O . TYR A 1 291 ? 0.329 -6.382 38.410 1.00 73.06 291 TYR A O 1
ATOM 2263 N N . GLN A 1 292 ? 0.961 -5.388 36.492 1.00 70.94 292 GLN A N 1
ATOM 2264 C CA . GLN A 1 292 ? 1.238 -4.062 37.076 1.00 70.94 292 GLN A CA 1
ATOM 2265 C C . GLN A 1 292 ? 2.076 -4.137 38.376 1.00 70.94 292 GLN A C 1
ATOM 2267 O O . GLN A 1 292 ? 1.807 -3.467 39.373 1.00 70.94 292 GLN A O 1
ATOM 2272 N N . GLY A 1 293 ? 3.076 -5.027 38.396 1.00 68.56 293 GLY A N 1
ATOM 2273 C CA . GLY A 1 293 ? 3.984 -5.233 39.532 1.00 68.56 293 GLY A CA 1
ATOM 2274 C C . GLY A 1 293 ? 3.464 -6.124 40.669 1.00 68.56 293 GLY A C 1
ATOM 2275 O O . GLY A 1 293 ? 4.194 -6.340 41.637 1.00 68.56 293 GLY A O 1
ATOM 2276 N N . LYS A 1 294 ? 2.250 -6.681 40.572 1.00 72.75 294 LYS A N 1
ATOM 2277 C CA . LYS A 1 294 ? 1.681 -7.608 41.563 1.00 72.75 294 LYS A CA 1
ATOM 2278 C C . LYS A 1 294 ? 1.520 -9.011 40.981 1.00 72.75 294 LYS A C 1
ATOM 2280 O O . LYS A 1 294 ? 1.008 -9.174 39.877 1.00 72.75 294 LYS A O 1
ATOM 2285 N N . LYS A 1 295 ? 1.965 -10.026 41.728 1.00 73.69 295 LYS A N 1
ATOM 2286 C CA . LYS A 1 295 ? 1.782 -11.433 41.352 1.00 73.69 295 LYS A CA 1
ATOM 2287 C C . LYS A 1 295 ? 0.330 -11.842 41.594 1.00 73.69 295 LYS A C 1
ATOM 2289 O O . LYS A 1 295 ? -0.192 -11.618 42.684 1.00 73.69 295 LYS A O 1
ATOM 2294 N N . GLU A 1 296 ? -0.279 -12.440 40.582 1.00 67.25 296 GLU A N 1
ATOM 2295 C CA . GLU A 1 296 ? -1.608 -13.031 40.650 1.00 67.25 296 GLU A CA 1
ATOM 2296 C C . GLU A 1 296 ? -1.637 -14.191 41.664 1.00 67.25 296 GLU A C 1
ATOM 2298 O O . GLU A 1 296 ? -0.730 -15.030 41.697 1.00 67.25 296 GLU A O 1
ATOM 2303 N N . VAL A 1 297 ? -2.671 -14.225 42.507 1.00 71.19 297 VAL A N 1
ATOM 2304 C CA . VAL A 1 297 ? -2.950 -15.341 43.427 1.00 71.19 297 VAL A CA 1
ATOM 2305 C C . VAL A 1 297 ? -3.917 -16.344 42.786 1.00 71.19 297 VAL A C 1
ATOM 2307 O O . VAL A 1 297 ? -4.625 -16.004 41.842 1.00 71.19 297 VAL A O 1
ATOM 2310 N N . ASN A 1 298 ? -3.985 -17.580 43.294 1.00 69.81 298 ASN A N 1
ATOM 2311 C CA . ASN A 1 298 ? -4.986 -18.538 42.804 1.00 69.81 298 ASN A CA 1
ATOM 2312 C C . ASN A 1 298 ? -6.396 -17.949 42.983 1.00 69.81 298 ASN A C 1
ATOM 2314 O O . ASN A 1 298 ? -6.689 -17.365 44.030 1.00 69.81 298 ASN A O 1
ATOM 2318 N N . HIS A 1 299 ? -7.240 -18.080 41.960 1.00 64.75 299 HIS A N 1
ATOM 2319 C CA . HIS A 1 299 ? -8.564 -17.453 41.901 1.00 64.75 299 HIS A CA 1
ATOM 2320 C C . HIS A 1 299 ? -8.557 -15.922 41.968 1.00 64.75 299 HIS A C 1
ATOM 2322 O O . HIS A 1 299 ? -9.483 -15.311 42.486 1.00 64.75 299 HIS A O 1
ATOM 2328 N N . ALA A 1 300 ? -7.546 -15.248 41.426 1.00 45.06 300 ALA A N 1
ATOM 2329 C CA . ALA A 1 300 ? -7.536 -13.784 41.396 1.00 45.06 300 ALA A CA 1
ATOM 2330 C C . ALA A 1 300 ? -8.511 -13.156 40.384 1.00 45.06 300 ALA A C 1
ATOM 2332 O O . ALA A 1 300 ? -8.662 -11.935 40.392 1.00 45.06 300 ALA A O 1
ATOM 2333 N N . GLN A 1 301 ? -9.165 -13.924 39.503 1.00 41.94 301 GLN A N 1
ATOM 2334 C CA . GLN A 1 301 ? -9.985 -13.352 38.428 1.00 41.94 301 GLN A CA 1
ATOM 2335 C C . GLN A 1 301 ? -11.077 -14.293 37.901 1.00 41.94 301 GLN A C 1
ATOM 2337 O O . GLN A 1 301 ? -10.896 -15.506 37.866 1.00 41.94 301 GLN A O 1
ATOM 2342 N N . SER A 1 302 ? -12.206 -13.725 37.460 1.00 31.77 302 SER A N 1
ATOM 2343 C CA . SER A 1 302 ? -13.287 -14.442 36.765 1.00 31.77 302 SER A CA 1
ATOM 2344 C C . SER A 1 302 ? -13.438 -13.926 35.338 1.00 31.77 302 SER A C 1
ATOM 2346 O O . SER A 1 302 ? -13.575 -12.726 35.117 1.00 31.77 302 SER A O 1
ATOM 2348 N N . LEU A 1 303 ? -13.505 -14.830 34.371 1.00 41.03 303 LEU A N 1
ATOM 2349 C CA . LEU A 1 303 ? -13.692 -14.544 32.953 1.00 41.03 303 LEU A CA 1
ATOM 2350 C C . LEU A 1 303 ? -15.083 -14.979 32.497 1.00 41.03 303 LEU A C 1
ATOM 2352 O O . LEU A 1 303 ? -15.456 -16.110 32.763 1.00 41.03 303 LEU A O 1
ATOM 2356 N N . LEU A 1 304 ? -15.823 -14.126 31.781 1.00 35.59 304 LEU A N 1
ATOM 2357 C CA . LEU A 1 304 ? -17.126 -14.451 31.179 1.00 35.59 304 LEU A CA 1
ATOM 2358 C C . LEU A 1 304 ? -16.987 -14.448 29.643 1.00 35.59 304 LEU A C 1
ATOM 2360 O O . LEU A 1 304 ? -16.916 -13.385 29.036 1.00 35.59 304 LEU A O 1
ATOM 2364 N N . LYS A 1 305 ? -16.927 -15.624 29.000 1.00 34.50 305 LYS A N 1
ATOM 2365 C CA . LYS A 1 305 ? -16.830 -15.769 27.523 1.00 34.50 305 LYS A CA 1
ATOM 2366 C C . LYS A 1 305 ? -18.145 -16.239 26.915 1.00 34.50 305 LYS A C 1
ATOM 2368 O O . LYS A 1 305 ? -18.770 -17.105 27.500 1.00 34.50 305 LYS A O 1
ATOM 2373 N N . HIS A 1 306 ? -18.506 -15.853 25.697 1.00 38.97 306 HIS A N 1
ATOM 2374 C CA . HIS A 1 306 ? -19.654 -16.447 24.990 1.00 38.97 306 HIS A CA 1
ATOM 2375 C C . HIS A 1 306 ? -19.219 -17.468 23.924 1.00 38.97 306 HIS A C 1
ATOM 2377 O O . HIS A 1 306 ? -18.206 -17.252 23.268 1.00 38.97 306 HIS A O 1
ATOM 2383 N N . LYS A 1 307 ? -19.936 -18.594 23.735 1.00 29.48 307 LYS A N 1
ATOM 2384 C CA . LYS A 1 307 ? -19.569 -19.629 22.735 1.00 29.48 307 LYS A CA 1
ATOM 2385 C C . LYS A 1 307 ? -20.781 -20.337 22.102 1.00 29.48 307 LYS A C 1
ATOM 2387 O O . LYS A 1 307 ? -21.678 -20.711 22.840 1.00 29.48 307 LYS A O 1
ATOM 2392 N N . TRP A 1 308 ? -20.762 -20.641 20.792 1.00 34.53 308 TRP A N 1
ATOM 2393 C CA . TRP A 1 308 ? -21.261 -21.906 20.198 1.00 34.53 308 TRP A CA 1
ATOM 2394 C C . TRP A 1 308 ? -20.932 -22.093 18.692 1.00 34.53 308 TRP A C 1
ATOM 2396 O O . TRP A 1 308 ? -20.642 -21.139 17.981 1.00 34.53 308 TRP A O 1
ATOM 2406 N N . ARG A 1 309 ? -21.006 -23.345 18.198 1.00 26.67 309 ARG A N 1
ATOM 2407 C CA . ARG A 1 309 ? -20.674 -23.797 16.824 1.00 26.67 309 ARG A CA 1
ATOM 2408 C C . ARG A 1 309 ? -21.857 -23.682 15.845 1.00 26.67 309 ARG A C 1
ATOM 2410 O O . ARG A 1 309 ? -22.828 -24.411 16.005 1.00 26.67 309 ARG A O 1
ATOM 2417 N N . GLN A 1 310 ? -21.716 -22.935 14.746 1.00 27.52 310 GLN A N 1
ATOM 2418 C CA . GLN A 1 310 ? -22.437 -23.210 13.490 1.00 27.52 310 GLN A CA 1
ATOM 2419 C C . GLN A 1 310 ? -21.547 -22.919 12.273 1.00 27.52 310 GLN A C 1
ATOM 2421 O O . GLN A 1 310 ? -20.813 -21.935 12.252 1.00 27.52 310 GLN A O 1
ATOM 2426 N N . ALA A 1 311 ? -21.623 -23.784 11.257 1.00 26.75 311 ALA A N 1
ATOM 2427 C CA . ALA A 1 311 ? -21.146 -23.484 9.911 1.00 26.75 311 ALA A CA 1
ATOM 2428 C C . ALA A 1 311 ? -22.080 -22.425 9.309 1.00 26.75 311 ALA A C 1
ATOM 2430 O O . ALA A 1 311 ? -23.286 -22.662 9.212 1.00 26.75 311 ALA A O 1
ATOM 2431 N N . VAL A 1 312 ? -21.555 -21.252 8.951 1.00 29.30 312 VAL A N 1
ATOM 2432 C CA . VAL A 1 312 ? -22.383 -20.136 8.476 1.00 29.30 312 VAL A CA 1
ATOM 2433 C C . VAL A 1 312 ? -22.051 -19.795 7.031 1.00 29.30 312 VAL A C 1
ATOM 2435 O O . VAL A 1 312 ? -21.059 -19.136 6.741 1.00 29.30 312 VAL A O 1
ATOM 2438 N N . SER A 1 313 ? -22.984 -20.137 6.141 1.00 26.06 313 SER A N 1
ATOM 2439 C CA . SER A 1 313 ? -23.251 -19.343 4.947 1.00 26.06 313 SER A CA 1
ATOM 2440 C C . SER A 1 313 ? -24.334 -18.312 5.311 1.00 26.06 313 SER A C 1
ATOM 2442 O O . SER A 1 313 ? -25.511 -18.660 5.395 1.00 26.06 313 SER A O 1
ATOM 2444 N N . LYS A 1 314 ? -23.932 -17.047 5.495 1.00 25.48 314 LYS A N 1
ATOM 2445 C CA . LYS A 1 314 ? -24.761 -15.844 5.748 1.00 25.48 314 LYS A CA 1
ATOM 2446 C C . LYS A 1 314 ? -25.388 -15.687 7.145 1.00 25.48 314 LYS A C 1
ATOM 2448 O O . LYS A 1 314 ? -26.336 -16.379 7.494 1.00 25.48 314 LYS A O 1
ATOM 2453 N N . PHE A 1 315 ? -24.990 -14.616 7.833 1.00 24.08 315 PHE A N 1
ATOM 2454 C CA . PHE A 1 315 ? -25.826 -13.912 8.807 1.00 24.08 315 PHE A CA 1
ATOM 2455 C C . PHE A 1 315 ? -25.986 -12.442 8.379 1.00 24.08 315 PHE A C 1
ATOM 2457 O O . PHE A 1 315 ? -25.012 -11.752 8.100 1.00 24.08 315 PHE A O 1
ATOM 2464 N N . ARG A 1 316 ? -27.239 -11.990 8.288 1.00 21.91 316 ARG A N 1
ATOM 2465 C CA . ARG A 1 316 ? -27.707 -10.608 8.482 1.00 21.91 316 ARG A CA 1
ATOM 2466 C C . ARG A 1 316 ? -29.101 -10.740 9.084 1.00 21.91 316 ARG A C 1
ATOM 2468 O O . ARG A 1 316 ? -29.902 -11.539 8.596 1.00 21.91 316 ARG A O 1
ATOM 2475 N N . SER A 1 317 ? -29.366 -10.025 10.165 1.00 23.58 317 SER A N 1
ATOM 2476 C CA . SER A 1 317 ? -30.658 -10.045 10.835 1.00 23.58 317 SER A CA 1
ATOM 2477 C C . SER A 1 317 ? -31.719 -9.297 9.991 1.00 23.58 317 SER A C 1
ATOM 2479 O O . SER A 1 317 ? -31.446 -8.256 9.401 1.00 23.58 317 SER A O 1
ATOM 2481 N N . TRP A 1 318 ? -32.921 -9.895 9.953 1.00 21.52 318 TRP A N 1
ATOM 2482 C CA . TRP A 1 318 ? -34.240 -9.454 9.439 1.00 21.52 318 TRP A CA 1
ATOM 2483 C C . TRP A 1 318 ? -34.687 -9.694 7.961 1.00 21.52 318 TRP A C 1
ATOM 2485 O O . TRP A 1 318 ? -34.296 -9.009 7.024 1.00 21.52 318 TRP A O 1
ATOM 2495 N N . ALA A 1 319 ? -35.663 -10.626 7.859 1.00 19.66 319 ALA A N 1
ATOM 2496 C CA . ALA A 1 319 ? -36.928 -10.647 7.082 1.00 19.66 319 ALA A CA 1
ATOM 2497 C C . ALA A 1 319 ? -37.035 -11.111 5.589 1.00 19.66 319 ALA A C 1
ATOM 2499 O O . ALA A 1 319 ? -36.818 -10.362 4.648 1.00 19.66 319 ALA A O 1
ATOM 2500 N N . ILE A 1 320 ? -37.573 -12.342 5.437 1.00 21.33 320 ILE A N 1
ATOM 2501 C CA . ILE A 1 320 ? -38.609 -12.870 4.498 1.00 21.33 320 ILE A CA 1
ATOM 2502 C C . ILE A 1 320 ? -38.399 -12.867 2.953 1.00 21.33 320 ILE A C 1
ATOM 2504 O O . ILE A 1 320 ? -38.471 -11.845 2.284 1.00 21.33 320 ILE A O 1
ATOM 2508 N N . SER A 1 321 ? -38.410 -14.097 2.396 1.00 21.61 321 SER A N 1
ATOM 2509 C CA . SER A 1 321 ? -39.136 -14.575 1.184 1.00 21.61 321 SER A CA 1
ATOM 2510 C C . SER A 1 321 ? -38.317 -15.283 0.088 1.00 21.61 321 SER A C 1
ATOM 2512 O O . SER A 1 321 ? -37.246 -14.868 -0.341 1.00 21.61 321 SER A O 1
ATOM 2514 N N . HIS A 1 322 ? -38.892 -16.403 -0.358 1.00 27.44 322 HIS A N 1
ATOM 2515 C CA . HIS A 1 322 ? -38.395 -17.399 -1.298 1.00 27.44 322 HIS A CA 1
ATOM 2516 C C . HIS A 1 322 ? -38.672 -17.007 -2.761 1.00 27.44 322 HIS A C 1
ATOM 2518 O O . HIS A 1 322 ? -39.827 -16.810 -3.116 1.00 27.44 322 HIS A O 1
ATOM 2524 N N . SER A 1 323 ? -37.684 -17.082 -3.662 1.00 24.47 323 SER A N 1
ATOM 2525 C CA . SER A 1 323 ? -37.882 -17.728 -4.977 1.00 24.47 323 SER A CA 1
ATOM 2526 C C . SER A 1 323 ? -36.557 -17.978 -5.713 1.00 24.47 323 SER A C 1
ATOM 2528 O O . SER A 1 323 ? -35.600 -17.206 -5.653 1.00 24.47 323 SER A O 1
ATOM 2530 N N . LYS A 1 324 ? -36.501 -19.102 -6.435 1.00 28.67 324 LYS A N 1
ATOM 2531 C CA . LYS A 1 324 ? -35.335 -19.614 -7.181 1.00 28.67 324 LYS A CA 1
ATOM 2532 C C . LYS A 1 324 ? -34.943 -18.739 -8.385 1.00 28.67 324 LYS A C 1
ATOM 2534 O O . LYS A 1 324 ? -33.849 -18.900 -8.913 1.00 28.67 324 LYS A O 1
ATOM 2539 N N . GLN A 1 325 ? -35.810 -17.814 -8.797 1.00 27.12 325 GLN A N 1
ATOM 2540 C CA . GLN A 1 325 ? -35.650 -17.010 -10.011 1.00 27.12 325 GLN A CA 1
ATOM 2541 C C . GLN A 1 325 ? -34.806 -15.744 -9.788 1.00 27.12 325 GLN A C 1
ATOM 2543 O O . GLN A 1 325 ? -34.239 -15.213 -10.737 1.00 27.12 325 GLN A O 1
ATOM 2548 N N . VAL A 1 326 ? -34.610 -15.333 -8.527 1.00 30.64 326 VAL A N 1
ATOM 2549 C CA . VAL A 1 326 ? -33.725 -14.213 -8.165 1.00 30.64 326 VAL A CA 1
ATOM 2550 C C . VAL A 1 326 ? -32.244 -14.634 -8.137 1.00 30.64 326 VAL A C 1
ATOM 2552 O O . VAL A 1 326 ? -31.367 -13.786 -8.238 1.00 30.64 326 VAL A O 1
ATOM 2555 N N . ARG A 1 327 ? -31.926 -15.943 -8.081 1.00 32.62 327 ARG A N 1
ATOM 2556 C CA . ARG A 1 327 ? -30.538 -16.446 -7.968 1.00 32.62 327 ARG A CA 1
ATOM 2557 C C . ARG A 1 327 ? -29.647 -16.096 -9.156 1.00 32.62 327 ARG A C 1
ATOM 2559 O O . ARG A 1 327 ? -28.498 -15.758 -8.925 1.00 32.62 327 ARG A O 1
ATOM 2566 N N . ASN A 1 328 ? -30.145 -16.122 -10.391 1.00 31.05 328 ASN A N 1
ATOM 2567 C CA . ASN A 1 328 ? -29.294 -15.850 -11.561 1.00 31.05 328 ASN A CA 1
ATOM 2568 C C . ASN A 1 328 ? -29.093 -14.347 -11.809 1.00 31.05 328 ASN A C 1
ATOM 2570 O O . ASN A 1 328 ? -28.031 -13.937 -12.277 1.00 31.05 328 ASN A O 1
ATOM 2574 N N . THR A 1 329 ? -30.072 -13.520 -11.433 1.00 29.61 329 THR A N 1
ATOM 2575 C CA . THR A 1 329 ? -29.944 -12.055 -11.444 1.00 29.61 329 THR A CA 1
ATOM 2576 C C . THR A 1 329 ? -29.056 -11.583 -10.290 1.00 29.61 329 THR A C 1
ATOM 2578 O O . THR A 1 329 ? -28.152 -10.780 -10.510 1.00 29.61 329 THR A O 1
ATOM 2581 N N . ILE A 1 330 ? -29.212 -12.175 -9.096 1.00 33.94 330 ILE A N 1
ATOM 2582 C CA . ILE A 1 330 ? -28.361 -11.908 -7.930 1.00 33.94 330 ILE A CA 1
ATOM 2583 C C . ILE A 1 330 ? -26.952 -12.425 -8.153 1.00 33.94 330 ILE A C 1
ATOM 2585 O O . ILE A 1 330 ? -26.042 -11.700 -7.835 1.00 33.94 330 ILE A O 1
ATOM 2589 N N . GLN A 1 331 ? -26.699 -13.600 -8.729 1.00 33.12 331 GLN A N 1
ATOM 2590 C CA . GLN A 1 331 ? -25.323 -14.089 -8.906 1.00 33.12 331 GLN A CA 1
ATOM 2591 C C . GLN A 1 331 ? -24.505 -13.192 -9.853 1.00 33.12 331 GLN A C 1
ATOM 2593 O O . GLN A 1 331 ? -23.330 -12.951 -9.592 1.00 33.12 331 GLN A O 1
ATOM 2598 N N . LYS A 1 332 ? -25.129 -12.597 -10.882 1.00 32.34 332 LYS A N 1
ATOM 2599 C CA . LYS A 1 332 ? -24.495 -11.551 -11.708 1.00 32.34 332 LYS A CA 1
ATOM 2600 C C . LYS A 1 332 ? -24.333 -10.222 -10.960 1.00 32.34 332 LYS A C 1
ATOM 2602 O O . LYS A 1 332 ? -23.269 -9.616 -11.043 1.00 32.34 332 LYS A O 1
ATOM 2607 N N . GLN A 1 333 ? -25.330 -9.796 -10.180 1.00 32.50 333 GLN A N 1
ATOM 2608 C CA . GLN A 1 333 ? -25.217 -8.611 -9.314 1.00 32.50 333 GLN A CA 1
ATOM 2609 C C . GLN A 1 333 ? -24.225 -8.811 -8.151 1.00 32.50 333 GLN A C 1
ATOM 2611 O O . GLN A 1 333 ? -23.600 -7.854 -7.719 1.00 32.50 333 GLN A O 1
ATOM 2616 N N . PHE A 1 334 ? -24.018 -10.045 -7.694 1.00 34.66 334 PHE A N 1
ATOM 2617 C CA . PHE A 1 334 ? -23.206 -10.445 -6.544 1.00 34.66 334 PHE A CA 1
ATOM 2618 C C . PHE A 1 334 ? -21.751 -10.686 -6.948 1.00 34.66 334 PHE A C 1
ATOM 2620 O O . PHE A 1 334 ? -20.855 -10.348 -6.193 1.00 34.66 334 PHE A O 1
ATOM 2627 N N . ILE A 1 335 ? -21.485 -11.159 -8.171 1.00 36.75 335 ILE A N 1
ATOM 2628 C CA . ILE A 1 335 ? -20.137 -11.125 -8.766 1.00 36.75 335 ILE A CA 1
ATOM 2629 C C . ILE A 1 335 ? -19.703 -9.671 -9.011 1.00 36.75 335 ILE A C 1
ATOM 2631 O O . ILE A 1 335 ? -18.555 -9.323 -8.739 1.00 36.75 335 ILE A O 1
ATOM 2635 N N . ASN A 1 336 ? -20.625 -8.800 -9.439 1.00 32.84 336 ASN A N 1
ATOM 2636 C CA . ASN A 1 336 ? -20.364 -7.360 -9.521 1.00 32.84 336 ASN A CA 1
ATOM 2637 C C . ASN A 1 336 ? -20.189 -6.722 -8.127 1.00 32.84 336 ASN A C 1
ATOM 2639 O O . ASN A 1 336 ? -19.329 -5.866 -7.966 1.00 32.84 336 ASN A O 1
ATOM 2643 N N . PHE A 1 337 ? -20.918 -7.185 -7.106 1.00 34.03 337 PHE A N 1
ATOM 2644 C CA . PHE A 1 337 ? -20.787 -6.743 -5.710 1.00 34.03 337 PHE A CA 1
ATOM 2645 C C . PHE A 1 337 ? -19.487 -7.220 -5.040 1.00 34.03 337 PHE A C 1
ATOM 2647 O O . PHE A 1 337 ? -18.859 -6.450 -4.330 1.00 34.03 337 PHE A O 1
ATOM 2654 N N . ILE A 1 338 ? -19.028 -8.448 -5.301 1.00 35.12 338 ILE A N 1
ATOM 2655 C CA . ILE A 1 338 ? -17.742 -8.983 -4.813 1.00 35.12 338 ILE A CA 1
ATOM 2656 C C . ILE A 1 338 ? -16.563 -8.260 -5.477 1.00 35.12 338 ILE A C 1
ATOM 2658 O O . ILE A 1 338 ? -15.577 -7.957 -4.808 1.00 35.12 338 ILE A O 1
ATOM 2662 N N . LYS A 1 339 ? -16.671 -7.924 -6.772 1.00 33.72 339 LYS A N 1
ATOM 2663 C CA . LYS A 1 339 ? -15.702 -7.041 -7.444 1.00 33.72 339 LYS A CA 1
ATOM 2664 C C . LYS A 1 339 ? -15.702 -5.630 -6.847 1.00 33.72 339 LYS A C 1
ATOM 2666 O O . LYS A 1 339 ? -14.636 -5.042 -6.717 1.00 33.72 339 LYS A O 1
ATOM 2671 N N . LYS A 1 340 ? -16.871 -5.120 -6.439 1.00 31.98 340 LYS A N 1
ATOM 2672 C CA . LYS A 1 340 ? -17.008 -3.832 -5.746 1.00 31.98 340 LYS A CA 1
ATOM 2673 C C . LYS A 1 340 ? -16.380 -3.866 -4.340 1.00 31.98 340 LYS A C 1
ATOM 2675 O O . LYS A 1 340 ? -15.582 -2.997 -4.029 1.00 31.98 340 LYS A O 1
ATOM 2680 N N . ARG A 1 341 ? -16.609 -4.928 -3.554 1.00 35.69 341 ARG A N 1
ATOM 2681 C CA . ARG A 1 341 ? -16.092 -5.074 -2.177 1.00 35.69 341 ARG A CA 1
ATOM 2682 C C . ARG A 1 341 ? -14.587 -5.334 -2.063 1.00 35.69 341 ARG A C 1
ATOM 2684 O O . ARG A 1 341 ? -13.954 -4.773 -1.181 1.00 35.69 341 ARG A O 1
ATOM 2691 N N . LYS A 1 342 ? -13.994 -6.112 -2.980 1.00 33.19 342 LYS A N 1
ATOM 2692 C CA . LYS A 1 342 ? -12.524 -6.266 -3.054 1.00 33.19 342 LYS A CA 1
ATOM 2693 C C . LYS A 1 342 ? -11.809 -4.972 -3.462 1.00 33.19 342 LYS A C 1
ATOM 2695 O O . LYS A 1 342 ? -10.644 -4.794 -3.117 1.00 33.19 342 LYS A O 1
ATOM 2700 N N . ASN A 1 343 ? -12.497 -4.085 -4.186 1.00 32.22 343 ASN A N 1
ATOM 2701 C CA . ASN A 1 343 ? -12.025 -2.724 -4.433 1.00 32.22 343 ASN A CA 1
ATOM 2702 C C . ASN A 1 343 ? -12.240 -1.821 -3.206 1.00 32.22 343 ASN A C 1
ATOM 2704 O O . ASN A 1 343 ? -11.378 -0.995 -2.945 1.00 32.22 343 ASN A O 1
ATOM 2708 N N . GLU A 1 344 ? -13.322 -2.002 -2.436 1.00 30.30 344 GLU A N 1
ATOM 2709 C CA . GLU A 1 344 ? -13.636 -1.228 -1.217 1.00 30.30 344 GLU A CA 1
ATOM 2710 C C . GLU A 1 344 ? -12.713 -1.548 -0.023 1.00 30.30 344 GLU A C 1
ATOM 2712 O O . GLU A 1 344 ? -12.279 -0.620 0.640 1.00 30.30 344 GLU A O 1
ATOM 2717 N N . GLU A 1 345 ? -12.314 -2.801 0.227 1.00 31.31 345 GLU A N 1
ATOM 2718 C CA . GLU A 1 345 ? -11.333 -3.135 1.289 1.00 31.31 345 GLU A CA 1
ATOM 2719 C C . GLU A 1 345 ? -9.929 -2.591 1.017 1.00 31.31 345 GLU A C 1
ATOM 2721 O O . GLU A 1 345 ? -9.246 -2.116 1.921 1.00 31.31 345 GLU A O 1
ATOM 2726 N N . LYS A 1 346 ? -9.502 -2.638 -0.251 1.00 31.83 346 LYS A N 1
ATOM 2727 C CA . LYS A 1 346 ? -8.269 -1.984 -0.697 1.00 31.83 346 LYS A CA 1
ATOM 2728 C C . LYS A 1 346 ? -8.385 -0.465 -0.682 1.00 31.83 346 LYS A C 1
ATOM 2730 O O . LYS A 1 346 ? -7.378 0.193 -0.459 1.00 31.83 346 LYS A O 1
ATOM 2735 N N . LYS A 1 347 ? -9.592 0.077 -0.886 1.00 29.78 347 LYS A N 1
ATOM 2736 C CA . LYS A 1 347 ? -9.900 1.482 -0.611 1.00 29.78 347 LYS A CA 1
ATOM 2737 C C . LYS A 1 347 ? -9.713 1.751 0.889 1.00 29.78 347 LYS A C 1
ATOM 2739 O O . LYS A 1 347 ? -8.989 2.672 1.199 1.00 29.78 347 LYS A O 1
ATOM 2744 N N . MET A 1 348 ? -10.237 0.931 1.808 1.00 27.25 348 MET A N 1
ATOM 2745 C CA . MET A 1 348 ? -10.279 1.220 3.256 1.00 27.25 348 MET A CA 1
ATOM 2746 C C . MET A 1 348 ? -8.912 1.334 3.954 1.00 27.25 348 MET A C 1
ATOM 2748 O O . MET A 1 348 ? -8.688 2.290 4.687 1.00 27.25 348 MET A O 1
ATOM 2752 N N . THR A 1 349 ? -7.966 0.419 3.711 1.00 27.42 349 THR A N 1
ATOM 2753 C CA . THR A 1 349 ? -6.616 0.526 4.310 1.00 27.42 349 THR A CA 1
ATOM 2754 C C . THR A 1 349 ? -5.842 1.730 3.764 1.00 27.42 349 THR A C 1
ATOM 2756 O O . THR A 1 349 ? -5.151 2.413 4.513 1.00 27.42 349 THR A O 1
ATOM 2759 N N . THR A 1 350 ? -6.028 2.049 2.481 1.00 32.56 350 THR A N 1
ATOM 2760 C CA . THR A 1 350 ? -5.522 3.281 1.865 1.00 32.56 350 THR A CA 1
ATOM 2761 C C . THR A 1 350 ? -6.286 4.519 2.365 1.00 32.56 350 THR A C 1
ATOM 2763 O O . THR A 1 350 ? -5.677 5.564 2.528 1.00 32.56 350 THR A O 1
ATOM 2766 N N . ILE A 1 351 ? -7.579 4.417 2.700 1.00 32.03 351 ILE A N 1
ATOM 2767 C CA . ILE A 1 351 ? -8.423 5.500 3.237 1.00 32.03 351 ILE A CA 1
ATOM 2768 C C . ILE A 1 351 ? -8.012 5.897 4.660 1.00 32.03 351 ILE A C 1
ATOM 2770 O O . ILE A 1 351 ? -8.099 7.075 4.952 1.00 32.03 351 ILE A O 1
ATOM 2774 N N . VAL A 1 352 ? -7.531 5.008 5.541 1.00 30.48 352 VAL A N 1
ATOM 2775 C CA . VAL A 1 352 ? -7.153 5.389 6.927 1.00 30.48 352 VAL A CA 1
ATOM 2776 C C . VAL A 1 352 ? -5.824 6.161 6.988 1.00 30.48 352 VAL A C 1
ATOM 2778 O O . VAL A 1 352 ? -5.724 7.167 7.697 1.00 30.48 352 VAL A O 1
ATOM 2781 N N . GLU A 1 353 ? -4.811 5.745 6.222 1.00 36.22 353 GLU A N 1
ATOM 2782 C CA . GLU A 1 353 ? -3.560 6.510 6.073 1.00 36.22 353 GLU A CA 1
ATOM 2783 C C . GLU A 1 353 ? -3.785 7.782 5.245 1.00 36.22 353 GLU A C 1
ATOM 2785 O O . GLU A 1 353 ? -3.388 8.868 5.680 1.00 36.22 353 GLU A O 1
ATOM 2790 N N . ASN A 1 354 ? -4.544 7.692 4.143 1.00 39.75 354 ASN A N 1
ATOM 2791 C CA . ASN A 1 354 ? -4.962 8.876 3.398 1.00 39.75 354 ASN A CA 1
ATOM 2792 C C . ASN A 1 354 ? -5.842 9.793 4.254 1.00 39.75 354 ASN A C 1
ATOM 2794 O O . ASN A 1 354 ? -5.730 10.991 4.107 1.00 39.75 354 ASN A O 1
ATOM 2798 N N . SER A 1 355 ? -6.662 9.313 5.190 1.00 47.84 355 SER A N 1
ATOM 2799 C CA . SER A 1 355 ? -7.530 10.153 6.035 1.00 47.84 355 SER A CA 1
ATOM 2800 C C . SER A 1 355 ? -6.718 11.025 6.992 1.00 47.84 355 SER A C 1
ATOM 2802 O O . SER A 1 355 ? -7.000 12.217 7.122 1.00 47.84 355 SER A O 1
ATOM 2804 N N . LYS A 1 356 ? -5.635 10.503 7.588 1.00 56.97 356 LYS A N 1
ATOM 2805 C CA . LYS A 1 356 ? -4.710 11.317 8.401 1.00 56.97 356 LYS A CA 1
ATOM 2806 C C . LYS A 1 356 ? -3.950 12.339 7.553 1.00 56.97 356 LYS A C 1
ATOM 2808 O O . LYS A 1 356 ? -3.855 13.500 7.953 1.00 56.97 356 LYS A O 1
ATOM 2813 N N . VAL A 1 357 ? -3.444 11.928 6.386 1.00 67.75 357 VAL A N 1
ATOM 2814 C CA . VAL A 1 357 ? -2.732 12.820 5.454 1.00 67.75 357 VAL A CA 1
ATOM 2815 C C . VAL A 1 357 ? -3.677 13.890 4.903 1.00 67.75 357 VAL A C 1
ATOM 2817 O O . VAL A 1 357 ? -3.373 15.073 4.992 1.00 67.75 357 VAL A O 1
ATOM 2820 N N . LEU A 1 358 ? -4.861 13.518 4.421 1.00 79.50 358 LEU A N 1
ATOM 2821 C CA . LEU A 1 358 ? -5.885 14.424 3.901 1.00 79.50 358 LEU A CA 1
ATOM 2822 C C . LEU A 1 358 ? -6.416 15.354 4.994 1.00 79.50 358 LEU A C 1
ATOM 2824 O O . LEU A 1 358 ? -6.621 16.527 4.708 1.00 79.50 358 LEU A O 1
ATOM 2828 N N . THR A 1 359 ? -6.563 14.903 6.245 1.00 82.06 359 THR A N 1
ATOM 2829 C CA . THR A 1 359 ? -6.913 15.784 7.376 1.00 82.06 359 THR A CA 1
ATOM 2830 C C . THR A 1 359 ? -5.812 16.816 7.628 1.00 82.06 359 THR A C 1
ATOM 2832 O O . THR A 1 359 ? -6.092 18.008 7.741 1.00 82.06 359 THR A O 1
ATOM 2835 N N . ALA A 1 360 ? -4.544 16.393 7.663 1.00 82.81 360 ALA A N 1
ATOM 2836 C CA . ALA A 1 360 ? -3.415 17.309 7.822 1.00 82.81 360 ALA A CA 1
ATOM 2837 C C . ALA A 1 360 ? -3.320 18.315 6.659 1.00 82.81 360 ALA A C 1
ATOM 2839 O O . ALA A 1 360 ? -3.108 19.508 6.888 1.00 82.81 360 ALA A O 1
ATOM 2840 N N . LEU A 1 361 ? -3.537 17.856 5.423 1.00 90.00 361 LEU A N 1
ATOM 2841 C CA . LEU A 1 361 ? -3.559 18.708 4.237 1.00 90.00 361 LEU A CA 1
ATOM 2842 C C . LEU A 1 361 ? -4.759 19.653 4.228 1.00 90.00 361 LEU A C 1
ATOM 2844 O O . LEU A 1 361 ? -4.583 20.811 3.872 1.00 90.00 361 LEU A O 1
ATOM 2848 N N . THR A 1 362 ? -5.934 19.208 4.678 1.00 91.88 362 THR A N 1
ATOM 2849 C CA . THR A 1 362 ? -7.146 20.037 4.801 1.00 91.88 362 THR A CA 1
ATOM 2850 C C . THR A 1 362 ? -6.923 21.157 5.812 1.00 91.88 362 THR A C 1
ATOM 2852 O O . THR A 1 362 ? -7.152 22.321 5.497 1.00 91.88 362 THR A O 1
ATOM 2855 N N . ASN A 1 363 ? -6.358 20.839 6.980 1.00 91.56 363 ASN A N 1
ATOM 2856 C CA . ASN A 1 363 ? -5.991 21.841 7.984 1.00 91.56 363 ASN A CA 1
ATOM 2857 C C . ASN A 1 363 ? -4.953 22.831 7.442 1.00 91.56 363 ASN A C 1
ATOM 2859 O O . ASN A 1 363 ? -5.000 24.027 7.734 1.00 91.56 363 ASN A O 1
ATOM 2863 N N . SER A 1 364 ? -3.990 22.355 6.647 1.00 92.50 364 SER A N 1
ATOM 2864 C CA . SER A 1 364 ? -3.038 23.269 6.028 1.00 92.50 364 SER A CA 1
ATOM 2865 C C . SER A 1 364 ? -3.651 24.091 4.899 1.00 92.50 364 SER A C 1
ATOM 2867 O O . SER A 1 364 ? -3.215 25.223 4.702 1.00 92.50 364 SER A O 1
ATOM 2869 N N . PHE A 1 365 ? -4.627 23.554 4.171 1.00 96.31 365 PHE A N 1
ATOM 2870 C CA . PHE A 1 365 ? -5.366 24.282 3.148 1.00 96.31 365 PHE A CA 1
ATOM 2871 C C . PHE A 1 365 ? -6.127 25.437 3.797 1.00 96.31 365 PHE A C 1
ATOM 2873 O O . PHE A 1 365 ? -5.938 26.581 3.395 1.00 96.31 365 PHE A O 1
ATOM 2880 N N . GLU A 1 366 ? -6.862 25.164 4.879 1.00 95.62 366 GLU A N 1
ATOM 2881 C CA . GLU A 1 366 ? -7.540 26.182 5.690 1.00 95.62 366 GLU A CA 1
ATOM 2882 C C . GLU A 1 366 ? -6.559 27.256 6.175 1.00 95.62 366 GLU A C 1
ATOM 2884 O O . GLU A 1 366 ? -6.793 28.451 6.024 1.00 95.62 366 GLU A O 1
ATOM 2889 N N . LYS A 1 367 ? -5.399 26.847 6.698 1.00 94.94 367 LYS A N 1
ATOM 2890 C CA . LYS A 1 367 ? -4.387 27.783 7.202 1.00 94.94 367 LYS A CA 1
ATOM 2891 C C . LYS A 1 367 ? -3.800 28.689 6.114 1.00 94.94 367 LYS A C 1
ATOM 2893 O O . LYS A 1 367 ? -3.481 29.843 6.399 1.00 94.94 367 LYS A O 1
ATOM 2898 N N . VAL A 1 368 ? -3.583 28.164 4.908 1.00 96.31 368 VAL A N 1
ATOM 2899 C CA . VAL A 1 368 ? -2.933 28.892 3.804 1.00 96.31 368 VAL A CA 1
ATOM 2900 C C . VAL A 1 368 ? -3.938 29.740 3.023 1.00 96.31 368 VAL A C 1
ATOM 2902 O O . VAL A 1 368 ? -3.633 30.879 2.665 1.00 96.31 368 VAL A O 1
ATOM 2905 N N . PHE A 1 369 ? -5.133 29.205 2.770 1.00 96.19 369 PHE A N 1
ATOM 2906 C CA . PHE A 1 369 ? -6.132 29.809 1.887 1.00 96.19 369 PHE A CA 1
ATOM 2907 C C . PHE A 1 369 ? -7.341 30.410 2.614 1.00 96.19 369 PHE A C 1
ATOM 2909 O O . PHE A 1 369 ? -8.049 31.215 2.013 1.00 96.19 369 PHE A O 1
ATOM 2916 N N . GLY A 1 370 ? -7.510 30.127 3.908 1.00 94.75 370 GLY A N 1
ATOM 2917 C CA . GLY A 1 370 ? -8.461 30.772 4.818 1.00 94.75 370 GLY A CA 1
ATOM 2918 C C . GLY A 1 370 ? -9.634 29.889 5.250 1.00 94.75 370 GLY A C 1
ATOM 2919 O O . GLY A 1 370 ? -10.097 30.026 6.378 1.00 94.75 370 GLY A O 1
ATOM 2920 N N . ASP A 1 371 ? -10.103 28.998 4.377 1.00 93.31 371 ASP A N 1
ATOM 2921 C CA . ASP A 1 371 ? -11.244 28.106 4.606 1.00 93.31 371 ASP A CA 1
ATOM 2922 C C . ASP A 1 371 ? -11.148 26.861 3.694 1.00 93.31 371 ASP A C 1
ATOM 2924 O O . ASP A 1 371 ? -10.224 26.749 2.884 1.00 93.31 371 ASP A O 1
ATOM 2928 N N . THR A 1 372 ? -12.082 25.918 3.837 1.00 93.06 372 THR A N 1
ATOM 2929 C CA . THR A 1 372 ? -12.117 24.644 3.091 1.00 93.06 372 THR A CA 1
ATOM 2930 C C . THR A 1 372 ? -13.404 24.444 2.285 1.00 93.06 372 THR A C 1
ATOM 2932 O O . THR A 1 372 ? -13.716 23.329 1.866 1.00 93.06 372 THR A O 1
ATOM 2935 N N . GLU A 1 373 ? -14.161 25.513 2.019 1.00 91.56 373 GLU A N 1
ATOM 2936 C CA . GLU A 1 373 ? -15.369 25.441 1.199 1.00 91.56 373 GLU A CA 1
ATOM 2937 C C . GLU A 1 373 ? -15.031 25.054 -0.248 1.00 91.56 373 GLU A C 1
ATOM 2939 O O . GLU A 1 373 ? -14.143 25.640 -0.878 1.00 91.56 373 GLU A O 1
ATOM 2944 N N . ASN A 1 374 ? -15.786 24.086 -0.784 1.00 92.12 374 ASN A N 1
ATOM 2945 C CA . ASN A 1 374 ? -15.671 23.563 -2.152 1.00 92.12 374 ASN A CA 1
ATOM 2946 C C . ASN A 1 374 ? -14.267 23.045 -2.519 1.00 92.12 374 ASN A C 1
ATOM 2948 O O . ASN A 1 374 ? -13.870 23.113 -3.683 1.00 92.12 374 ASN A O 1
ATOM 2952 N N . VAL A 1 375 ? -13.506 22.561 -1.533 1.00 95.25 375 VAL A N 1
ATOM 2953 C CA . VAL A 1 375 ? -12.220 21.900 -1.773 1.00 95.25 375 VAL A CA 1
ATOM 2954 C C . VAL A 1 375 ? -12.447 20.493 -2.306 1.00 95.25 375 VAL A C 1
ATOM 2956 O O . VAL A 1 375 ? -13.216 19.715 -1.750 1.00 95.25 375 VAL A O 1
ATOM 2959 N N . GLU A 1 376 ? -11.728 20.179 -3.373 1.00 96.06 376 GLU A N 1
ATOM 2960 C CA . GLU A 1 376 ? -11.703 18.886 -4.038 1.00 96.06 376 GLU A CA 1
ATOM 2961 C C . GLU A 1 376 ? -10.323 18.244 -3.867 1.00 96.06 376 GLU A C 1
ATOM 2963 O O . GLU A 1 376 ? -9.301 18.932 -3.760 1.00 96.06 376 GLU A O 1
ATOM 2968 N N . TYR A 1 377 ? -10.281 16.914 -3.844 1.00 95.62 377 TYR A N 1
ATOM 2969 C CA . TYR A 1 377 ? -9.093 16.151 -3.471 1.00 95.62 377 TYR A CA 1
ATOM 2970 C C . TYR A 1 377 ? -8.635 15.256 -4.614 1.00 95.62 377 TYR A C 1
ATOM 2972 O O . TYR A 1 377 ? -9.433 14.584 -5.264 1.00 95.62 377 TYR A O 1
ATOM 2980 N N . PHE A 1 378 ? -7.329 15.207 -4.841 1.00 96.81 378 PHE A N 1
ATOM 2981 C CA . PHE A 1 378 ? -6.725 14.533 -5.981 1.00 96.81 378 PHE A CA 1
ATOM 2982 C C . PHE A 1 378 ? -5.464 13.793 -5.558 1.00 96.81 378 PHE A C 1
ATOM 2984 O O . PHE A 1 378 ? -4.758 14.199 -4.634 1.00 96.81 378 PHE A O 1
ATOM 2991 N N . PHE A 1 379 ? -5.157 12.716 -6.270 1.00 95.75 379 PHE A N 1
ATOM 2992 C CA . PHE A 1 379 ? -3.932 11.955 -6.088 1.00 95.75 379 PHE A CA 1
ATOM 2993 C C . PHE A 1 379 ? -3.343 11.571 -7.438 1.00 95.75 379 PHE A C 1
ATOM 2995 O O . PHE A 1 379 ? -4.062 11.186 -8.362 1.00 95.75 379 PHE A O 1
ATOM 3002 N N . SER A 1 380 ? -2.022 11.639 -7.532 1.00 97.31 380 SER A N 1
ATOM 3003 C CA . SER A 1 380 ? -1.249 11.174 -8.674 1.00 97.31 380 SER A CA 1
ATOM 3004 C C . SER A 1 380 ? -0.094 10.315 -8.163 1.00 97.31 380 SER A C 1
ATOM 3006 O O . SER A 1 380 ? 0.643 10.774 -7.296 1.00 97.31 380 SER A O 1
ATOM 3008 N N . PRO A 1 381 ? 0.052 9.057 -8.601 1.00 95.38 381 PRO A N 1
ATOM 3009 C CA . PRO A 1 381 ? 1.088 8.168 -8.089 1.00 95.38 381 PRO A CA 1
ATOM 3010 C C . PRO A 1 381 ? 2.472 8.518 -8.653 1.00 95.38 381 PRO A C 1
ATOM 3012 O O . PRO A 1 381 ? 2.602 9.100 -9.727 1.00 95.38 381 PRO A O 1
ATOM 3015 N N . GLY A 1 382 ? 3.519 8.055 -7.979 1.00 94.56 382 GLY A N 1
ATOM 3016 C CA . GLY A 1 382 ? 4.808 7.787 -8.607 1.00 94.56 382 GLY A CA 1
ATOM 3017 C C . GLY A 1 382 ? 4.776 6.468 -9.384 1.00 94.56 382 GLY A C 1
ATOM 3018 O O . GLY A 1 382 ? 3.774 5.745 -9.415 1.00 94.56 382 GLY A O 1
ATOM 3019 N N . ARG A 1 383 ? 5.902 6.099 -9.994 1.00 96.06 383 ARG A N 1
ATOM 3020 C CA . ARG A 1 383 ? 6.005 4.843 -10.754 1.00 96.06 383 ARG A CA 1
ATOM 3021 C C . ARG A 1 383 ? 7.353 4.166 -10.588 1.00 96.06 383 ARG A C 1
ATOM 3023 O O . ARG A 1 383 ? 8.386 4.826 -10.471 1.00 96.06 383 ARG A O 1
ATOM 3030 N N . ILE A 1 384 ? 7.343 2.846 -10.702 1.00 95.94 384 ILE A N 1
ATOM 3031 C CA . ILE A 1 384 ? 8.536 2.037 -10.962 1.00 95.94 384 ILE A CA 1
ATOM 3032 C C . ILE A 1 384 ? 8.462 1.472 -12.375 1.00 95.94 384 ILE A C 1
ATOM 3034 O O . ILE A 1 384 ? 7.372 1.192 -12.880 1.00 95.94 384 ILE A O 1
ATOM 3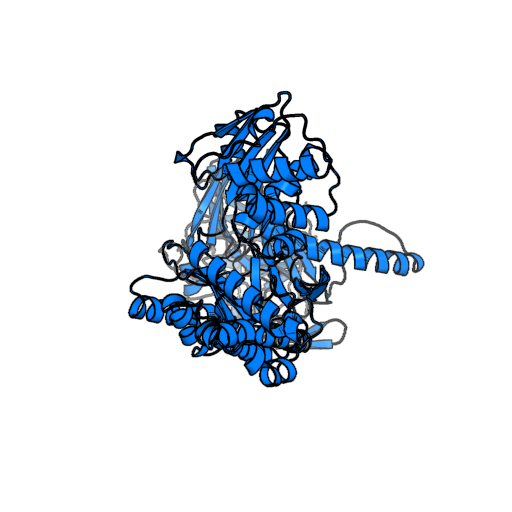038 N N . ASN A 1 385 ? 9.615 1.272 -13.007 1.00 97.69 385 ASN A N 1
ATOM 3039 C CA . ASN A 1 385 ? 9.690 0.503 -14.239 1.00 97.69 385 ASN A CA 1
ATOM 3040 C C . ASN A 1 385 ? 10.264 -0.879 -13.930 1.00 97.69 385 ASN A C 1
ATOM 3042 O O . ASN A 1 385 ? 11.396 -0.981 -13.456 1.00 97.69 385 ASN A O 1
ATOM 3046 N N . LEU A 1 386 ? 9.489 -1.947 -14.150 1.00 97.75 386 LEU A N 1
ATOM 3047 C CA . LEU A 1 386 ? 9.963 -3.290 -13.814 1.00 97.75 386 LEU A CA 1
ATOM 3048 C C . LEU A 1 386 ? 11.120 -3.691 -14.734 1.00 97.75 386 LEU A C 1
ATOM 3050 O O . LEU A 1 386 ? 12.091 -4.282 -14.272 1.00 97.75 386 LEU A O 1
ATOM 3054 N N . ILE A 1 387 ? 11.023 -3.370 -16.029 1.00 98.50 387 ILE A N 1
ATOM 3055 C CA . ILE A 1 387 ? 12.063 -3.605 -17.042 1.00 98.50 387 ILE A CA 1
ATOM 3056 C C . ILE A 1 387 ? 11.755 -2.801 -18.321 1.00 98.50 387 ILE A C 1
ATOM 3058 O O . ILE A 1 387 ? 10.603 -2.426 -18.548 1.00 98.50 387 ILE A O 1
ATOM 3062 N N . GLY A 1 388 ? 12.754 -2.568 -19.181 1.00 97.88 388 GLY A N 1
ATOM 3063 C CA . GLY A 1 388 ? 12.568 -1.873 -20.462 1.00 97.88 388 GLY A CA 1
ATOM 3064 C C . GLY A 1 388 ? 13.096 -0.447 -20.480 1.00 97.88 388 GLY A C 1
ATOM 3065 O O . GLY A 1 388 ? 12.453 0.451 -21.008 1.00 97.88 388 GLY A O 1
ATOM 3066 N N . GLU A 1 389 ? 14.244 -0.196 -19.869 1.00 96.44 389 GLU A N 1
ATOM 3067 C CA . GLU A 1 389 ? 14.670 1.186 -19.608 1.00 96.44 389 GLU A CA 1
ATOM 3068 C C . GLU A 1 389 ? 15.411 1.795 -20.779 1.00 96.44 389 GLU A C 1
ATOM 3070 O O . GLU A 1 389 ? 16.065 1.083 -21.531 1.00 96.44 389 GLU A O 1
ATOM 3075 N N . HIS A 1 390 ? 15.227 3.102 -20.981 1.00 95.88 390 HIS A N 1
ATOM 3076 C CA . HIS A 1 390 ? 15.726 3.820 -22.158 1.00 95.88 390 HIS A CA 1
ATOM 3077 C C . HIS A 1 390 ? 15.266 3.242 -23.511 1.00 95.88 390 HIS A C 1
ATOM 3079 O O . HIS A 1 390 ? 15.910 3.443 -24.547 1.00 95.88 390 HIS A O 1
ATOM 3085 N N . THR A 1 391 ? 14.135 2.531 -23.525 1.00 97.12 391 THR A N 1
ATOM 3086 C CA . THR A 1 391 ? 13.525 1.999 -24.752 1.00 97.12 391 THR A CA 1
ATOM 3087 C C . THR A 1 391 ? 12.338 2.829 -25.238 1.00 97.12 391 THR A C 1
ATOM 3089 O O . THR A 1 391 ? 12.026 2.802 -26.426 1.00 97.12 391 THR A O 1
ATOM 3092 N N . ASP A 1 392 ? 11.711 3.612 -24.363 1.00 94.06 392 ASP A N 1
ATOM 3093 C CA . ASP A 1 392 ? 10.518 4.411 -24.640 1.00 94.06 392 ASP A CA 1
ATOM 3094 C C . ASP A 1 392 ? 10.732 5.439 -25.754 1.00 94.06 392 ASP A C 1
ATOM 3096 O O . ASP A 1 392 ? 9.953 5.491 -26.703 1.00 94.06 392 ASP A O 1
ATOM 3100 N N . TYR A 1 393 ? 11.832 6.189 -25.713 1.00 91.56 393 TYR A N 1
ATOM 3101 C CA . TYR A 1 393 ? 12.205 7.113 -26.792 1.00 91.56 393 TYR A CA 1
ATOM 3102 C C . TYR A 1 393 ? 12.934 6.447 -27.970 1.00 91.56 393 TYR A C 1
ATOM 3104 O O . TYR A 1 393 ? 13.294 7.121 -28.936 1.00 91.56 393 TYR A O 1
ATOM 3112 N N . ASN A 1 394 ? 13.145 5.130 -27.908 1.00 96.38 394 ASN A N 1
ATOM 3113 C CA . ASN A 1 394 ? 13.730 4.314 -28.974 1.00 96.38 394 ASN A CA 1
ATOM 3114 C C . ASN A 1 394 ? 12.689 3.427 -29.682 1.00 96.38 394 ASN A C 1
ATOM 3116 O O . ASN A 1 394 ? 13.071 2.536 -30.442 1.00 96.38 394 ASN A O 1
ATOM 3120 N N . GLY A 1 395 ? 11.392 3.664 -29.443 1.00 93.75 395 GLY A N 1
ATOM 3121 C CA . GLY A 1 395 ? 10.286 2.910 -30.048 1.00 93.75 395 GLY A CA 1
ATOM 3122 C C . GLY A 1 395 ? 10.160 1.472 -29.537 1.00 93.75 395 GLY A C 1
ATOM 3123 O O . GLY A 1 395 ? 9.679 0.598 -30.253 1.00 93.75 395 GLY A O 1
ATOM 3124 N N . GLY A 1 396 ? 10.647 1.198 -28.326 1.00 96.31 396 GLY A N 1
ATOM 3125 C CA . GLY A 1 396 ? 10.604 -0.123 -27.707 1.00 96.31 396 GLY A CA 1
ATOM 3126 C C . GLY A 1 396 ? 9.465 -0.316 -26.705 1.00 96.31 396 GLY A C 1
ATOM 3127 O O . GLY A 1 396 ? 8.591 0.533 -26.531 1.00 96.31 396 GLY A O 1
ATOM 3128 N N . TYR A 1 397 ? 9.490 -1.478 -26.055 1.00 98.50 397 TYR A N 1
ATOM 3129 C CA . TYR A 1 397 ? 8.554 -1.866 -25.009 1.00 98.50 397 TYR A CA 1
ATOM 3130 C C . TYR A 1 397 ? 9.075 -1.523 -23.618 1.00 98.50 397 TYR A C 1
ATOM 3132 O O . TYR A 1 397 ? 10.201 -1.881 -23.258 1.00 98.50 397 TYR A O 1
ATOM 3140 N N . VAL A 1 398 ? 8.180 -0.984 -22.798 1.00 98.50 398 VAL A N 1
ATOM 3141 C CA . VAL A 1 398 ? 8.392 -0.748 -21.367 1.00 98.50 398 VAL A CA 1
ATOM 3142 C C . VAL A 1 398 ? 7.401 -1.548 -20.530 1.00 98.50 398 VAL A C 1
ATOM 3144 O O . VAL A 1 398 ? 6.307 -1.866 -21.006 1.00 98.50 398 VAL A O 1
ATOM 3147 N N . PHE A 1 399 ? 7.771 -1.881 -19.289 1.00 98.50 399 PHE A N 1
ATOM 3148 C CA . PHE A 1 399 ? 6.898 -2.631 -18.384 1.00 98.50 399 PHE A CA 1
ATOM 3149 C C . PHE A 1 399 ? 6.772 -2.002 -16.981 1.00 98.50 399 PHE A C 1
ATOM 3151 O O . PHE A 1 399 ? 7.207 -2.600 -15.991 1.00 98.50 399 PHE A O 1
ATOM 3158 N N . PRO A 1 400 ? 6.201 -0.789 -16.860 1.00 98.12 400 PRO A N 1
ATOM 3159 C CA . PRO A 1 400 ? 6.047 -0.100 -15.582 1.00 98.12 400 PRO A CA 1
ATOM 3160 C C . PRO A 1 400 ? 4.839 -0.523 -14.749 1.00 98.12 400 PRO A C 1
ATOM 3162 O O . PRO A 1 400 ? 3.914 -1.181 -15.220 1.00 98.12 400 PRO A O 1
ATOM 3165 N N . ALA A 1 401 ? 4.832 -0.059 -13.500 1.00 96.94 401 ALA A N 1
ATOM 3166 C CA . ALA A 1 401 ? 3.677 -0.054 -12.614 1.00 96.94 401 ALA A CA 1
ATOM 3167 C C . ALA A 1 401 ? 3.644 1.245 -11.787 1.00 96.94 401 ALA A C 1
ATOM 3169 O O . ALA A 1 401 ? 4.679 1.718 -11.309 1.00 96.94 401 ALA A O 1
ATOM 3170 N N . SER A 1 402 ? 2.451 1.809 -11.595 1.00 96.44 402 SER A N 1
ATOM 3171 C CA . SER A 1 402 ? 2.203 2.886 -10.629 1.00 96.44 402 SER A CA 1
ATOM 3172 C C . SER A 1 402 ? 2.309 2.358 -9.200 1.00 96.44 402 SER A C 1
ATOM 3174 O O . SER A 1 402 ? 1.876 1.240 -8.913 1.00 96.44 402 SER A O 1
ATOM 3176 N N . ILE A 1 403 ? 2.849 3.160 -8.285 1.00 91.25 403 ILE A N 1
ATOM 3177 C CA . ILE A 1 403 ? 2.985 2.805 -6.864 1.00 91.25 403 ILE A CA 1
ATOM 3178 C C . ILE A 1 403 ? 2.077 3.667 -5.982 1.00 91.25 403 ILE A C 1
ATOM 3180 O O . ILE A 1 403 ? 1.549 4.680 -6.426 1.00 91.25 403 ILE A O 1
ATOM 3184 N N . THR A 1 404 ? 1.858 3.254 -4.735 1.00 85.75 404 THR A N 1
ATOM 3185 C CA . THR A 1 404 ? 1.024 3.999 -3.774 1.00 85.75 404 THR A CA 1
ATOM 3186 C C . THR A 1 404 ? 1.671 5.282 -3.260 1.00 85.75 404 THR A C 1
ATOM 3188 O O . THR A 1 404 ? 0.955 6.158 -2.798 1.00 85.75 404 THR A O 1
ATOM 3191 N N . ILE A 1 405 ? 2.994 5.418 -3.364 1.00 87.38 405 ILE A N 1
ATOM 3192 C CA . ILE A 1 405 ? 3.713 6.657 -3.039 1.00 87.38 405 ILE A CA 1
ATOM 3193 C C . ILE A 1 405 ? 3.471 7.657 -4.172 1.00 87.38 405 ILE A C 1
ATOM 3195 O O . ILE A 1 405 ? 3.749 7.327 -5.325 1.00 87.38 405 ILE A O 1
ATOM 3199 N N . GLY A 1 406 ? 2.986 8.865 -3.873 1.00 92.38 406 GLY A N 1
ATOM 3200 C CA . GLY A 1 406 ? 2.580 9.820 -4.909 1.00 92.38 406 GLY A CA 1
ATOM 3201 C C . GLY A 1 406 ? 2.610 11.292 -4.506 1.00 92.38 406 GLY A C 1
ATOM 3202 O O . GLY A 1 406 ? 3.332 11.710 -3.603 1.00 92.38 406 GLY A O 1
ATOM 3203 N N . THR A 1 407 ? 1.847 12.101 -5.234 1.00 94.75 407 THR A N 1
ATOM 3204 C CA . THR A 1 407 ? 1.574 13.512 -4.972 1.00 94.75 407 THR A CA 1
ATOM 3205 C C . THR A 1 407 ? 0.077 13.701 -4.769 1.00 94.75 407 THR A C 1
ATOM 3207 O O . THR A 1 407 ? -0.726 13.429 -5.662 1.00 94.75 407 THR A O 1
ATOM 3210 N N . THR A 1 408 ? -0.287 14.193 -3.592 1.00 95.81 408 THR A N 1
ATOM 3211 C CA . THR A 1 408 ? -1.661 14.523 -3.211 1.00 95.81 408 THR A CA 1
ATOM 3212 C C . THR A 1 408 ? -1.894 16.015 -3.412 1.00 95.81 408 THR A C 1
ATOM 3214 O O . THR A 1 408 ? -1.043 16.828 -3.044 1.00 95.81 408 THR A O 1
ATOM 3217 N N . GLY A 1 409 ? -3.035 16.377 -3.996 1.00 97.00 409 GLY A N 1
ATOM 3218 C CA . GLY A 1 409 ? -3.435 17.754 -4.269 1.00 97.00 409 GLY A CA 1
ATOM 3219 C C . GLY A 1 409 ? -4.811 18.073 -3.695 1.00 97.00 409 GLY A C 1
ATOM 3220 O O . GLY A 1 409 ? -5.737 17.285 -3.857 1.00 97.00 409 GLY A O 1
ATOM 3221 N N . LEU A 1 410 ? -4.948 19.225 -3.044 1.00 97.94 410 LEU A N 1
ATOM 3222 C CA . LEU A 1 410 ? -6.231 19.813 -2.654 1.00 97.94 410 LEU A CA 1
ATOM 3223 C C . LEU A 1 410 ? -6.428 21.071 -3.483 1.00 97.94 410 LEU A C 1
ATOM 3225 O O . LEU A 1 410 ? -5.542 21.929 -3.491 1.00 97.94 410 LEU A O 1
ATOM 3229 N N . ALA A 1 411 ? -7.555 21.188 -4.173 1.00 98.31 411 ALA A N 1
ATOM 3230 C CA . ALA A 1 411 ? -7.785 22.307 -5.067 1.00 98.31 411 ALA A CA 1
ATOM 3231 C C . ALA A 1 411 ? -9.227 22.800 -5.044 1.00 98.31 411 ALA A C 1
ATOM 3233 O O . ALA A 1 411 ? -10.151 22.026 -4.818 1.00 98.31 411 ALA A O 1
ATOM 3234 N N . ARG A 1 412 ? -9.423 24.089 -5.325 1.00 97.94 412 ARG A N 1
ATOM 3235 C CA . ARG A 1 412 ? -10.754 24.658 -5.567 1.00 97.94 412 ARG A CA 1
ATOM 3236 C C . ARG A 1 412 ? -10.711 25.766 -6.600 1.00 97.94 412 ARG A C 1
ATOM 3238 O O . ARG A 1 412 ? -9.720 26.488 -6.715 1.00 97.94 412 ARG A O 1
ATOM 3245 N N . LEU A 1 413 ? -11.815 25.917 -7.320 1.00 98.00 413 LEU A N 1
ATOM 3246 C CA . LEU A 1 413 ? -11.997 26.984 -8.295 1.00 98.00 413 LEU A CA 1
ATOM 3247 C C . LEU A 1 413 ? -12.145 28.343 -7.592 1.00 98.00 413 LEU A C 1
ATOM 3249 O O . LEU A 1 413 ? -12.736 28.437 -6.518 1.00 98.00 413 LEU A O 1
ATOM 3253 N N . ARG A 1 414 ? -11.642 29.407 -8.218 1.00 97.25 414 ARG A N 1
ATOM 3254 C CA . ARG A 1 414 ? -11.843 30.795 -7.783 1.00 97.25 414 ARG A CA 1
ATOM 3255 C C . ARG A 1 414 ? -12.792 31.525 -8.729 1.00 97.25 414 ARG A C 1
ATOM 3257 O O . ARG A 1 414 ? -13.047 31.091 -9.850 1.00 97.25 414 ARG A O 1
ATOM 3264 N N . GLU A 1 415 ? -13.325 32.656 -8.274 1.00 94.38 415 GLU A N 1
ATOM 3265 C CA . GLU A 1 415 ? -14.161 33.529 -9.110 1.00 94.38 415 GLU A CA 1
ATOM 3266 C C . GLU A 1 415 ? -13.341 34.478 -10.003 1.00 94.38 415 GLU A C 1
ATOM 3268 O O . GLU A 1 415 ? -13.821 34.884 -11.060 1.00 94.38 415 GLU A O 1
ATOM 3273 N N . ASP A 1 416 ? -12.120 34.831 -9.584 1.00 97.12 416 ASP A N 1
ATOM 3274 C CA . ASP A 1 416 ? -11.180 35.661 -10.347 1.00 97.12 416 ASP A CA 1
ATOM 3275 C C . ASP A 1 416 ? -10.250 34.806 -11.224 1.00 97.12 416 ASP A C 1
ATOM 3277 O O . ASP A 1 416 ? -10.420 33.597 -11.311 1.00 97.12 416 ASP A O 1
ATOM 3281 N N . THR A 1 417 ? -9.275 35.421 -11.898 1.00 97.25 417 THR A N 1
ATOM 3282 C CA . THR A 1 417 ? -8.293 34.766 -12.786 1.00 97.25 417 THR A CA 1
ATOM 3283 C C . THR A 1 417 ? -6.974 34.418 -12.091 1.00 97.25 417 THR A C 1
ATOM 3285 O O . THR A 1 417 ? -6.016 34.014 -12.751 1.00 97.25 417 THR A O 1
ATOM 3288 N N . LYS A 1 418 ? -6.892 34.571 -10.763 1.00 97.88 418 LYS A N 1
ATOM 3289 C CA . LYS A 1 418 ? -5.647 34.361 -10.017 1.00 97.88 418 LYS A CA 1
ATOM 3290 C C . LYS A 1 418 ? -5.445 32.900 -9.655 1.00 97.88 418 LYS A C 1
ATOM 3292 O O . LYS A 1 418 ? -6.340 32.257 -9.121 1.00 97.88 418 LYS A O 1
ATOM 3297 N N . ILE A 1 419 ? -4.238 32.399 -9.865 1.00 98.25 419 ILE A N 1
ATOM 3298 C CA . ILE A 1 419 ? -3.819 31.058 -9.469 1.00 98.25 419 ILE A CA 1
ATOM 3299 C C . ILE A 1 419 ? -2.942 31.182 -8.228 1.00 98.25 419 ILE A C 1
ATOM 3301 O O . ILE A 1 419 ? -2.002 31.975 -8.211 1.00 98.25 419 ILE A O 1
ATOM 3305 N N . ARG A 1 420 ? -3.264 30.420 -7.179 1.00 98.00 420 ARG A N 1
ATOM 3306 C CA . ARG A 1 420 ? -2.565 30.454 -5.887 1.00 98.00 420 ARG A CA 1
ATOM 3307 C C . ARG A 1 420 ? -2.100 29.049 -5.522 1.00 98.00 420 ARG A C 1
ATOM 3309 O O . ARG A 1 420 ? -2.911 28.134 -5.408 1.00 98.00 420 ARG A O 1
ATOM 3316 N N . LEU A 1 421 ? -0.797 28.878 -5.350 1.00 98.12 421 LEU A N 1
ATOM 3317 C CA . LEU A 1 421 ? -0.150 27.578 -5.230 1.00 98.12 421 LEU A CA 1
ATOM 3318 C C . LEU A 1 421 ? 0.661 27.481 -3.941 1.00 98.12 421 LEU A C 1
ATOM 3320 O O . LEU A 1 421 ? 1.441 28.379 -3.622 1.00 98.12 421 LEU A O 1
ATOM 3324 N N . PHE A 1 422 ? 0.538 26.360 -3.236 1.00 97.25 422 PHE A N 1
ATOM 3325 C CA . PHE A 1 422 ? 1.333 26.078 -2.044 1.00 97.25 422 PHE A CA 1
ATOM 3326 C C . PHE A 1 422 ? 1.836 24.634 -2.043 1.00 97.25 422 PHE A C 1
ATOM 3328 O O . PHE A 1 422 ? 1.095 23.716 -2.384 1.00 97.25 422 PHE A O 1
ATOM 3335 N N . SER A 1 423 ? 3.087 24.422 -1.635 1.00 94.94 423 SER A N 1
ATOM 3336 C CA . SER A 1 423 ? 3.682 23.087 -1.518 1.00 94.94 423 SER A CA 1
ATOM 3337 C C . SER A 1 423 ? 4.141 22.824 -0.088 1.00 94.94 423 SER A C 1
ATOM 3339 O O . SER A 1 423 ? 4.959 23.570 0.446 1.00 94.94 423 SER A O 1
ATOM 3341 N N . GLN A 1 424 ? 3.664 21.731 0.515 1.00 92.50 424 GLN A N 1
ATOM 3342 C CA . GLN A 1 424 ? 4.141 21.264 1.827 1.00 92.50 424 GLN A CA 1
ATOM 3343 C C . GLN A 1 424 ? 5.610 20.843 1.810 1.00 92.50 424 GLN A C 1
ATOM 3345 O O . GLN A 1 424 ? 6.270 20.859 2.845 1.00 92.50 424 GLN A O 1
ATOM 3350 N N . ASN A 1 425 ? 6.123 20.451 0.642 1.00 88.75 425 ASN A N 1
ATOM 3351 C CA . ASN A 1 425 ? 7.504 20.006 0.494 1.00 88.75 425 ASN A CA 1
ATOM 3352 C C . ASN A 1 425 ? 8.499 21.172 0.458 1.00 88.75 425 ASN A C 1
ATOM 3354 O O . ASN A 1 425 ? 9.672 20.954 0.743 1.00 88.75 425 ASN A O 1
ATOM 3358 N N . PHE A 1 426 ? 8.030 22.378 0.114 1.00 87.25 426 PHE A N 1
ATOM 3359 C CA . PHE A 1 426 ? 8.840 23.594 -0.015 1.00 87.25 426 PHE A CA 1
ATOM 3360 C C . PHE A 1 426 ? 8.167 24.783 0.696 1.00 87.25 426 PHE A C 1
ATOM 3362 O O . PHE A 1 426 ? 7.836 25.785 0.051 1.00 87.25 426 PHE A O 1
ATOM 3369 N N . PRO A 1 427 ? 7.908 24.696 2.016 1.00 87.69 427 PRO A N 1
ATOM 3370 C CA . PRO A 1 427 ? 7.199 25.745 2.750 1.00 87.69 427 PRO A CA 1
ATOM 3371 C C . PRO A 1 427 ? 7.939 27.094 2.726 1.00 87.69 427 PRO A C 1
ATOM 3373 O O . PRO A 1 427 ? 7.312 28.143 2.871 1.00 87.69 427 PRO A O 1
ATOM 3376 N N . GLU A 1 428 ? 9.258 27.090 2.521 1.00 89.38 428 GLU A N 1
ATOM 3377 C CA . GLU A 1 428 ? 10.106 28.276 2.381 1.00 89.38 428 GLU A CA 1
ATOM 3378 C C . GLU A 1 428 ? 9.847 29.083 1.104 1.00 89.38 428 GLU A C 1
ATOM 3380 O O . GLU A 1 428 ? 10.084 30.291 1.104 1.00 89.38 428 GLU A O 1
ATOM 3385 N N . ALA A 1 429 ? 9.327 28.450 0.045 1.00 87.56 429 ALA A N 1
ATOM 3386 C CA . ALA A 1 429 ? 8.889 29.153 -1.161 1.00 87.56 429 ALA A CA 1
ATOM 3387 C C . ALA A 1 429 ? 7.622 29.990 -0.906 1.00 87.56 429 ALA A C 1
ATOM 3389 O O . ALA A 1 429 ? 7.298 30.886 -1.684 1.00 87.56 429 ALA A O 1
ATOM 3390 N N . GLY A 1 430 ? 6.926 29.729 0.207 1.00 92.06 430 GLY A N 1
ATOM 3391 C CA . GLY A 1 430 ? 5.712 30.427 0.591 1.00 92.06 430 GLY A CA 1
ATOM 3392 C C . GLY A 1 430 ? 4.561 30.193 -0.386 1.00 92.06 430 GLY A C 1
ATOM 3393 O O . GLY A 1 430 ? 4.503 29.193 -1.101 1.00 92.06 430 GLY A O 1
ATOM 3394 N N . LEU A 1 431 ? 3.609 31.124 -0.374 1.00 95.19 431 LEU A N 1
ATOM 3395 C CA . LEU A 1 431 ? 2.495 31.125 -1.310 1.00 95.19 431 LEU A CA 1
ATOM 3396 C C . LEU A 1 431 ? 2.930 31.747 -2.642 1.00 95.19 431 LEU A C 1
ATOM 3398 O O . LEU A 1 431 ? 3.325 32.912 -2.673 1.00 95.19 431 LEU A O 1
ATOM 3402 N N . ILE A 1 432 ? 2.810 30.986 -3.728 1.00 95.44 432 ILE A N 1
ATOM 3403 C CA . ILE A 1 432 ? 3.065 31.462 -5.091 1.00 95.44 432 ILE A CA 1
ATOM 3404 C C . ILE A 1 432 ? 1.738 31.923 -5.694 1.00 95.44 432 ILE A C 1
ATOM 3406 O O . ILE A 1 432 ? 0.757 31.182 -5.667 1.00 95.44 432 ILE A O 1
ATOM 3410 N N . GLU A 1 433 ? 1.700 33.131 -6.254 1.00 95.25 433 GLU A N 1
ATOM 3411 C CA . GLU A 1 433 ? 0.510 33.687 -6.903 1.00 95.25 433 GLU A CA 1
ATOM 3412 C C . GLU A 1 433 ? 0.865 34.281 -8.269 1.00 95.25 433 GLU A C 1
ATOM 3414 O O . GLU A 1 433 ? 1.832 35.030 -8.377 1.00 95.25 433 GLU A O 1
ATOM 3419 N N . PHE A 1 434 ? 0.066 33.981 -9.294 1.00 95.56 434 PHE A N 1
ATOM 3420 C CA . PHE A 1 434 ? 0.168 34.591 -10.625 1.00 95.56 434 PHE A CA 1
ATOM 3421 C C . PHE A 1 434 ? -1.206 34.669 -11.294 1.00 95.56 434 PHE A C 1
ATOM 3423 O O . PHE A 1 434 ? -2.140 33.955 -10.917 1.00 95.56 434 PHE A O 1
ATOM 3430 N N . ASP A 1 435 ? -1.356 35.554 -12.276 1.00 96.25 435 ASP A N 1
ATOM 3431 C CA . ASP A 1 435 ? -2.583 35.642 -13.073 1.00 96.25 435 ASP A CA 1
ATOM 3432 C C . ASP A 1 435 ? -2.566 34.643 -14.241 1.00 96.25 435 ASP A C 1
ATOM 3434 O O . ASP A 1 435 ? -1.513 34.299 -14.779 1.00 96.25 435 ASP A O 1
ATOM 3438 N N . LEU A 1 436 ? -3.740 34.191 -14.684 1.00 93.50 436 LEU A N 1
ATOM 3439 C CA . LEU A 1 436 ? -3.868 33.304 -15.843 1.00 93.50 436 LEU A CA 1
ATOM 3440 C C . LEU A 1 436 ? -3.203 33.840 -17.120 1.00 93.50 436 LEU A C 1
ATOM 3442 O O . LEU A 1 436 ? -2.810 33.060 -17.986 1.00 93.50 436 LEU A O 1
ATOM 3446 N N . THR A 1 437 ? -3.063 35.159 -17.255 1.00 91.12 437 THR A N 1
ATOM 3447 C CA . THR A 1 437 ? -2.359 35.790 -18.381 1.00 91.12 437 THR A CA 1
ATOM 3448 C C . THR A 1 437 ? -0.838 35.584 -18.356 1.00 91.12 437 THR A C 1
ATOM 3450 O O . THR A 1 437 ? -0.195 35.694 -19.401 1.00 91.12 437 THR A O 1
ATOM 3453 N N . GLU A 1 438 ? -0.271 35.206 -17.209 1.00 90.31 438 GLU A N 1
ATOM 3454 C CA . GLU A 1 438 ? 1.171 35.088 -16.949 1.00 90.31 438 GLU A CA 1
ATOM 3455 C C . GLU A 1 438 ? 1.686 33.640 -17.098 1.00 90.31 438 GLU A C 1
ATOM 3457 O O . GLU A 1 438 ? 2.877 33.368 -16.952 1.00 90.31 438 GLU A O 1
ATOM 3462 N N . VAL A 1 439 ? 0.819 32.677 -17.441 1.00 89.62 439 VAL A N 1
ATOM 3463 C CA . VAL A 1 439 ? 1.156 31.234 -17.496 1.00 89.62 439 VAL A CA 1
ATOM 3464 C C . VAL A 1 439 ? 2.223 30.868 -18.535 1.00 89.62 439 VAL A C 1
ATOM 3466 O O . VAL A 1 439 ? 2.792 29.783 -18.482 1.00 89.62 439 VAL A O 1
ATOM 3469 N N . LYS A 1 440 ? 2.514 31.751 -19.495 1.00 88.81 440 LYS A N 1
ATOM 3470 C CA . LYS A 1 440 ? 3.574 31.533 -20.497 1.00 88.81 440 LYS A CA 1
ATOM 3471 C C . LYS A 1 440 ? 4.961 31.933 -19.995 1.00 88.81 440 LYS A C 1
ATOM 3473 O O . LYS A 1 440 ? 5.952 31.591 -20.636 1.00 88.81 440 LYS A O 1
ATOM 3478 N N . GLU A 1 441 ? 5.036 32.662 -18.887 1.00 85.75 441 GLU A N 1
ATOM 3479 C CA . GLU A 1 441 ? 6.283 33.162 -18.319 1.00 85.75 441 GLU A CA 1
ATOM 3480 C C . GLU A 1 441 ? 6.825 32.150 -17.300 1.00 85.75 441 GLU A C 1
ATOM 3482 O O . GLU A 1 441 ? 6.207 31.887 -16.262 1.00 85.75 441 GLU A O 1
ATOM 3487 N N . LYS A 1 442 ? 7.982 31.551 -17.611 1.00 83.44 442 LYS A N 1
ATOM 3488 C CA . LYS A 1 442 ? 8.685 30.655 -16.683 1.00 83.44 442 LYS A CA 1
ATOM 3489 C C . LYS A 1 442 ? 9.362 31.479 -15.592 1.00 83.44 442 LYS A C 1
ATOM 3491 O O . LYS A 1 442 ? 9.971 32.506 -15.878 1.00 83.44 442 LYS A O 1
ATOM 3496 N N . GLU A 1 443 ? 9.281 30.995 -14.362 1.00 79.25 443 GLU A N 1
ATOM 3497 C CA . GLU A 1 443 ? 10.087 31.493 -13.245 1.00 79.25 443 GLU A CA 1
ATOM 3498 C C . GLU A 1 443 ? 11.307 30.590 -13.079 1.00 79.25 443 GLU A C 1
ATOM 3500 O O . GLU A 1 443 ? 11.179 29.370 -13.190 1.00 79.25 443 GLU A O 1
ATOM 3505 N N . ASP A 1 444 ? 12.482 31.159 -12.816 1.00 77.81 444 ASP A N 1
ATOM 3506 C CA . ASP A 1 444 ? 13.711 30.369 -12.689 1.00 77.81 444 ASP A CA 1
ATOM 3507 C C . ASP A 1 444 ? 13.576 29.308 -11.578 1.00 77.81 444 ASP A C 1
ATOM 3509 O O . ASP A 1 444 ? 13.245 29.620 -10.435 1.00 77.81 444 ASP A O 1
ATOM 3513 N N . ASP A 1 445 ? 13.805 28.042 -11.947 1.00 71.88 445 ASP A N 1
ATOM 3514 C CA . ASP A 1 445 ? 13.819 26.846 -11.088 1.00 71.88 445 ASP A CA 1
ATOM 3515 C C . ASP A 1 445 ? 12.589 26.621 -10.177 1.00 71.88 445 ASP A C 1
ATOM 3517 O O . ASP A 1 445 ? 12.645 25.850 -9.216 1.00 71.88 445 ASP A O 1
ATOM 3521 N N . SER A 1 446 ? 11.440 27.229 -10.496 1.00 85.62 446 SER A N 1
ATOM 3522 C CA . SER A 1 446 ? 10.208 27.081 -9.709 1.00 85.62 446 SER A CA 1
ATOM 3523 C C . SER A 1 446 ? 9.395 25.837 -10.085 1.00 85.62 446 SER A C 1
ATOM 3525 O O . SER A 1 446 ? 9.162 25.550 -11.263 1.00 85.62 446 SER A O 1
ATOM 3527 N N . TRP A 1 447 ? 8.869 25.123 -9.082 1.00 90.06 447 TRP A N 1
ATOM 3528 C CA . TRP A 1 447 ? 7.942 24.000 -9.292 1.00 90.06 447 TRP A CA 1
ATOM 3529 C C . TRP A 1 447 ? 6.601 24.449 -9.900 1.00 90.06 447 TRP A C 1
ATOM 3531 O O . TRP A 1 447 ? 5.912 23.651 -10.536 1.00 90.06 447 TRP A O 1
ATOM 3541 N N . SER A 1 448 ? 6.242 25.733 -9.768 1.00 93.44 448 SER A N 1
ATOM 3542 C CA . SER A 1 448 ? 5.036 26.300 -10.387 1.00 93.44 448 SER A CA 1
ATOM 3543 C C . SER A 1 448 ? 5.065 26.196 -11.918 1.00 93.44 448 SER A C 1
ATOM 3545 O O . SER A 1 448 ? 4.009 26.190 -12.551 1.00 93.44 448 SER A O 1
ATOM 3547 N N . ASN A 1 449 ? 6.249 26.025 -12.521 1.00 94.75 449 ASN A N 1
ATOM 3548 C CA . ASN A 1 449 ? 6.404 25.828 -13.959 1.00 94.75 449 ASN A CA 1
ATOM 3549 C C . ASN A 1 449 ? 5.676 24.579 -14.478 1.00 94.75 449 ASN A C 1
ATOM 3551 O O . ASN A 1 449 ? 5.169 24.618 -15.595 1.00 94.75 449 ASN A O 1
ATOM 3555 N N . TYR A 1 450 ? 5.562 23.501 -13.693 1.00 95.19 450 TYR A N 1
ATOM 3556 C CA . TYR A 1 450 ? 4.778 22.324 -14.101 1.00 95.19 450 TYR A CA 1
ATOM 3557 C C . TYR A 1 450 ? 3.285 22.662 -14.192 1.00 95.19 450 TYR A C 1
ATOM 3559 O O . TYR A 1 450 ? 2.607 22.268 -15.139 1.00 95.19 450 TYR A O 1
ATOM 3567 N N . VAL A 1 451 ? 2.785 23.473 -13.251 1.00 97.25 451 VAL A N 1
ATOM 3568 C CA . VAL A 1 451 ? 1.394 23.945 -13.252 1.00 97.25 451 VAL A CA 1
ATOM 3569 C C . VAL A 1 451 ? 1.136 24.857 -14.451 1.00 97.25 451 VAL A C 1
ATOM 3571 O O . VAL A 1 451 ? 0.207 24.621 -15.223 1.00 97.25 451 VAL A O 1
ATOM 3574 N N . LYS A 1 452 ? 1.996 25.864 -14.649 1.00 97.31 452 LYS A N 1
ATOM 3575 C CA . LYS A 1 452 ? 1.941 26.783 -15.796 1.00 97.31 452 LYS A CA 1
ATOM 3576 C C . LYS A 1 452 ? 1.987 26.023 -17.123 1.00 97.31 452 LYS A C 1
ATOM 3578 O O . LYS A 1 452 ? 1.152 26.246 -17.998 1.00 97.31 452 LYS A O 1
ATOM 3583 N N . GLY A 1 453 ? 2.911 25.074 -17.244 1.00 96.94 453 GLY A N 1
ATOM 3584 C CA . GLY A 1 453 ? 3.080 24.262 -18.438 1.00 96.94 453 GLY A CA 1
ATOM 3585 C C . GLY A 1 453 ? 1.857 23.409 -18.759 1.00 96.94 453 GLY A C 1
ATOM 3586 O O . GLY A 1 453 ? 1.444 23.375 -19.915 1.00 96.94 453 GLY A O 1
ATOM 3587 N N . MET A 1 454 ? 1.234 22.772 -17.766 1.00 98.38 454 MET A N 1
ATOM 3588 C CA . MET A 1 454 ? -0.001 22.009 -17.985 1.00 98.38 454 MET A CA 1
ATOM 3589 C C . MET A 1 454 ? -1.156 22.897 -18.459 1.00 98.38 454 MET A C 1
ATOM 3591 O O . MET A 1 454 ? -1.867 22.521 -19.391 1.00 98.38 454 MET A O 1
ATOM 3595 N N . ILE A 1 455 ? -1.308 24.101 -17.892 1.00 98.38 455 ILE A N 1
ATOM 3596 C CA . ILE A 1 455 ? -2.314 25.075 -18.350 1.00 98.38 455 ILE A CA 1
ATOM 3597 C C . ILE A 1 455 ? -2.064 25.451 -19.814 1.00 98.38 455 ILE A C 1
ATOM 3599 O O . ILE A 1 455 ? -2.988 25.415 -20.626 1.00 98.38 455 ILE A O 1
ATOM 3603 N N . VAL A 1 456 ? -0.813 25.762 -20.170 1.00 98.06 456 VAL A N 1
ATOM 3604 C CA . VAL A 1 456 ? -0.427 26.116 -21.544 1.00 98.06 456 VAL A CA 1
ATOM 3605 C C . VAL A 1 456 ? -0.727 24.977 -22.520 1.00 98.06 456 VAL A C 1
ATOM 3607 O O . VAL A 1 456 ? -1.268 25.234 -23.598 1.00 98.06 456 VAL A O 1
ATOM 3610 N N . ME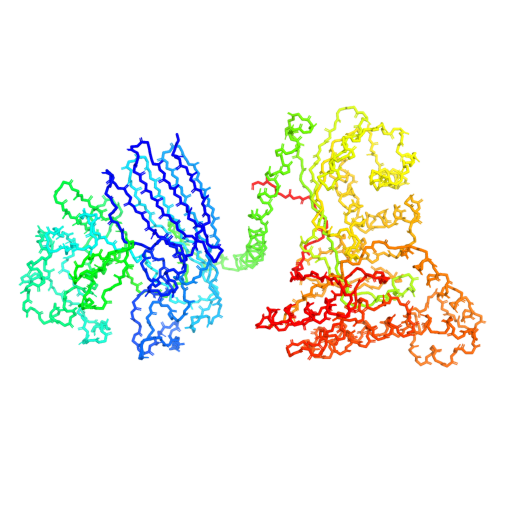T A 1 457 ? -0.410 23.729 -22.161 1.00 98.19 457 MET A N 1
ATOM 3611 C CA . MET A 1 457 ? -0.643 22.578 -23.038 1.00 98.19 457 MET A CA 1
ATOM 3612 C C . MET A 1 457 ? -2.131 22.275 -23.211 1.00 98.19 457 MET A C 1
ATOM 3614 O O . MET A 1 457 ? -2.573 22.069 -24.342 1.00 98.19 457 MET A O 1
ATOM 3618 N N . LEU A 1 458 ? -2.921 22.333 -22.136 1.00 98.38 458 LEU A N 1
ATOM 3619 C CA . LEU A 1 458 ? -4.375 22.154 -22.197 1.00 98.38 458 LEU A CA 1
ATOM 3620 C C . LEU A 1 458 ? -5.051 23.247 -23.035 1.00 98.38 458 LEU A C 1
ATOM 3622 O O . LEU A 1 458 ? -5.819 22.937 -23.947 1.00 98.38 458 LEU A O 1
ATOM 3626 N N . GLN A 1 459 ? -4.715 24.520 -22.808 1.00 97.56 459 GLN A N 1
ATOM 3627 C CA . GLN A 1 459 ? -5.228 25.624 -23.628 1.00 97.56 459 GLN A CA 1
ATOM 3628 C C . GLN A 1 459 ? -4.810 25.485 -25.098 1.00 97.56 459 GLN A C 1
ATOM 3630 O O . GLN A 1 459 ? -5.613 25.718 -26.002 1.00 97.56 459 GLN A O 1
ATOM 3635 N N . GLY A 1 460 ? -3.569 25.060 -25.351 1.00 97.25 460 GLY A N 1
ATOM 3636 C CA . GLY A 1 460 ? -3.058 24.792 -26.695 1.00 97.25 460 GLY A CA 1
ATOM 3637 C C . GLY A 1 460 ? -3.778 23.649 -27.421 1.00 97.25 460 GLY A C 1
ATOM 3638 O O . GLY A 1 460 ? -3.837 23.663 -28.650 1.00 97.25 460 GLY A O 1
ATOM 3639 N N . ALA A 1 461 ? -4.349 22.695 -26.682 1.00 97.56 461 ALA A N 1
ATOM 3640 C CA . ALA A 1 461 ? -5.173 21.606 -27.210 1.00 97.56 461 ALA A CA 1
ATOM 3641 C C . ALA A 1 461 ? -6.657 21.989 -27.400 1.00 97.56 461 ALA A C 1
ATOM 3643 O O . ALA A 1 461 ? -7.430 21.210 -27.952 1.00 97.56 461 ALA A O 1
ATOM 3644 N N . GLY A 1 462 ? -7.054 23.209 -27.019 1.00 97.62 462 GLY A N 1
ATOM 3645 C CA . GLY A 1 462 ? -8.408 23.738 -27.214 1.00 97.62 462 GLY A CA 1
ATOM 3646 C C . GLY A 1 462 ? -9.309 23.676 -25.979 1.00 97.62 462 GLY A C 1
ATOM 3647 O O . GLY A 1 462 ? -10.478 24.054 -26.067 1.00 97.62 462 GLY A O 1
ATOM 3648 N N . TYR A 1 463 ? -8.783 23.249 -24.830 1.00 98.12 463 TYR A N 1
ATOM 3649 C CA . TYR A 1 463 ? -9.513 23.252 -23.565 1.00 98.12 463 TYR A CA 1
ATOM 3650 C C . TYR A 1 463 ? -9.559 24.662 -22.959 1.00 98.12 463 TYR A C 1
ATOM 3652 O O . TYR A 1 463 ? -8.589 25.417 -23.018 1.00 98.12 463 TYR A O 1
ATOM 3660 N N . THR A 1 464 ? -10.702 25.049 -22.389 1.00 97.44 464 THR A N 1
ATOM 3661 C CA . THR A 1 464 ? -10.895 26.403 -21.845 1.00 97.44 464 THR A CA 1
ATOM 3662 C C . THR A 1 464 ? -10.648 26.422 -20.343 1.00 97.44 464 THR A C 1
ATOM 3664 O O . THR A 1 464 ? -11.368 25.781 -19.589 1.00 97.44 464 THR A O 1
ATOM 3667 N N . ILE A 1 465 ? -9.651 27.201 -19.927 1.00 97.25 465 ILE A N 1
ATOM 3668 C CA . ILE A 1 465 ? -9.353 27.523 -18.529 1.00 97.25 465 ILE A CA 1
ATOM 3669 C C . ILE A 1 465 ? -9.479 29.043 -18.430 1.00 97.25 465 ILE A C 1
ATOM 3671 O O . ILE A 1 465 ? -8.636 29.758 -18.972 1.00 97.25 465 ILE A O 1
ATOM 3675 N N . ASP A 1 466 ? -10.573 29.526 -17.846 1.00 95.44 466 ASP A N 1
ATOM 3676 C CA . ASP A 1 466 ? -11.002 30.934 -17.870 1.00 95.44 466 ASP A CA 1
ATOM 3677 C C . ASP A 1 466 ? -11.096 31.580 -16.477 1.00 95.44 466 ASP A C 1
ATOM 3679 O O . ASP A 1 466 ? -11.373 32.775 -16.361 1.00 95.44 466 ASP A O 1
ATOM 3683 N N . LYS A 1 467 ? -10.820 30.804 -15.427 1.00 97.38 467 LYS A N 1
ATOM 3684 C CA . LYS A 1 467 ? -10.809 31.225 -14.024 1.00 97.38 467 LYS A CA 1
ATOM 3685 C C . LYS A 1 467 ? -9.568 30.708 -13.317 1.00 97.38 467 LYS A C 1
ATOM 3687 O O . LYS A 1 467 ? -8.942 29.746 -13.744 1.00 97.38 467 LYS A O 1
ATOM 3692 N N . GLY A 1 468 ? -9.231 31.360 -12.222 1.00 98.06 468 GLY A N 1
ATOM 3693 C CA . GLY A 1 468 ? -8.187 30.977 -11.298 1.00 98.06 468 GLY A CA 1
ATOM 3694 C C . GLY A 1 468 ? -8.600 29.816 -10.400 1.00 98.06 468 GLY A C 1
ATOM 3695 O O . GLY A 1 468 ? -9.760 29.400 -10.362 1.00 98.06 468 GLY A O 1
ATOM 3696 N N . PHE A 1 469 ? -7.637 29.302 -9.646 1.00 98.62 469 PHE A N 1
ATOM 3697 C CA . PHE A 1 469 ? -7.850 28.235 -8.676 1.00 98.62 469 PHE A CA 1
ATOM 3698 C C . PHE A 1 469 ? -6.798 28.300 -7.565 1.00 98.62 469 PHE A C 1
ATOM 3700 O O . PHE A 1 469 ? -5.741 28.918 -7.706 1.00 98.62 469 PHE A O 1
ATOM 3707 N N . GLU A 1 470 ? -7.106 27.662 -6.447 1.00 98.69 470 GLU A N 1
ATOM 3708 C CA . GLU A 1 470 ? -6.160 27.372 -5.372 1.00 98.69 470 GLU A CA 1
ATOM 3709 C C . GLU A 1 470 ? -5.722 25.917 -5.475 1.00 98.69 470 GLU A C 1
ATOM 3711 O O . GLU A 1 470 ? -6.554 25.055 -5.742 1.00 98.69 470 GLU A O 1
ATOM 3716 N N . LEU A 1 471 ? -4.431 25.647 -5.279 1.00 98.50 471 LEU A N 1
ATOM 3717 C CA . LEU A 1 471 ? -3.875 24.295 -5.261 1.00 98.50 471 LEU A CA 1
ATOM 3718 C C . LEU A 1 471 ? -2.820 24.174 -4.156 1.00 98.50 471 LEU A C 1
ATOM 3720 O O . LEU A 1 471 ? -1.786 24.844 -4.180 1.00 98.50 471 LEU A O 1
ATOM 3724 N N . LEU A 1 472 ? -3.071 23.276 -3.207 1.00 98.25 472 LEU A N 1
ATOM 3725 C CA . LEU A 1 472 ? -2.101 22.807 -2.224 1.00 98.25 472 LEU A CA 1
ATOM 3726 C C . LEU A 1 472 ? -1.608 21.423 -2.637 1.00 98.25 472 LEU A C 1
ATOM 3728 O O . LEU A 1 472 ? -2.430 20.545 -2.883 1.00 98.25 472 LEU A O 1
ATOM 3732 N N . ILE A 1 473 ? -0.294 21.206 -2.661 1.00 96.25 473 ILE A N 1
ATOM 3733 C CA . ILE A 1 473 ? 0.301 19.896 -2.958 1.00 96.25 473 ILE A CA 1
ATOM 3734 C C . ILE A 1 473 ? 1.151 19.357 -1.805 1.00 96.25 473 ILE A C 1
ATOM 3736 O O . ILE A 1 473 ? 1.769 20.115 -1.050 1.00 96.25 473 ILE A O 1
ATOM 3740 N N . ASN A 1 474 ? 1.215 18.031 -1.712 1.00 94.38 474 ASN A N 1
ATOM 3741 C CA . ASN A 1 474 ? 2.156 17.289 -0.881 1.00 94.38 474 ASN A CA 1
ATOM 3742 C C . ASN A 1 474 ? 2.609 16.016 -1.604 1.00 94.38 474 ASN A C 1
ATOM 3744 O O . ASN A 1 474 ? 1.795 15.152 -1.923 1.00 94.38 474 ASN A O 1
ATOM 3748 N N . GLY A 1 475 ? 3.906 15.913 -1.873 1.00 89.19 475 GLY A N 1
ATOM 3749 C CA . GLY A 1 475 ? 4.556 14.756 -2.474 1.00 89.19 475 GLY A CA 1
ATOM 3750 C C . GLY A 1 475 ? 5.251 13.884 -1.435 1.00 89.19 475 GLY A C 1
ATOM 3751 O O . GLY A 1 475 ? 6.064 14.369 -0.655 1.00 89.19 475 GLY A O 1
ATOM 3752 N N . GLU A 1 476 ? 4.970 12.588 -1.468 1.00 85.81 476 GLU A N 1
ATOM 3753 C CA . GLU A 1 476 ? 5.650 11.560 -0.666 1.00 85.81 476 GLU A CA 1
ATOM 3754 C C . GLU A 1 476 ? 6.799 10.907 -1.447 1.00 85.81 476 GLU A C 1
ATOM 3756 O O . GLU A 1 476 ? 7.625 10.190 -0.886 1.00 85.81 476 GLU A O 1
ATOM 3761 N N . ILE A 1 477 ? 6.869 11.170 -2.757 1.00 83.00 477 ILE A N 1
ATOM 3762 C CA . ILE A 1 477 ? 7.944 10.706 -3.631 1.00 83.00 477 ILE A CA 1
ATOM 3763 C C . ILE A 1 477 ? 9.248 11.406 -3.216 1.00 83.00 477 ILE A C 1
ATOM 3765 O O . ILE A 1 477 ? 9.329 12.634 -3.330 1.00 83.00 477 ILE A O 1
ATOM 3769 N N . PRO A 1 478 ? 10.299 10.672 -2.800 1.00 74.69 478 PRO A N 1
ATOM 3770 C CA . PRO A 1 478 ? 11.554 11.303 -2.422 1.00 74.69 478 PRO A CA 1
ATOM 3771 C C . PRO A 1 478 ? 12.155 12.062 -3.608 1.00 74.69 478 PRO A C 1
ATOM 3773 O O . PRO A 1 478 ? 12.225 11.541 -4.729 1.00 74.69 478 PRO A O 1
ATOM 3776 N N . THR A 1 479 ? 12.612 13.290 -3.373 1.00 70.19 479 THR A N 1
ATOM 3777 C CA . THR A 1 479 ? 13.255 14.112 -4.404 1.00 70.19 479 THR A CA 1
ATOM 3778 C C . THR A 1 479 ? 14.434 13.364 -5.023 1.00 70.19 479 THR A C 1
ATOM 3780 O O . THR A 1 479 ? 15.244 12.774 -4.314 1.00 70.19 479 THR A O 1
ATOM 3783 N N . ALA A 1 480 ? 14.544 13.404 -6.354 1.00 67.50 480 ALA A N 1
ATOM 3784 C CA . ALA A 1 480 ? 15.615 12.746 -7.114 1.00 67.50 480 ALA A CA 1
ATOM 3785 C C . ALA A 1 480 ? 15.698 11.211 -6.952 1.00 67.50 480 ALA A C 1
ATOM 3787 O O . ALA A 1 480 ? 16.707 10.611 -7.308 1.00 67.50 480 ALA A O 1
ATOM 3788 N N . SER A 1 481 ? 14.623 10.561 -6.499 1.00 74.12 481 SER A N 1
ATOM 3789 C CA . SER A 1 481 ? 14.519 9.093 -6.426 1.00 74.12 481 SER A CA 1
ATOM 3790 C C . SER A 1 481 ? 14.456 8.403 -7.792 1.00 74.12 481 SER A C 1
ATOM 3792 O O . SER A 1 481 ? 14.647 7.198 -7.890 1.00 74.12 481 SER A O 1
ATOM 3794 N N . GLY A 1 482 ? 14.162 9.138 -8.867 1.00 76.19 482 GLY A N 1
ATOM 3795 C CA . GLY A 1 482 ? 13.889 8.530 -10.169 1.00 76.19 482 GLY A CA 1
ATOM 3796 C C . GLY A 1 482 ? 12.525 7.838 -10.244 1.00 76.19 482 GLY A C 1
ATOM 3797 O O . GLY A 1 482 ? 12.281 7.144 -11.223 1.00 76.19 482 GLY A O 1
ATOM 3798 N N . LEU A 1 483 ? 11.626 8.053 -9.270 1.00 84.69 483 LEU A N 1
ATOM 3799 C CA . LEU A 1 483 ? 10.250 7.523 -9.224 1.00 84.69 483 LEU A CA 1
ATOM 3800 C C . LEU A 1 483 ? 9.196 8.468 -9.852 1.00 84.69 483 LEU A C 1
ATOM 3802 O O . LEU A 1 483 ? 8.008 8.357 -9.552 1.00 84.69 483 LEU A O 1
ATOM 3806 N N . SER A 1 484 ? 9.636 9.390 -10.718 1.00 88.25 484 SER A N 1
ATOM 3807 C CA . SER A 1 484 ? 8.797 10.315 -11.511 1.00 88.25 484 SER A CA 1
ATOM 3808 C C . SER A 1 484 ? 7.983 11.342 -10.730 1.00 88.25 484 SER A C 1
ATOM 3810 O O . SER A 1 484 ? 6.787 11.515 -10.958 1.00 88.25 484 SER A O 1
ATOM 3812 N N . SER A 1 485 ? 8.636 12.091 -9.842 1.00 87.38 485 SER A N 1
ATOM 3813 C CA . SER A 1 485 ? 7.976 13.198 -9.142 1.00 87.38 485 SER A CA 1
ATOM 3814 C C . SER A 1 485 ? 7.456 14.301 -10.083 1.00 87.38 485 SER A C 1
ATOM 3816 O O . SER A 1 485 ? 6.416 14.878 -9.782 1.00 87.38 485 SER A O 1
ATOM 3818 N N . SER A 1 486 ? 8.135 14.589 -11.208 1.00 90.75 486 SER A N 1
ATOM 3819 C CA . SER A 1 486 ? 7.678 15.582 -12.203 1.00 90.75 486 SER A CA 1
ATOM 3820 C C . SER A 1 486 ? 6.393 15.128 -12.892 1.00 90.75 486 SER A C 1
ATOM 3822 O O . SER A 1 486 ? 5.372 15.798 -12.779 1.00 90.75 486 SER A O 1
ATOM 3824 N N . ALA A 1 487 ? 6.399 13.936 -13.491 1.00 94.88 487 ALA A N 1
ATOM 3825 C CA . ALA A 1 487 ? 5.217 13.384 -14.149 1.00 94.88 487 ALA A CA 1
ATOM 3826 C C . ALA A 1 487 ? 4.040 13.154 -13.182 1.00 94.88 487 ALA A C 1
ATOM 3828 O O . ALA A 1 487 ? 2.886 13.358 -13.553 1.00 94.88 487 ALA A O 1
ATOM 3829 N N . SER A 1 488 ? 4.307 12.796 -11.919 1.00 96.56 488 SER A N 1
ATOM 3830 C CA . SER A 1 488 ? 3.266 12.739 -10.884 1.00 96.56 488 SER A CA 1
ATOM 3831 C C . SER A 1 488 ? 2.584 14.100 -10.719 1.00 96.56 488 SER A C 1
ATOM 3833 O O . SER A 1 488 ? 1.356 14.180 -10.759 1.00 96.56 488 SER A O 1
ATOM 3835 N N . LEU A 1 489 ? 3.359 15.184 -10.615 1.00 96.25 489 LEU A N 1
ATOM 3836 C CA . LEU A 1 489 ? 2.834 16.544 -10.501 1.00 96.25 489 LEU A CA 1
ATOM 3837 C C . LEU A 1 489 ? 2.110 17.009 -11.776 1.00 96.25 489 LEU A C 1
ATOM 3839 O O . LEU A 1 489 ? 1.036 17.597 -11.677 1.00 96.25 489 LEU A O 1
ATOM 3843 N N . GLU A 1 490 ? 2.646 16.724 -12.962 1.00 98.19 490 GLU A N 1
ATOM 3844 C CA . GLU A 1 490 ? 2.000 17.045 -14.245 1.00 98.19 490 GLU A CA 1
ATOM 3845 C C . GLU A 1 490 ? 0.611 16.420 -14.342 1.00 98.19 490 GLU A C 1
ATOM 3847 O O . GLU A 1 490 ? -0.372 17.108 -14.619 1.00 98.19 490 GLU A O 1
ATOM 3852 N N . LEU A 1 491 ? 0.509 15.119 -14.060 1.00 98.56 491 LEU A N 1
ATOM 3853 C CA . LEU A 1 491 ? -0.760 14.409 -14.146 1.00 98.56 491 LEU A CA 1
ATOM 3854 C C . LEU A 1 491 ? -1.700 14.771 -12.993 1.00 98.56 491 LEU A C 1
ATOM 3856 O O . LEU A 1 491 ? -2.910 14.757 -13.207 1.00 98.56 491 LEU A O 1
ATOM 3860 N N . LEU A 1 492 ? -1.179 15.155 -11.818 1.00 98.62 492 LEU A N 1
ATOM 3861 C CA . LEU A 1 492 ? -1.986 15.731 -10.738 1.00 98.62 492 LEU A CA 1
ATOM 3862 C C . LEU A 1 492 ? -2.668 17.015 -11.212 1.00 98.62 492 LEU A C 1
ATOM 3864 O O . LEU A 1 492 ? -3.884 17.141 -11.107 1.00 98.62 492 LEU A O 1
ATOM 3868 N N . VAL A 1 493 ? -1.898 17.947 -11.776 1.00 98.56 493 VAL A N 1
ATOM 3869 C CA . VAL A 1 493 ? -2.438 19.198 -12.321 1.00 98.56 493 VAL A CA 1
ATOM 3870 C C . VAL A 1 493 ? -3.400 18.910 -13.469 1.00 98.56 493 VAL A C 1
ATOM 3872 O O . VAL A 1 493 ? -4.458 19.525 -13.543 1.00 98.56 493 VAL A O 1
ATOM 3875 N N . GLY A 1 494 ? -3.076 17.946 -14.331 1.00 98.56 494 GLY A N 1
ATOM 3876 C CA . GLY A 1 494 ? -3.954 17.510 -15.410 1.00 98.56 494 GLY A CA 1
ATOM 3877 C C . GLY A 1 494 ? -5.337 17.096 -14.911 1.00 98.56 494 GLY A C 1
ATOM 3878 O O . GLY A 1 494 ? -6.331 17.630 -15.395 1.00 98.56 494 GLY A O 1
ATOM 3879 N N . VAL A 1 495 ? -5.415 16.192 -13.927 1.00 98.44 495 VAL A N 1
ATOM 3880 C CA . VAL A 1 495 ? -6.713 15.740 -13.388 1.00 98.44 495 VAL A CA 1
ATOM 3881 C C . VAL A 1 495 ? -7.426 16.818 -12.566 1.00 98.44 495 VAL A C 1
ATOM 3883 O O . VAL A 1 495 ? -8.651 16.867 -12.588 1.00 98.44 495 VAL A O 1
ATOM 3886 N N . VAL A 1 496 ? -6.684 17.706 -11.892 1.00 98.62 496 VAL A N 1
ATOM 3887 C CA . VAL A 1 496 ? -7.251 18.876 -11.196 1.00 98.62 496 VAL A CA 1
ATOM 3888 C C . VAL A 1 496 ? -7.937 19.807 -12.193 1.00 98.62 496 VAL A C 1
ATOM 3890 O O . VAL A 1 496 ? -9.082 20.194 -11.989 1.00 98.62 496 VAL A O 1
ATOM 3893 N N . LEU A 1 497 ? -7.254 20.168 -13.281 1.00 98.62 497 LEU A N 1
ATOM 3894 C CA . LEU A 1 497 ? -7.798 21.079 -14.289 1.00 98.62 497 LEU A CA 1
ATOM 3895 C C . LEU A 1 497 ? -8.938 20.433 -15.080 1.00 98.62 497 LEU A C 1
ATOM 3897 O O . LEU A 1 497 ? -9.921 21.105 -15.381 1.00 98.62 497 LEU A O 1
ATOM 3901 N N . ASP A 1 498 ? -8.832 19.138 -15.386 1.00 98.44 498 ASP A N 1
ATOM 3902 C CA . ASP A 1 498 ? -9.909 18.390 -16.035 1.00 98.44 498 ASP A CA 1
ATOM 3903 C C . ASP A 1 498 ? -11.202 18.420 -15.209 1.00 98.44 498 ASP A C 1
ATOM 3905 O O . ASP A 1 498 ? -12.268 18.674 -15.767 1.00 98.44 498 ASP A O 1
ATOM 3909 N N . ASP A 1 499 ? -11.109 18.244 -13.887 1.00 98.00 499 ASP A N 1
ATOM 3910 C CA . ASP A 1 499 ? -12.266 18.258 -12.986 1.00 98.00 499 ASP A CA 1
ATOM 3911 C C . ASP A 1 499 ? -12.796 19.677 -12.721 1.00 98.00 499 ASP A C 1
ATOM 3913 O O . ASP A 1 499 ? -13.970 19.947 -12.977 1.00 98.00 499 ASP A O 1
ATOM 3917 N N . LEU A 1 500 ? -11.937 20.613 -12.291 1.00 97.75 500 LEU A N 1
ATOM 3918 C CA . LEU A 1 500 ? -12.350 21.977 -11.920 1.00 97.75 500 LEU A CA 1
ATOM 3919 C C . LEU A 1 500 ? -13.006 22.745 -13.079 1.00 97.75 500 LEU A C 1
ATOM 3921 O O . LEU A 1 500 ? -13.888 23.574 -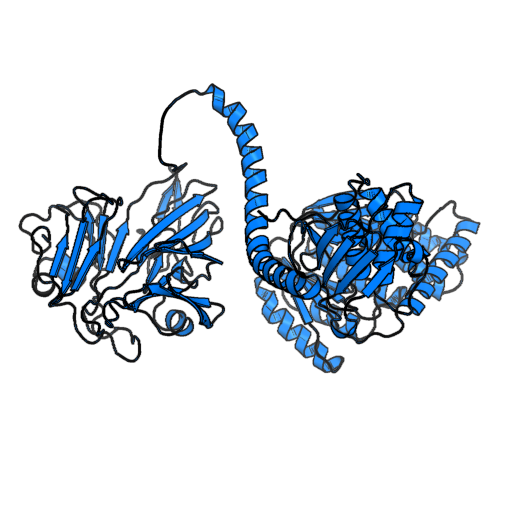12.847 1.00 97.75 500 LEU A O 1
ATOM 3925 N N . PHE A 1 501 ? -12.586 22.471 -14.317 1.00 98.06 501 PHE A N 1
ATOM 3926 C CA . PHE A 1 501 ? -13.127 23.101 -15.526 1.00 98.06 501 PHE A CA 1
ATOM 3927 C C . PHE A 1 501 ? -14.016 22.158 -16.349 1.00 98.06 501 PHE A C 1
ATOM 3929 O O . PHE A 1 501 ? -14.530 22.570 -17.390 1.00 98.06 501 PHE A O 1
ATOM 3936 N N . ASN A 1 502 ? -14.232 20.919 -15.885 1.00 96.75 502 ASN A N 1
ATOM 3937 C CA . ASN A 1 502 ? -15.020 19.884 -16.561 1.00 96.75 502 ASN A CA 1
ATOM 3938 C C . ASN A 1 502 ? -14.646 19.747 -18.055 1.00 96.75 502 ASN A C 1
ATOM 3940 O O . ASN A 1 502 ? -15.496 19.844 -18.945 1.00 96.75 502 ASN A O 1
ATOM 3944 N N . LEU A 1 503 ? -13.348 19.573 -18.321 1.00 97.06 503 LEU A N 1
ATOM 3945 C CA . LEU A 1 503 ? -12.763 19.595 -19.667 1.00 97.06 503 LEU A CA 1
ATOM 3946 C C . LEU A 1 503 ? -13.046 18.311 -20.458 1.00 97.06 503 LEU A C 1
ATOM 3948 O O . LEU A 1 503 ? -13.139 18.359 -21.685 1.00 97.06 503 LEU A O 1
ATOM 3952 N N . GLN A 1 504 ? -13.218 17.186 -19.757 1.00 96.31 504 GLN A N 1
ATOM 3953 C CA . GLN A 1 504 ? -13.439 15.849 -20.317 1.00 96.31 504 GLN A CA 1
ATOM 3954 C C . GLN A 1 504 ? -12.280 15.370 -21.202 1.00 96.31 504 GLN A C 1
ATOM 3956 O O . GLN A 1 504 ? -12.498 14.743 -22.244 1.00 96.31 504 GLN A O 1
ATOM 3961 N N . VAL A 1 505 ? -11.044 15.654 -20.784 1.00 97.88 505 VAL A N 1
ATOM 3962 C CA . VAL A 1 505 ? -9.839 15.289 -21.535 1.00 97.88 505 VAL A CA 1
ATOM 3963 C C . VAL A 1 505 ? -9.694 13.761 -21.577 1.00 97.88 505 VAL A C 1
ATOM 3965 O O . VAL A 1 505 ? -9.603 13.111 -20.529 1.00 97.88 505 VAL A O 1
ATOM 3968 N N . PRO A 1 506 ? -9.619 13.131 -22.765 1.00 97.88 506 PRO A N 1
ATOM 3969 C CA . PRO A 1 506 ? -9.309 11.712 -22.867 1.00 97.88 506 PRO A CA 1
ATOM 3970 C C . PRO A 1 506 ? -7.989 11.392 -22.161 1.00 97.88 506 PRO A C 1
ATOM 3972 O O . PRO A 1 506 ? -6.987 12.070 -22.372 1.00 97.88 506 PRO A O 1
ATOM 3975 N N . ARG A 1 507 ? -7.943 10.314 -21.366 1.00 96.88 507 ARG A N 1
ATOM 3976 C CA . ARG A 1 507 ? -6.760 9.993 -20.543 1.00 96.88 507 ARG A CA 1
ATOM 3977 C C . ARG A 1 507 ? -5.455 9.925 -21.343 1.00 96.88 507 ARG A C 1
ATOM 3979 O O . ARG A 1 507 ? -4.429 10.386 -20.858 1.00 96.88 507 ARG A O 1
ATOM 3986 N N . LEU A 1 508 ? -5.495 9.380 -22.561 1.00 96.38 508 LEU A N 1
ATOM 3987 C CA . LEU A 1 508 ? -4.321 9.333 -23.438 1.00 96.38 508 LEU A CA 1
ATOM 3988 C C . LEU A 1 508 ? -3.840 10.733 -23.831 1.00 96.38 508 LEU A C 1
ATOM 3990 O O . LEU A 1 508 ? -2.642 10.988 -23.811 1.00 96.38 508 LEU A O 1
ATOM 3994 N N . GLU A 1 509 ? -4.766 11.633 -24.153 1.00 97.94 509 GLU A N 1
ATOM 3995 C CA . GLU A 1 509 ? -4.433 13.016 -24.482 1.00 97.94 509 GLU A CA 1
ATOM 3996 C C . GLU A 1 509 ? -3.869 13.734 -23.253 1.00 97.94 509 GLU A C 1
ATOM 3998 O O . GLU A 1 509 ? -2.825 14.362 -23.357 1.00 97.94 509 GLU A O 1
ATOM 4003 N N . LEU A 1 510 ? -4.465 13.552 -22.068 1.00 98.25 510 LEU A N 1
ATOM 4004 C CA . LEU A 1 510 ? -3.948 14.106 -20.810 1.00 98.25 510 LEU A CA 1
ATOM 4005 C C . LEU A 1 510 ? -2.489 13.681 -20.550 1.00 98.25 510 LEU A C 1
ATOM 4007 O O . LEU A 1 510 ? -1.648 14.505 -20.198 1.00 98.25 510 LEU A O 1
ATOM 4011 N N . VAL A 1 511 ? -2.184 12.399 -20.772 1.00 97.75 511 VAL A N 1
ATOM 4012 C CA . VAL A 1 511 ? -0.831 11.828 -20.669 1.00 97.75 511 VAL A CA 1
ATOM 4013 C C . VAL A 1 511 ? 0.127 12.457 -21.682 1.00 97.75 511 VAL A C 1
ATOM 4015 O O . VAL A 1 511 ? 1.240 12.835 -21.320 1.00 97.75 511 VAL A O 1
ATOM 4018 N N . GLN A 1 512 ? -0.299 12.602 -22.938 1.00 97.38 512 GLN A N 1
ATOM 4019 C CA . GLN A 1 512 ? 0.507 13.233 -23.986 1.00 97.38 512 GLN A CA 1
ATOM 4020 C C . GLN A 1 512 ? 0.745 14.721 -23.712 1.00 97.38 512 GLN A C 1
ATOM 4022 O O . GLN A 1 512 ? 1.828 15.225 -23.994 1.00 97.38 512 GLN A O 1
ATOM 4027 N N . LEU A 1 513 ? -0.235 15.424 -23.140 1.00 98.31 513 LEU A N 1
ATOM 4028 C CA . LEU A 1 513 ? -0.086 16.821 -22.739 1.00 98.31 513 LEU A CA 1
ATOM 4029 C C . LEU A 1 513 ? 0.871 16.965 -21.554 1.00 98.31 513 LEU A C 1
ATOM 4031 O O . LEU A 1 513 ? 1.702 17.864 -21.597 1.00 98.31 513 LEU A O 1
ATOM 4035 N N . GLY A 1 514 ? 0.836 16.053 -20.576 1.00 97.81 514 GLY A N 1
ATOM 4036 C CA . GLY A 1 514 ? 1.845 15.980 -19.511 1.00 97.81 514 GLY A CA 1
ATOM 4037 C C . GLY A 1 514 ? 3.256 15.789 -20.063 1.00 97.81 514 GLY A C 1
ATOM 4038 O O . GLY A 1 514 ? 4.153 16.575 -19.773 1.00 97.81 514 GLY A O 1
ATOM 4039 N N . GLN A 1 515 ? 3.436 14.828 -20.974 1.00 96.19 515 GLN A N 1
ATOM 4040 C CA . GLN A 1 515 ? 4.724 14.614 -21.640 1.00 96.19 515 GLN A CA 1
ATOM 4041 C C . GLN A 1 515 ? 5.173 15.872 -22.402 1.00 96.19 515 GLN A C 1
ATOM 4043 O O . GLN A 1 515 ? 6.338 16.268 -22.359 1.00 96.19 515 GLN A O 1
ATOM 4048 N N . LYS A 1 516 ? 4.240 16.530 -23.094 1.00 96.62 516 LYS A N 1
ATOM 4049 C CA . LYS A 1 516 ? 4.503 17.767 -23.828 1.00 96.62 516 LYS A CA 1
ATOM 4050 C C . LYS A 1 516 ? 4.870 18.921 -22.894 1.00 96.62 516 LYS A C 1
ATOM 4052 O O . LYS A 1 516 ? 5.713 19.738 -23.255 1.00 96.62 516 LYS A O 1
ATOM 4057 N N . THR A 1 517 ? 4.291 18.984 -21.696 1.00 96.31 517 THR A N 1
ATOM 4058 C CA . THR A 1 517 ? 4.699 19.923 -20.647 1.00 96.31 517 THR A CA 1
ATOM 4059 C C . THR A 1 517 ? 6.156 19.693 -20.256 1.00 96.31 517 THR A C 1
ATOM 4061 O O . THR A 1 517 ? 6.927 20.652 -20.306 1.00 96.31 517 THR A O 1
ATOM 4064 N N . GLU A 1 518 ? 6.561 18.453 -19.977 1.00 92.44 518 GLU A N 1
ATOM 4065 C CA . GLU A 1 518 ? 7.952 18.110 -19.643 1.00 92.44 518 GLU A CA 1
ATOM 4066 C C . GLU A 1 518 ? 8.912 18.514 -20.783 1.00 92.44 518 GLU A C 1
ATOM 4068 O O . GLU A 1 518 ? 9.924 19.190 -20.580 1.00 92.44 518 GLU A O 1
ATOM 4073 N N . ASN A 1 519 ? 8.563 18.172 -22.027 1.00 91.56 519 ASN A N 1
ATOM 4074 C CA . ASN A 1 519 ? 9.451 18.362 -23.175 1.00 91.56 519 ASN A CA 1
ATOM 4075 C C . ASN A 1 519 ? 9.506 19.810 -23.682 1.00 91.56 519 ASN A C 1
ATOM 4077 O O . ASN A 1 519 ? 10.592 20.336 -23.922 1.00 91.56 519 ASN A O 1
ATOM 4081 N N . GLU A 1 520 ? 8.357 20.454 -23.887 1.00 93.69 520 GLU A N 1
ATOM 4082 C CA . GLU A 1 520 ? 8.281 21.762 -24.549 1.00 93.69 520 GLU A CA 1
ATOM 4083 C C . GLU A 1 520 ? 8.248 22.925 -23.560 1.00 93.69 520 GLU A C 1
ATOM 4085 O O . GLU A 1 520 ? 8.796 23.988 -23.857 1.00 93.69 520 GLU A O 1
ATOM 4090 N N . PHE A 1 521 ? 7.609 22.747 -22.397 1.00 92.75 521 PHE A N 1
ATOM 4091 C CA . PHE A 1 521 ? 7.535 23.809 -21.400 1.00 92.75 521 PHE A CA 1
ATOM 4092 C C . PHE A 1 521 ? 8.712 23.738 -20.439 1.00 92.75 521 PHE A C 1
ATOM 4094 O O . PHE A 1 521 ? 9.447 24.714 -20.345 1.00 92.75 521 PHE A O 1
ATOM 4101 N N . ILE A 1 522 ? 8.929 22.612 -19.751 1.00 90.31 522 ILE A N 1
ATOM 4102 C CA . ILE A 1 522 ? 10.023 22.449 -18.783 1.00 90.31 522 ILE A CA 1
ATOM 4103 C C . ILE A 1 522 ? 11.372 22.394 -19.504 1.00 90.31 522 ILE A C 1
ATOM 4105 O O . ILE A 1 522 ? 12.286 23.121 -19.111 1.00 90.31 522 ILE A O 1
ATOM 4109 N N . GLY A 1 523 ? 11.447 21.673 -20.625 1.00 87.31 523 GLY A N 1
ATOM 4110 C CA . GLY A 1 523 ? 12.645 21.558 -21.462 1.00 87.31 523 GLY A CA 1
ATOM 4111 C C . GLY A 1 523 ? 13.449 20.281 -21.208 1.00 87.31 523 GLY A C 1
ATOM 4112 O O . GLY A 1 523 ? 14.617 20.205 -21.592 1.00 87.31 523 GLY A O 1
ATOM 4113 N N . VAL A 1 524 ? 12.841 19.284 -20.563 1.00 83.44 524 VAL A N 1
ATOM 4114 C CA . VAL A 1 524 ? 13.449 17.982 -20.285 1.00 83.44 524 VAL A CA 1
ATOM 4115 C C . VAL A 1 524 ? 12.954 16.994 -21.335 1.00 83.44 524 VAL A C 1
ATOM 4117 O O . VAL A 1 524 ? 11.768 16.686 -21.404 1.00 83.44 524 VAL A O 1
ATOM 4120 N N . ASN A 1 525 ? 13.856 16.491 -22.184 1.00 81.94 525 ASN A N 1
ATOM 4121 C CA . ASN A 1 525 ? 13.496 15.443 -23.139 1.00 81.94 525 ASN A CA 1
ATOM 4122 C C . ASN A 1 525 ? 13.209 14.139 -22.387 1.00 81.94 525 ASN A C 1
ATOM 4124 O O . ASN A 1 525 ? 14.051 13.666 -21.628 1.00 81.94 525 ASN A O 1
ATOM 4128 N N . SER A 1 526 ? 12.059 13.530 -22.648 1.00 84.50 526 SER A N 1
ATOM 4129 C CA . SER A 1 526 ? 11.626 12.257 -22.066 1.00 84.50 526 SER A CA 1
ATOM 4130 C C . SER A 1 526 ? 10.715 11.513 -23.046 1.00 84.50 526 SER A C 1
ATOM 4132 O O . SER A 1 526 ? 10.127 12.115 -23.951 1.00 84.50 526 SER A O 1
ATOM 4134 N N . GLY A 1 527 ? 10.624 10.188 -22.919 1.00 88.62 527 GLY A N 1
ATOM 4135 C CA . GLY A 1 527 ? 9.559 9.441 -23.583 1.00 88.62 527 GLY A CA 1
ATOM 4136 C C . GLY A 1 527 ? 8.267 9.481 -22.765 1.00 88.62 527 GLY A C 1
ATOM 4137 O O . GLY A 1 527 ? 8.160 10.189 -21.769 1.00 88.62 527 GLY A O 1
ATOM 4138 N N . ILE A 1 528 ? 7.263 8.721 -23.204 1.00 93.19 528 ILE A N 1
ATOM 4139 C CA . ILE A 1 528 ? 5.920 8.743 -22.602 1.00 93.19 528 ILE A CA 1
ATOM 4140 C C . ILE A 1 528 ? 5.806 7.852 -21.352 1.00 93.19 528 ILE A C 1
ATOM 4142 O O . ILE A 1 528 ? 4.756 7.834 -20.717 1.00 93.19 528 ILE A O 1
ATOM 4146 N N . LEU A 1 529 ? 6.853 7.085 -21.013 1.00 94.38 529 LEU A N 1
ATOM 4147 C CA . LEU A 1 529 ? 6.845 6.044 -19.976 1.00 94.38 529 LEU A CA 1
ATOM 4148 C C . LEU A 1 529 ? 6.192 6.511 -18.671 1.00 94.38 529 LEU A C 1
ATOM 4150 O O . LEU A 1 529 ? 5.287 5.854 -18.154 1.00 94.38 529 LEU A O 1
ATOM 4154 N N . ASP A 1 530 ? 6.682 7.628 -18.144 1.00 95.44 530 ASP A N 1
ATOM 4155 C CA . ASP A 1 530 ? 6.354 8.106 -16.807 1.00 95.44 530 ASP A CA 1
ATOM 4156 C C . ASP A 1 530 ? 4.898 8.553 -16.745 1.00 95.44 530 ASP A C 1
ATOM 4158 O O . ASP A 1 530 ? 4.111 8.027 -15.957 1.00 95.44 530 ASP A O 1
ATOM 4162 N N . GLN A 1 531 ? 4.520 9.461 -17.645 1.00 97.50 531 GLN A N 1
ATOM 4163 C CA . GLN A 1 531 ? 3.161 9.969 -17.755 1.00 97.50 531 GLN A CA 1
ATOM 4164 C C . GLN A 1 531 ? 2.177 8.842 -18.072 1.00 97.50 531 GLN A C 1
ATOM 4166 O O . GLN A 1 531 ? 1.075 8.830 -17.530 1.00 97.50 531 GLN A O 1
ATOM 4171 N N . PHE A 1 532 ? 2.557 7.862 -18.899 1.00 98.25 532 PHE A N 1
ATOM 4172 C CA . PHE A 1 532 ? 1.682 6.740 -19.231 1.00 98.25 532 PHE A CA 1
ATOM 4173 C C . PHE A 1 532 ? 1.455 5.823 -18.030 1.00 98.25 532 PHE A C 1
ATOM 4175 O O . PHE A 1 532 ? 0.310 5.495 -17.730 1.00 98.25 532 PHE A O 1
ATOM 4182 N N . ALA A 1 533 ? 2.515 5.438 -17.313 1.00 97.69 533 ALA A N 1
ATOM 4183 C CA . ALA A 1 533 ? 2.408 4.602 -16.116 1.00 97.69 533 ALA A CA 1
ATOM 4184 C C . ALA A 1 533 ? 1.537 5.260 -15.037 1.00 97.69 533 ALA A C 1
ATOM 4186 O O . ALA A 1 533 ? 0.685 4.610 -14.433 1.00 97.69 533 ALA A O 1
ATOM 4187 N N . ILE A 1 534 ? 1.732 6.562 -14.834 1.00 98.19 534 ILE A N 1
ATOM 4188 C CA . ILE A 1 534 ? 1.018 7.370 -13.845 1.00 98.19 534 ILE A CA 1
ATOM 4189 C C . ILE A 1 534 ? -0.427 7.627 -14.285 1.00 98.19 534 ILE A C 1
ATOM 4191 O O . ILE A 1 534 ? -1.351 7.528 -13.484 1.00 98.19 534 ILE A O 1
ATOM 4195 N N . GLY A 1 535 ? -0.661 7.886 -15.569 1.00 97.50 535 GLY A N 1
ATOM 4196 C CA . GLY A 1 535 ? -1.991 8.143 -16.108 1.00 97.50 535 GLY A CA 1
ATOM 4197 C C . GLY A 1 535 ? -2.861 6.890 -16.238 1.00 97.50 535 GLY A C 1
ATOM 4198 O O . GLY A 1 535 ? -4.060 6.966 -15.978 1.00 97.50 535 GLY A O 1
ATOM 4199 N N . PHE A 1 536 ? -2.296 5.745 -16.623 1.00 97.19 536 PHE A N 1
ATOM 4200 C CA . PHE A 1 536 ? -3.038 4.499 -16.887 1.00 97.19 536 PHE A CA 1
ATOM 4201 C C . PHE A 1 536 ? -2.916 3.447 -15.781 1.00 97.19 536 PHE A C 1
ATOM 4203 O O . PHE A 1 536 ? -3.453 2.348 -15.925 1.00 97.19 536 PHE A O 1
ATOM 4210 N N . GLY A 1 537 ? -2.222 3.765 -14.688 1.00 95.69 537 GLY A N 1
ATOM 4211 C CA . GLY A 1 537 ? -2.028 2.868 -13.558 1.00 95.69 537 GLY A CA 1
ATOM 4212 C C . GLY A 1 537 ? -3.317 2.193 -13.078 1.00 95.69 537 GLY A C 1
ATOM 4213 O O . GLY A 1 537 ? -4.375 2.816 -12.960 1.00 95.69 537 GLY A O 1
ATOM 4214 N N . GLU A 1 538 ? -3.232 0.910 -12.739 1.00 89.12 538 GLU A N 1
ATOM 4215 C CA . GLU A 1 538 ? -4.320 0.188 -12.087 1.00 89.12 538 GLU A CA 1
ATOM 4216 C C . GLU A 1 538 ? -3.783 -0.625 -10.915 1.00 89.12 538 GLU A C 1
ATOM 4218 O O . GLU A 1 538 ? -2.731 -1.261 -10.976 1.00 89.12 538 GLU A O 1
ATOM 4223 N N . VAL A 1 539 ? -4.579 -0.665 -9.851 1.00 84.12 539 VAL A N 1
ATOM 4224 C CA . VAL A 1 539 ? -4.262 -1.400 -8.631 1.00 84.12 539 VAL A CA 1
ATOM 4225 C C . VAL A 1 539 ? -3.911 -2.860 -8.949 1.00 84.12 539 VAL A C 1
ATOM 4227 O O . VAL A 1 539 ? -4.714 -3.584 -9.542 1.00 84.12 539 VAL A O 1
ATOM 4230 N N . LYS A 1 540 ? -2.741 -3.324 -8.479 1.00 85.75 540 LYS A N 1
ATOM 4231 C CA . LYS A 1 540 ? -2.196 -4.677 -8.746 1.00 85.75 540 LYS A CA 1
ATOM 4232 C C . LYS A 1 540 ? -1.986 -5.007 -10.237 1.00 85.75 540 LYS A C 1
ATOM 4234 O O . LYS A 1 540 ? -1.995 -6.186 -10.596 1.00 85.75 540 LYS A O 1
ATOM 4239 N N . LYS A 1 541 ? -1.775 -4.018 -11.108 1.00 91.38 541 LYS A N 1
ATOM 4240 C CA . LYS A 1 541 ? -1.415 -4.261 -12.510 1.00 91.38 541 LYS A CA 1
ATOM 4241 C C . LYS A 1 541 ? -0.183 -3.467 -12.937 1.00 91.38 541 LYS A C 1
ATOM 4243 O O . LYS A 1 541 ? -0.030 -2.304 -12.589 1.00 91.38 541 LYS A O 1
ATOM 4248 N N . ALA A 1 542 ? 0.668 -4.118 -13.718 1.00 97.06 542 ALA A N 1
ATOM 4249 C CA . ALA A 1 542 ? 1.716 -3.491 -14.508 1.00 97.06 542 ALA A CA 1
ATOM 4250 C C . ALA A 1 542 ? 1.197 -3.248 -15.934 1.00 97.06 542 ALA A C 1
ATOM 4252 O O . ALA A 1 542 ? 0.169 -3.800 -16.335 1.00 97.06 542 ALA A O 1
ATOM 4253 N N . ILE A 1 543 ? 1.903 -2.432 -16.707 1.00 98.31 543 ILE A N 1
ATOM 4254 C CA . ILE A 1 543 ? 1.497 -2.012 -18.046 1.00 98.31 543 ILE A CA 1
ATOM 4255 C C . ILE A 1 543 ? 2.593 -2.412 -19.014 1.00 98.31 543 ILE A C 1
ATOM 4257 O O . ILE A 1 543 ? 3.666 -1.826 -18.983 1.00 98.31 543 ILE A O 1
ATOM 4261 N N . LEU A 1 544 ? 2.355 -3.396 -19.879 1.00 98.31 544 LEU A N 1
ATOM 4262 C CA . LEU A 1 544 ? 3.243 -3.598 -21.021 1.00 98.31 544 LEU A CA 1
ATOM 4263 C C . LEU A 1 544 ? 2.844 -2.578 -22.083 1.00 98.31 544 LEU A C 1
ATOM 4265 O O . LEU A 1 544 ? 1.771 -2.708 -22.666 1.00 98.31 544 LEU A O 1
ATOM 4269 N N . LEU A 1 545 ? 3.683 -1.577 -22.320 1.00 98.06 545 LEU A N 1
ATOM 4270 C CA . LEU A 1 545 ? 3.428 -0.513 -23.287 1.00 98.06 545 LEU A CA 1
ATOM 4271 C C . LEU A 1 545 ? 4.402 -0.626 -24.456 1.00 98.06 545 LEU A C 1
ATOM 4273 O O . LEU A 1 545 ? 5.614 -0.654 -24.261 1.00 98.06 545 LEU A O 1
ATOM 4277 N N . ASP A 1 546 ? 3.855 -0.653 -25.666 1.00 97.00 546 ASP A N 1
ATOM 4278 C CA . ASP A 1 546 ? 4.584 -0.435 -26.910 1.00 97.00 546 ASP A CA 1
ATOM 4279 C C . ASP A 1 546 ? 4.670 1.078 -27.156 1.00 97.00 546 ASP A C 1
ATOM 4281 O O . ASP A 1 546 ? 3.684 1.704 -27.555 1.00 97.00 546 ASP A O 1
ATOM 4285 N N . CYS A 1 547 ? 5.831 1.686 -26.907 1.00 94.56 547 CYS A N 1
ATOM 4286 C CA . CYS A 1 547 ? 5.991 3.138 -27.024 1.00 94.56 547 CYS A CA 1
ATOM 4287 C C . CYS A 1 547 ? 5.984 3.635 -28.477 1.00 94.56 547 CYS A C 1
ATOM 4289 O O . CYS A 1 547 ? 5.824 4.832 -28.701 1.00 94.56 547 CYS A O 1
ATOM 4291 N N . ASN A 1 548 ? 6.119 2.741 -29.462 1.00 90.88 548 ASN A N 1
ATOM 4292 C CA . ASN A 1 548 ? 6.020 3.099 -30.875 1.00 90.88 548 ASN A CA 1
ATOM 4293 C C . ASN A 1 548 ? 4.555 3.263 -31.307 1.00 90.88 548 ASN A C 1
ATOM 4295 O O . ASN A 1 548 ? 4.198 4.203 -32.011 1.00 90.88 548 ASN A O 1
ATOM 4299 N N . THR A 1 549 ? 3.681 2.350 -30.870 1.00 92.62 549 THR A N 1
ATOM 4300 C CA . THR A 1 549 ? 2.270 2.331 -31.302 1.00 92.62 549 THR A CA 1
ATOM 4301 C C . THR A 1 549 ? 1.280 2.844 -30.258 1.00 92.62 549 THR A C 1
ATOM 4303 O O . THR A 1 549 ? 0.095 2.982 -30.565 1.00 92.62 549 THR A O 1
ATOM 4306 N N . LEU A 1 550 ? 1.743 3.082 -29.027 1.00 92.94 550 LEU A N 1
ATOM 4307 C CA . LEU A 1 550 ? 0.944 3.390 -27.834 1.00 92.94 550 LEU A CA 1
ATOM 4308 C C . LEU A 1 550 ? -0.087 2.307 -27.470 1.00 92.94 550 LEU A C 1
ATOM 4310 O O . LEU A 1 550 ? -0.985 2.532 -26.655 1.00 92.94 550 LEU A O 1
ATOM 4314 N N . LYS A 1 551 ? 0.029 1.110 -28.058 1.00 94.44 551 LYS A N 1
ATOM 4315 C CA . LYS A 1 551 ? -0.754 -0.053 -27.641 1.00 94.44 551 LYS A CA 1
ATOM 4316 C C . LYS A 1 551 ? -0.211 -0.565 -26.319 1.00 94.44 551 LYS A C 1
ATOM 4318 O O . LYS A 1 551 ? 0.999 -0.674 -26.140 1.00 94.44 551 LYS A O 1
ATOM 4323 N N . TYR A 1 552 ? -1.114 -0.935 -25.423 1.00 97.31 552 TYR A N 1
ATOM 4324 C CA . TYR A 1 552 ? -0.738 -1.422 -24.108 1.00 97.31 552 TYR A CA 1
ATOM 4325 C C . TYR A 1 552 ? -1.577 -2.618 -23.672 1.00 97.31 552 TYR A C 1
ATOM 4327 O O . TYR A 1 552 ? -2.706 -2.820 -24.125 1.00 97.31 552 TYR A O 1
ATOM 4335 N N . GLU A 1 553 ? -1.008 -3.401 -22.765 1.00 96.25 553 GLU A N 1
ATOM 4336 C CA . GLU A 1 553 ? -1.658 -4.515 -22.093 1.00 96.25 553 GLU A CA 1
ATOM 4337 C C . GLU A 1 553 ? -1.524 -4.339 -20.579 1.00 96.25 553 GLU A C 1
ATOM 4339 O O . GLU A 1 553 ? -0.424 -4.171 -20.052 1.00 96.25 553 GLU A O 1
ATOM 4344 N N . MET A 1 554 ? -2.653 -4.408 -19.873 1.00 96.19 554 MET A N 1
ATOM 4345 C CA . MET A 1 554 ? -2.666 -4.408 -18.413 1.00 96.19 554 MET A CA 1
ATOM 4346 C C . MET A 1 554 ? -2.401 -5.824 -17.903 1.00 96.19 554 MET A C 1
ATOM 4348 O O . MET A 1 554 ? -3.238 -6.714 -18.068 1.00 96.19 554 MET A O 1
ATOM 4352 N N . VAL A 1 555 ? -1.262 -6.023 -17.247 1.00 93.69 555 VAL A N 1
ATOM 4353 C CA . VAL A 1 555 ? -0.799 -7.328 -16.772 1.00 93.69 555 VAL A CA 1
ATOM 4354 C C . VAL A 1 555 ? -0.983 -7.422 -15.253 1.00 93.69 555 VAL A C 1
ATOM 4356 O O . VAL A 1 555 ? -0.392 -6.622 -14.527 1.00 93.69 555 VAL A O 1
ATOM 4359 N N . PRO A 1 556 ? -1.781 -8.374 -14.732 1.00 89.94 556 PRO A N 1
ATOM 4360 C CA . PRO A 1 556 ? -1.905 -8.594 -13.292 1.00 89.94 556 PRO A CA 1
ATOM 4361 C C . PRO A 1 556 ? -0.553 -8.908 -12.651 1.00 89.94 556 PRO A C 1
ATOM 4363 O O . PRO A 1 556 ? 0.195 -9.743 -13.156 1.00 89.94 556 PRO A O 1
ATOM 4366 N N . VAL A 1 557 ? -0.248 -8.263 -11.526 1.00 86.94 557 VAL A N 1
ATOM 4367 C CA . VAL A 1 557 ? 0.982 -8.528 -10.776 1.00 86.94 557 VAL A CA 1
ATOM 4368 C C . VAL A 1 557 ? 0.756 -9.654 -9.776 1.00 86.94 557 VAL A C 1
ATOM 4370 O O . VAL A 1 557 ? 0.140 -9.469 -8.726 1.00 86.94 557 VAL A O 1
ATOM 4373 N N . GLU A 1 558 ? 1.263 -10.834 -10.133 1.00 87.88 558 GLU A N 1
ATOM 4374 C CA . GLU A 1 558 ? 1.160 -12.077 -9.365 1.00 87.88 558 GLU A CA 1
ATOM 4375 C C . GLU A 1 558 ? 2.556 -12.563 -8.946 1.00 87.88 558 GLU A C 1
ATOM 4377 O O . GLU A 1 558 ? 3.161 -13.427 -9.577 1.00 87.88 558 GLU A O 1
ATOM 4382 N N . LEU A 1 559 ? 3.077 -11.989 -7.858 1.00 85.31 559 LEU A N 1
ATOM 4383 C CA . LEU A 1 559 ? 4.431 -12.266 -7.356 1.00 85.31 559 LEU A CA 1
ATOM 4384 C C . LEU A 1 559 ? 4.500 -13.412 -6.339 1.00 85.31 559 LEU A C 1
ATOM 4386 O O . LEU A 1 559 ? 5.582 -13.754 -5.879 1.00 85.31 559 LEU A O 1
ATOM 4390 N N . ARG A 1 560 ? 3.363 -14.041 -6.014 1.00 88.31 560 ARG A N 1
ATOM 4391 C CA . ARG A 1 560 ? 3.251 -15.074 -4.969 1.00 88.31 560 ARG A CA 1
ATOM 4392 C C . ARG A 1 560 ? 3.722 -14.540 -3.608 1.00 88.31 560 ARG A C 1
ATOM 4394 O O . ARG A 1 560 ? 3.119 -13.600 -3.109 1.00 88.31 560 ARG A O 1
ATOM 4401 N N . ASP A 1 561 ? 4.736 -15.165 -3.028 1.00 89.19 561 ASP A N 1
ATOM 4402 C CA . ASP A 1 561 ? 5.396 -14.857 -1.763 1.00 89.19 561 ASP A CA 1
ATOM 4403 C C . ASP A 1 561 ? 6.565 -13.871 -1.920 1.00 89.19 561 ASP A C 1
ATOM 4405 O O . ASP A 1 561 ? 7.336 -13.702 -0.984 1.00 89.19 561 ASP A O 1
ATOM 4409 N N . TYR A 1 562 ? 6.709 -13.222 -3.081 1.00 92.50 562 TYR A N 1
ATOM 4410 C CA . TYR A 1 562 ? 7.719 -12.192 -3.319 1.00 92.50 562 TYR A CA 1
ATOM 4411 C C . TYR A 1 562 ? 7.124 -10.784 -3.295 1.00 92.50 562 TYR A C 1
ATOM 4413 O O . TYR A 1 562 ? 6.049 -10.537 -3.844 1.00 92.50 562 TYR A O 1
ATOM 4421 N N . ASP A 1 563 ? 7.898 -9.851 -2.759 1.00 90.69 563 ASP A N 1
ATOM 4422 C CA . ASP A 1 563 ? 7.648 -8.418 -2.784 1.00 90.69 563 ASP A CA 1
ATOM 4423 C C . ASP A 1 563 ? 8.613 -7.699 -3.732 1.00 90.69 563 ASP A C 1
ATOM 4425 O O . ASP A 1 563 ? 9.725 -8.163 -4.004 1.00 90.69 563 ASP A O 1
ATOM 4429 N N . ILE A 1 564 ? 8.190 -6.533 -4.227 1.00 96.75 564 ILE A N 1
ATOM 4430 C CA . ILE A 1 564 ? 9.086 -5.589 -4.898 1.00 96.75 564 ILE A CA 1
ATOM 4431 C C . ILE A 1 564 ? 9.625 -4.633 -3.837 1.00 96.75 564 ILE A C 1
ATOM 4433 O O . ILE A 1 564 ? 8.873 -3.827 -3.297 1.00 96.75 564 ILE A O 1
ATOM 4437 N N . VAL A 1 565 ? 10.927 -4.685 -3.576 1.00 97.25 565 VAL A N 1
ATOM 4438 C CA . VAL A 1 565 ? 11.608 -3.753 -2.671 1.00 97.25 565 VAL A CA 1
ATOM 4439 C C . VAL A 1 565 ? 12.309 -2.682 -3.502 1.00 97.25 565 VAL A C 1
ATOM 4441 O O . VAL A 1 565 ? 13.186 -2.989 -4.310 1.00 97.25 565 VAL A O 1
ATOM 4444 N N . ILE A 1 566 ? 11.914 -1.422 -3.325 1.00 96.38 566 ILE A N 1
ATOM 4445 C CA . ILE A 1 566 ? 12.582 -0.243 -3.881 1.00 96.38 566 ILE A CA 1
ATOM 4446 C C . ILE A 1 566 ? 13.751 0.119 -2.967 1.00 96.38 566 ILE A C 1
ATOM 4448 O O . ILE A 1 566 ? 13.584 0.245 -1.759 1.00 96.38 566 ILE A O 1
ATOM 4452 N N . MET A 1 567 ? 14.919 0.342 -3.558 1.00 97.62 567 MET A N 1
ATOM 4453 C CA . MET A 1 567 ? 16.159 0.699 -2.875 1.00 97.62 567 MET A CA 1
ATOM 4454 C C . MET A 1 567 ? 16.621 2.065 -3.389 1.00 97.62 567 MET A C 1
ATOM 4456 O O . MET A 1 567 ? 17.122 2.173 -4.506 1.00 97.62 567 MET A O 1
ATOM 4460 N N . ASN A 1 568 ? 16.415 3.132 -2.623 1.00 95.25 568 ASN A N 1
ATOM 4461 C CA . ASN A 1 568 ? 16.881 4.473 -2.964 1.00 95.25 568 ASN A CA 1
ATOM 4462 C C . ASN A 1 568 ? 18.352 4.637 -2.576 1.00 95.25 568 ASN A C 1
ATOM 4464 O O . ASN A 1 568 ? 18.719 4.454 -1.417 1.00 95.25 568 ASN A O 1
ATOM 4468 N N . THR A 1 569 ? 19.178 5.031 -3.543 1.00 95.06 569 THR A N 1
ATOM 4469 C CA . THR A 1 569 ? 20.600 5.327 -3.329 1.00 95.06 569 THR A CA 1
ATOM 4470 C C . THR A 1 569 ? 20.818 6.497 -2.376 1.00 95.06 569 THR A C 1
ATOM 4472 O O . THR A 1 569 ? 21.888 6.587 -1.789 1.00 95.06 569 THR A O 1
ATOM 4475 N N . ASN A 1 570 ? 19.850 7.412 -2.231 1.00 91.38 570 ASN A N 1
ATOM 4476 C CA . ASN A 1 570 ? 19.999 8.692 -1.525 1.00 91.38 570 ASN A CA 1
ATOM 4477 C C . ASN A 1 570 ? 21.137 9.573 -2.062 1.00 91.38 570 ASN A C 1
ATOM 4479 O O . ASN A 1 570 ? 21.568 10.521 -1.403 1.00 91.38 570 ASN A O 1
ATOM 4483 N N . LYS A 1 571 ? 21.619 9.286 -3.275 1.00 88.56 571 LYS A N 1
ATOM 4484 C CA . LYS A 1 571 ? 22.669 10.066 -3.915 1.00 88.56 571 LYS A CA 1
ATOM 4485 C C . LYS A 1 571 ? 22.175 11.501 -4.158 1.00 88.56 571 LYS A C 1
ATOM 4487 O O . LYS A 1 571 ? 21.175 11.679 -4.858 1.00 88.56 571 LYS A O 1
ATOM 4492 N N . PRO A 1 572 ? 22.865 12.533 -3.637 1.00 73.50 572 PRO A N 1
ATOM 4493 C CA . PRO A 1 572 ? 22.501 13.926 -3.883 1.00 73.50 572 PRO A CA 1
ATOM 4494 C C . PRO A 1 572 ? 22.565 14.277 -5.375 1.00 73.50 572 PRO A C 1
ATOM 4496 O O . PRO A 1 572 ? 23.398 13.745 -6.112 1.00 73.50 572 PRO A O 1
ATOM 4499 N N . ARG A 1 573 ? 21.706 15.203 -5.821 1.00 61.59 573 ARG A N 1
ATOM 4500 C CA . ARG A 1 573 ? 21.622 15.621 -7.231 1.00 61.59 573 ARG A CA 1
ATOM 4501 C C . ARG A 1 573 ? 22.990 16.029 -7.793 1.00 61.59 573 ARG A C 1
ATOM 4503 O O . ARG A 1 573 ? 23.625 16.960 -7.306 1.00 61.59 573 ARG A O 1
ATOM 4510 N N . ALA A 1 574 ? 23.367 15.391 -8.895 1.00 51.06 574 ALA A N 1
ATOM 4511 C CA . ALA A 1 574 ? 24.298 15.918 -9.889 1.00 51.06 574 ALA A CA 1
ATOM 4512 C C . ALA A 1 574 ? 23.557 16.049 -11.234 1.00 51.06 574 ALA A C 1
ATOM 4514 O O . ALA A 1 574 ? 22.434 15.571 -11.346 1.00 51.06 574 ALA A O 1
ATOM 4515 N N . LEU A 1 575 ? 24.173 16.700 -12.227 1.00 52.53 575 LEU A N 1
ATOM 4516 C CA . LEU A 1 575 ? 23.662 17.047 -13.572 1.00 52.53 575 LEU A CA 1
ATOM 4517 C C . LEU A 1 575 ? 23.154 15.844 -14.418 1.00 52.53 575 LEU A C 1
ATOM 4519 O O . LEU A 1 575 ? 23.687 15.568 -15.497 1.00 52.53 575 LEU A O 1
ATOM 4523 N N . THR A 1 576 ? 22.129 15.125 -13.956 1.00 59.28 576 THR A N 1
ATOM 4524 C CA . THR A 1 576 ? 21.552 13.926 -14.592 1.00 59.28 576 THR A CA 1
ATOM 4525 C C . THR A 1 576 ? 20.953 14.235 -15.964 1.00 59.28 576 THR A C 1
ATOM 4527 O O . THR A 1 576 ? 21.127 13.460 -16.902 1.00 59.28 576 THR A O 1
ATOM 4530 N N . GLU A 1 577 ? 20.348 15.411 -16.126 1.00 65.44 577 GLU A N 1
ATOM 4531 C CA . GLU A 1 577 ? 19.728 15.851 -17.383 1.00 65.44 577 GLU A CA 1
ATOM 4532 C C . GLU A 1 577 ? 20.728 15.965 -18.542 1.00 65.44 577 GLU A C 1
ATOM 4534 O O . GLU A 1 577 ? 20.401 15.647 -19.686 1.00 65.44 577 GLU A O 1
ATOM 4539 N N . SER A 1 578 ? 21.975 16.364 -18.267 1.00 71.12 578 SER A N 1
ATOM 4540 C CA . SER A 1 578 ? 22.999 16.495 -19.313 1.00 71.12 578 SER A CA 1
ATOM 4541 C C . SER A 1 578 ? 23.379 15.136 -19.914 1.00 71.12 578 SER A C 1
ATOM 4543 O O . SER A 1 578 ? 23.524 15.008 -21.129 1.00 71.12 578 SER A O 1
ATOM 4545 N N . LYS A 1 579 ? 23.470 14.101 -19.069 1.00 84.69 579 LYS A N 1
ATOM 4546 C CA . LYS A 1 579 ? 23.834 12.738 -19.471 1.00 84.69 579 LYS A CA 1
ATOM 4547 C C . LYS A 1 579 ? 22.674 11.963 -20.074 1.00 84.69 579 LYS A C 1
ATOM 4549 O O . LYS A 1 579 ? 22.885 11.207 -21.018 1.00 84.69 579 LYS A O 1
ATOM 4554 N N . TYR A 1 580 ? 21.452 12.198 -19.608 1.00 84.62 580 TYR A N 1
ATOM 4555 C CA . TYR A 1 580 ? 20.268 11.643 -20.255 1.00 84.62 580 TYR A CA 1
ATOM 4556 C C . TYR A 1 580 ? 20.129 12.146 -21.703 1.00 84.62 580 TYR A C 1
ATOM 4558 O O . TYR A 1 580 ? 19.972 11.356 -22.635 1.00 84.62 580 TYR A O 1
ATOM 4566 N N . ASN A 1 581 ? 20.278 13.459 -21.917 1.00 85.44 581 ASN A N 1
ATOM 4567 C CA . ASN A 1 581 ? 20.234 14.053 -23.256 1.00 85.44 581 ASN A CA 1
ATOM 4568 C C . ASN A 1 581 ? 21.362 13.541 -24.173 1.00 85.44 581 ASN A C 1
ATOM 4570 O O . ASN A 1 581 ? 21.143 13.368 -25.373 1.00 85.44 581 ASN A O 1
ATOM 4574 N N . GLU A 1 582 ? 22.547 13.253 -23.622 1.00 91.69 582 GLU A N 1
ATOM 4575 C CA . GLU A 1 582 ? 23.645 12.597 -24.347 1.00 91.69 582 GLU A CA 1
ATOM 4576 C C . GLU A 1 582 ? 23.204 11.224 -24.885 1.00 91.69 582 GLU A C 1
ATOM 4578 O O . GLU A 1 582 ? 23.308 10.981 -26.086 1.00 91.69 582 GLU A O 1
ATOM 4583 N N . ARG A 1 583 ? 22.602 10.370 -24.043 1.00 94.31 583 ARG A N 1
ATOM 4584 C CA . ARG A 1 583 ? 22.103 9.037 -24.441 1.00 94.31 583 ARG A CA 1
ATOM 4585 C C . ARG A 1 583 ? 21.029 9.092 -25.521 1.00 94.31 583 ARG A C 1
ATOM 4587 O O . ARG A 1 583 ? 21.025 8.286 -26.459 1.00 94.31 583 ARG A O 1
ATOM 4594 N N . PHE A 1 584 ? 20.132 10.063 -25.411 1.00 90.81 584 PHE A N 1
ATOM 4595 C CA . PHE A 1 584 ? 19.110 10.322 -26.416 1.00 90.81 584 PHE A CA 1
ATOM 4596 C C . PHE A 1 584 ? 19.728 10.724 -27.767 1.00 90.81 584 PHE A C 1
ATOM 4598 O O . PHE A 1 584 ? 19.351 10.195 -28.814 1.00 90.81 584 PHE A O 1
ATOM 4605 N N . ALA A 1 585 ? 20.717 11.623 -27.760 1.00 94.12 585 ALA A N 1
ATOM 4606 C CA . ALA A 1 585 ? 21.414 12.046 -28.972 1.00 94.12 585 ALA A CA 1
ATOM 4607 C C . ALA A 1 585 ? 22.222 10.901 -29.612 1.00 94.12 585 ALA A C 1
ATOM 4609 O O . ALA A 1 585 ? 22.164 10.714 -30.829 1.00 94.12 585 ALA A O 1
ATOM 4610 N N . GLU A 1 586 ? 22.929 10.109 -28.802 1.00 97.81 586 GLU A N 1
ATOM 4611 C CA . GLU A 1 586 ? 23.718 8.958 -29.253 1.00 97.81 586 GLU A CA 1
ATOM 4612 C C . GLU A 1 586 ? 22.842 7.912 -29.961 1.00 97.81 586 GLU A C 1
ATOM 4614 O O . GLU A 1 586 ? 23.134 7.494 -31.083 1.00 97.81 586 GLU A O 1
ATOM 4619 N N . THR A 1 587 ? 21.727 7.516 -29.343 1.00 97.31 587 THR A N 1
ATOM 4620 C CA . THR A 1 587 ? 20.820 6.511 -29.926 1.00 97.31 587 THR A CA 1
ATOM 4621 C C . THR A 1 587 ? 20.121 7.007 -31.195 1.00 97.31 587 THR A C 1
ATOM 4623 O O . THR A 1 587 ? 19.980 6.238 -32.147 1.00 97.31 587 THR A O 1
ATOM 4626 N N . ARG A 1 588 ? 19.785 8.303 -31.288 1.00 96.50 588 ARG A N 1
ATOM 4627 C CA . ARG A 1 588 ? 19.272 8.908 -32.533 1.00 96.50 588 ARG A CA 1
ATOM 4628 C C . ARG A 1 588 ? 20.294 8.921 -33.664 1.00 96.50 588 ARG A C 1
ATOM 4630 O O . ARG A 1 588 ? 19.934 8.657 -34.811 1.00 96.50 588 ARG A O 1
ATOM 4637 N N . GLU A 1 589 ? 21.554 9.222 -33.368 1.00 98.25 589 GLU A N 1
ATOM 4638 C CA . GLU A 1 589 ? 22.615 9.161 -34.375 1.00 98.25 589 GLU A CA 1
ATOM 4639 C C . GLU A 1 589 ? 22.840 7.717 -34.846 1.00 98.25 589 GLU A C 1
ATOM 4641 O O . GLU A 1 589 ? 22.952 7.474 -36.048 1.00 98.25 589 GLU A O 1
ATOM 4646 N N . ALA A 1 590 ? 22.822 6.741 -33.933 1.00 98.44 590 ALA A N 1
ATOM 4647 C CA . ALA A 1 590 ? 22.907 5.327 -34.290 1.00 98.44 590 ALA A CA 1
ATOM 4648 C C . ALA A 1 590 ? 21.741 4.877 -35.190 1.00 98.44 590 ALA A C 1
ATOM 4650 O O . ALA A 1 590 ? 21.972 4.253 -36.229 1.00 98.44 590 ALA A O 1
ATOM 4651 N N . LEU A 1 591 ? 20.503 5.253 -34.846 1.00 98.44 591 LEU A N 1
ATOM 4652 C CA . LEU A 1 591 ? 19.315 5.000 -35.664 1.00 98.44 591 LEU A CA 1
ATOM 4653 C C . LEU A 1 591 ? 19.469 5.588 -37.071 1.00 98.44 591 LEU A C 1
ATOM 4655 O O . LEU A 1 591 ? 19.297 4.878 -38.060 1.00 98.44 591 LEU A O 1
ATOM 4659 N N . LYS A 1 592 ? 19.867 6.861 -37.169 1.00 98.38 592 LYS A N 1
ATOM 4660 C CA . LYS A 1 592 ? 20.079 7.549 -38.448 1.00 98.38 592 LYS A CA 1
ATOM 4661 C C . LYS A 1 592 ? 21.103 6.829 -39.329 1.00 98.38 592 LYS A C 1
ATOM 4663 O O . LYS A 1 592 ? 20.932 6.753 -40.546 1.00 98.38 592 LYS A O 1
ATOM 4668 N N . ARG A 1 593 ? 22.170 6.291 -38.733 1.00 98.44 593 ARG A N 1
ATOM 4669 C CA . ARG A 1 593 ? 23.178 5.501 -39.455 1.00 98.44 593 ARG A CA 1
ATOM 4670 C C . ARG A 1 593 ? 22.614 4.176 -39.955 1.00 98.44 593 ARG A C 1
ATOM 4672 O O . ARG A 1 593 ? 22.807 3.840 -41.125 1.00 98.44 593 ARG A O 1
ATOM 4679 N N . MET A 1 594 ? 21.860 3.462 -39.124 1.00 98.06 594 MET A N 1
ATOM 4680 C CA . MET A 1 594 ? 21.197 2.217 -39.524 1.00 98.06 594 MET A CA 1
ATOM 4681 C C . MET A 1 594 ? 20.154 2.432 -40.634 1.00 98.06 594 MET A C 1
ATOM 4683 O O . MET A 1 594 ? 20.098 1.651 -41.586 1.00 98.06 594 MET A O 1
ATOM 4687 N N . GLN A 1 595 ? 19.420 3.549 -40.600 1.00 98.25 595 GLN A N 1
ATOM 4688 C CA . GLN A 1 595 ? 18.450 3.953 -41.630 1.00 98.25 595 GLN A CA 1
ATOM 4689 C C . GLN A 1 595 ? 19.064 4.188 -43.020 1.00 98.25 595 GLN A C 1
ATOM 4691 O O . GLN A 1 595 ? 18.348 4.254 -44.017 1.00 98.25 595 GLN A O 1
ATOM 4696 N N . SER A 1 596 ? 20.395 4.264 -43.135 1.00 97.31 596 SER A N 1
ATOM 4697 C CA . SER A 1 596 ? 21.064 4.317 -44.442 1.00 97.31 596 SER A CA 1
ATOM 4698 C C . SER A 1 596 ? 20.884 3.036 -45.273 1.00 97.31 596 SER A C 1
ATOM 4700 O O . SER A 1 596 ? 21.075 3.071 -46.496 1.00 97.31 596 SER A O 1
ATOM 4702 N N . LYS A 1 597 ? 20.536 1.910 -44.629 1.00 97.00 597 LYS A N 1
ATOM 4703 C CA . LYS A 1 597 ? 20.321 0.601 -45.274 1.00 97.00 597 LYS A CA 1
ATOM 4704 C C . LYS A 1 597 ? 19.089 -0.153 -44.784 1.00 97.00 597 LYS A C 1
ATOM 4706 O O . LYS A 1 597 ? 18.567 -0.961 -45.548 1.00 97.00 597 LYS A O 1
ATOM 4711 N N . LEU A 1 598 ? 18.639 0.087 -43.555 1.00 97.06 598 LEU A N 1
ATOM 4712 C CA . LEU A 1 598 ? 17.490 -0.590 -42.961 1.00 97.06 598 LEU A CA 1
ATOM 4713 C C . LEU A 1 598 ? 16.246 0.297 -43.049 1.00 97.06 598 LEU A C 1
ATOM 4715 O O . LEU A 1 598 ? 16.303 1.491 -42.767 1.00 97.06 598 LEU A O 1
ATOM 4719 N N . ALA A 1 599 ? 15.116 -0.292 -43.434 1.00 96.88 599 ALA A N 1
ATOM 4720 C CA . ALA A 1 599 ? 13.825 0.388 -43.461 1.00 96.88 599 ALA A CA 1
ATOM 4721 C C . ALA A 1 599 ? 13.150 0.284 -42.084 1.00 96.88 599 ALA A C 1
ATOM 4723 O O . ALA A 1 599 ? 12.233 -0.513 -41.916 1.00 96.88 599 ALA A O 1
ATOM 4724 N N . ILE A 1 600 ? 13.657 1.053 -41.118 1.00 97.06 600 ILE A N 1
ATOM 4725 C CA . ILE A 1 600 ? 13.153 1.126 -39.738 1.00 97.06 600 ILE A CA 1
ATOM 4726 C C . ILE A 1 600 ? 12.861 2.577 -39.354 1.00 97.06 600 ILE A C 1
ATOM 4728 O O . ILE A 1 600 ? 13.583 3.489 -39.771 1.00 97.06 600 ILE A O 1
ATOM 4732 N N . GLU A 1 601 ? 11.845 2.808 -38.533 1.00 95.62 601 GLU A N 1
ATOM 4733 C CA . GLU A 1 601 ? 11.546 4.130 -37.967 1.00 95.62 601 GLU A CA 1
ATOM 4734 C C . GLU A 1 601 ? 12.172 4.311 -36.580 1.00 95.62 601 GLU A C 1
ATOM 4736 O O . GLU A 1 601 ? 12.470 5.434 -36.175 1.00 95.62 601 GLU A O 1
ATOM 4741 N N . SER A 1 602 ? 12.446 3.207 -35.885 1.00 96.62 602 SER A N 1
ATOM 4742 C CA . SER A 1 602 ? 13.004 3.179 -34.535 1.00 96.62 602 SER A CA 1
ATOM 4743 C C . SER A 1 602 ? 13.947 1.988 -34.312 1.00 96.62 602 SER A C 1
ATOM 4745 O O . SER A 1 602 ? 13.904 0.991 -35.033 1.00 96.62 602 SER A O 1
ATOM 4747 N N . LEU A 1 603 ? 14.809 2.064 -33.289 1.00 98.00 603 LEU A N 1
ATOM 4748 C CA . LEU A 1 603 ? 15.682 0.937 -32.922 1.00 98.00 603 LEU A CA 1
ATOM 4749 C C . LEU A 1 603 ? 14.873 -0.252 -32.371 1.00 98.00 603 LEU A C 1
ATOM 4751 O O . LEU A 1 603 ? 15.289 -1.398 -32.523 1.00 98.00 603 LEU A O 1
ATOM 4755 N N . GLY A 1 604 ? 13.703 -0.003 -31.774 1.00 96.00 604 GLY A N 1
ATOM 4756 C CA . GLY A 1 604 ? 12.819 -1.028 -31.212 1.00 96.00 604 GLY A CA 1
ATOM 4757 C C . GLY A 1 604 ? 12.222 -2.014 -32.229 1.00 96.00 604 GLY A C 1
ATOM 4758 O O . GLY A 1 604 ? 11.675 -3.047 -31.824 1.00 96.00 604 GLY A O 1
ATOM 4759 N N . GLU A 1 605 ? 12.350 -1.740 -33.528 1.00 96.94 605 GLU A N 1
ATOM 4760 C CA . GLU A 1 605 ? 11.919 -2.634 -34.611 1.00 96.94 605 GLU A CA 1
ATOM 4761 C C . GLU A 1 605 ? 12.886 -3.794 -34.868 1.00 96.94 605 GLU A C 1
ATOM 4763 O O . GLU A 1 605 ? 12.479 -4.809 -35.432 1.00 96.94 605 GLU A O 1
ATOM 4768 N N . LEU A 1 606 ? 14.146 -3.674 -34.442 1.00 98.12 606 LEU A N 1
ATOM 4769 C CA . LEU A 1 606 ? 15.179 -4.664 -34.731 1.00 98.12 606 LEU A CA 1
ATOM 4770 C C . LEU A 1 606 ? 15.111 -5.868 -33.783 1.00 98.12 606 LEU A C 1
ATOM 4772 O O . LEU A 1 606 ? 14.958 -5.739 -32.561 1.00 98.12 606 LEU A O 1
ATOM 4776 N N . SER A 1 607 ? 15.308 -7.065 -34.336 1.00 98.44 607 SER A N 1
ATOM 4777 C CA . SER A 1 607 ? 15.761 -8.216 -33.551 1.00 98.44 607 SER A CA 1
ATOM 4778 C C . SER A 1 607 ? 17.230 -8.056 -33.138 1.00 98.44 607 SER A C 1
ATOM 4780 O O . SER A 1 607 ? 17.985 -7.278 -33.728 1.00 98.44 607 SER A O 1
ATOM 4782 N N . ASN A 1 608 ? 17.662 -8.819 -32.130 1.00 98.56 608 ASN A N 1
ATOM 4783 C CA . ASN A 1 608 ? 19.063 -8.812 -31.701 1.00 98.56 608 ASN A CA 1
ATOM 4784 C C . ASN A 1 608 ? 20.001 -9.247 -32.842 1.00 98.56 608 ASN A C 1
ATOM 4786 O O . ASN A 1 608 ? 21.033 -8.615 -33.049 1.00 98.56 608 ASN A O 1
ATOM 4790 N N . GLU A 1 609 ? 19.620 -10.272 -33.615 1.00 98.44 609 GLU A N 1
ATOM 4791 C CA . GLU A 1 609 ? 20.435 -10.770 -34.730 1.00 98.44 609 GLU A CA 1
ATOM 4792 C C . GLU A 1 609 ? 20.543 -9.750 -35.872 1.00 98.44 609 GLU A C 1
ATOM 4794 O O . GLU A 1 609 ? 21.625 -9.560 -36.429 1.00 98.44 609 GLU A O 1
ATOM 4799 N N . GLU A 1 610 ? 19.442 -9.071 -36.213 1.00 98.25 610 GLU A N 1
ATOM 4800 C CA . GLU A 1 610 ? 19.451 -8.008 -37.224 1.00 98.25 610 GLU A CA 1
ATOM 4801 C C . GLU A 1 610 ? 20.315 -6.828 -36.790 1.00 98.25 610 GLU A C 1
ATOM 4803 O O . GLU A 1 610 ? 21.050 -6.283 -37.613 1.00 98.25 610 GLU A O 1
ATOM 4808 N N . PHE A 1 611 ? 20.263 -6.442 -35.513 1.00 98.56 611 PHE A N 1
ATOM 4809 C CA . PHE A 1 611 ? 21.129 -5.394 -34.988 1.00 98.56 611 PHE A CA 1
ATOM 4810 C C . PHE A 1 611 ? 22.607 -5.783 -35.102 1.00 98.56 611 PHE A C 1
ATOM 4812 O O . PHE A 1 611 ? 23.381 -5.038 -35.705 1.00 98.56 611 PHE A O 1
ATOM 4819 N N . ASP A 1 612 ? 22.988 -6.962 -34.597 1.00 98.25 612 ASP A N 1
ATOM 4820 C CA . ASP A 1 612 ? 24.382 -7.418 -34.587 1.00 98.25 612 ASP A CA 1
ATOM 4821 C C . ASP A 1 612 ? 24.967 -7.501 -36.003 1.00 98.25 612 ASP A C 1
ATOM 4823 O O . ASP A 1 612 ? 26.075 -7.015 -36.248 1.00 98.25 612 ASP A O 1
ATOM 4827 N N . ALA A 1 613 ? 24.190 -8.029 -36.955 1.00 98.25 613 ALA A N 1
ATOM 4828 C CA . ALA A 1 613 ? 24.575 -8.148 -38.361 1.00 98.25 613 ALA A CA 1
ATOM 4829 C C . ALA A 1 613 ? 24.774 -6.798 -39.078 1.00 98.25 613 ALA A C 1
ATOM 4831 O O . ALA A 1 613 ? 25.347 -6.771 -40.167 1.00 98.25 613 ALA A O 1
ATOM 4832 N N . ASN A 1 614 ? 24.299 -5.690 -38.501 1.00 98.25 614 ASN A N 1
ATOM 4833 C CA . ASN A 1 614 ? 24.333 -4.358 -39.111 1.00 98.25 614 ASN A CA 1
ATOM 4834 C C . ASN A 1 614 ? 25.099 -3.312 -38.279 1.00 98.25 614 ASN A C 1
ATOM 4836 O O . ASN A 1 614 ? 25.055 -2.121 -38.596 1.00 98.25 614 ASN A O 1
ATOM 4840 N N . THR A 1 615 ? 25.828 -3.725 -37.238 1.00 98.06 615 THR A N 1
ATOM 4841 C CA . THR A 1 615 ? 26.617 -2.820 -36.377 1.00 98.06 615 THR A CA 1
ATOM 4842 C C . THR A 1 615 ? 27.678 -2.017 -37.140 1.00 98.06 615 THR A C 1
ATOM 4844 O O . THR A 1 615 ? 27.917 -0.853 -36.807 1.00 98.06 615 THR A O 1
ATOM 4847 N N . ASP A 1 616 ? 28.222 -2.572 -38.228 1.00 97.62 616 ASP A N 1
ATOM 4848 C CA . ASP A 1 616 ? 29.155 -1.891 -39.139 1.00 97.62 616 ASP A CA 1
ATOM 4849 C C . ASP A 1 616 ? 28.582 -0.591 -39.734 1.00 97.62 616 ASP A C 1
ATOM 4851 O O . ASP A 1 616 ? 29.336 0.324 -40.068 1.00 97.62 616 ASP A O 1
ATOM 4855 N N . LEU A 1 617 ? 27.251 -0.470 -39.852 1.00 97.94 617 LEU A N 1
ATOM 4856 C CA . LEU A 1 617 ? 26.603 0.756 -40.330 1.00 97.94 617 LEU A CA 1
ATOM 4857 C C . LEU A 1 617 ? 26.756 1.912 -39.336 1.00 97.94 617 LEU A C 1
ATOM 4859 O O . LEU A 1 617 ? 26.808 3.070 -39.749 1.00 97.94 617 LEU A O 1
ATOM 4863 N N . ILE A 1 618 ? 26.821 1.609 -38.036 1.00 98.19 618 ILE A N 1
ATOM 4864 C CA . ILE A 1 618 ? 27.025 2.605 -36.982 1.00 98.19 618 ILE A CA 1
ATOM 4865 C C . ILE A 1 618 ? 28.510 2.967 -36.895 1.00 98.19 618 ILE A C 1
ATOM 4867 O O . ILE A 1 618 ? 28.847 4.153 -36.865 1.00 98.19 618 ILE A O 1
ATOM 4871 N N . GLY A 1 619 ? 29.390 1.964 -36.853 1.00 96.00 619 GLY A N 1
ATOM 4872 C CA . GLY A 1 619 ? 30.851 2.100 -36.821 1.00 96.00 619 GLY A CA 1
ATOM 4873 C C . GLY A 1 619 ? 31.446 2.587 -35.492 1.00 96.00 619 GLY A C 1
ATOM 4874 O O . GLY A 1 619 ? 32.407 2.001 -35.009 1.00 96.00 619 GLY A O 1
ATOM 4875 N N . ASP A 1 620 ? 30.897 3.642 -34.887 1.00 98.19 620 ASP A N 1
ATOM 4876 C CA . ASP A 1 620 ? 31.369 4.161 -33.595 1.00 98.19 620 ASP A CA 1
ATOM 4877 C C . ASP A 1 620 ? 31.039 3.187 -32.451 1.00 98.19 620 ASP A C 1
ATOM 4879 O O . ASP A 1 620 ? 29.876 2.835 -32.248 1.00 98.19 620 ASP A O 1
ATOM 4883 N N . GLU A 1 621 ? 32.055 2.758 -31.695 1.00 97.94 621 GLU A N 1
ATOM 4884 C CA . GLU A 1 621 ? 31.906 1.743 -30.643 1.00 97.94 621 GLU A CA 1
ATOM 4885 C C . GLU A 1 621 ? 30.952 2.174 -29.521 1.00 97.94 621 GLU A C 1
ATOM 4887 O O . GLU A 1 621 ? 30.182 1.352 -29.018 1.00 97.94 621 GLU A O 1
ATOM 4892 N N . THR A 1 622 ? 30.961 3.456 -29.146 1.00 98.12 622 THR A N 1
ATOM 4893 C CA . THR A 1 622 ? 30.067 3.989 -28.111 1.00 98.12 622 THR A CA 1
ATOM 4894 C C . THR A 1 622 ? 28.631 3.962 -28.608 1.00 98.12 622 THR A C 1
ATOM 4896 O O . THR A 1 622 ? 27.753 3.432 -27.929 1.00 98.12 622 THR A O 1
ATOM 4899 N N . LEU A 1 623 ? 28.386 4.454 -29.824 1.00 98.56 623 LEU A N 1
ATOM 4900 C CA . LEU A 1 623 ? 27.056 4.423 -30.430 1.00 98.56 623 LEU A CA 1
ATOM 4901 C C . LEU A 1 623 ? 26.535 2.991 -30.604 1.00 98.56 623 LEU A C 1
ATOM 4903 O O . LEU A 1 623 ? 25.352 2.742 -30.363 1.00 98.56 623 LEU A O 1
ATOM 4907 N N . ILE A 1 624 ? 27.407 2.041 -30.966 1.00 98.75 624 ILE A N 1
ATOM 4908 C CA . ILE A 1 624 ? 27.064 0.614 -31.036 1.00 98.75 624 ILE A CA 1
ATOM 4909 C C . ILE A 1 624 ? 26.610 0.115 -29.664 1.00 98.75 624 ILE A C 1
ATOM 4911 O O . ILE A 1 624 ? 25.573 -0.536 -29.586 1.00 98.75 624 ILE A O 1
ATOM 4915 N N . LYS A 1 625 ? 27.326 0.431 -28.578 1.00 98.81 625 LYS A N 1
ATOM 4916 C CA . LYS A 1 625 ? 26.905 0.050 -27.221 1.00 98.81 625 LYS A CA 1
ATOM 4917 C C . LYS A 1 625 ? 25.529 0.622 -26.862 1.00 98.81 625 LYS A C 1
ATOM 4919 O O . LYS A 1 625 ? 24.655 -0.125 -26.420 1.00 98.81 625 LYS A O 1
ATOM 4924 N N . ARG A 1 626 ? 25.296 1.918 -27.117 1.00 98.69 626 ARG A N 1
ATOM 4925 C CA . ARG A 1 626 ? 24.009 2.567 -26.794 1.00 98.69 626 ARG A CA 1
ATOM 4926 C C . ARG A 1 626 ? 22.850 1.948 -27.567 1.00 98.69 626 ARG A C 1
ATOM 4928 O O . ARG A 1 626 ? 21.805 1.656 -26.989 1.00 98.69 626 ARG A O 1
ATOM 4935 N N . ALA A 1 627 ? 23.040 1.722 -28.864 1.00 98.62 627 ALA A N 1
ATOM 4936 C CA . ALA A 1 627 ? 22.025 1.106 -29.704 1.00 98.62 627 ALA A CA 1
ATOM 4937 C C . ALA A 1 627 ? 21.821 -0.380 -29.371 1.00 98.62 627 ALA A C 1
ATOM 4939 O O . ALA A 1 627 ? 20.681 -0.843 -29.369 1.00 98.62 627 ALA A O 1
ATOM 4940 N N . ARG A 1 628 ? 22.888 -1.105 -29.002 1.00 98.81 628 ARG A N 1
ATOM 4941 C CA . ARG A 1 628 ? 22.798 -2.498 -28.552 1.00 98.81 628 ARG A CA 1
ATOM 4942 C C . ARG A 1 628 ? 21.914 -2.608 -27.328 1.00 98.81 628 ARG A C 1
ATOM 4944 O O . ARG A 1 628 ? 20.997 -3.420 -27.343 1.00 98.81 628 ARG A O 1
ATOM 4951 N N . HIS A 1 629 ? 22.138 -1.767 -26.318 1.00 98.81 629 HIS A N 1
ATOM 4952 C CA . HIS A 1 629 ? 21.255 -1.704 -25.158 1.00 98.81 629 HIS A CA 1
ATOM 4953 C C . HIS A 1 629 ? 19.801 -1.463 -25.580 1.00 98.81 629 HIS A C 1
ATOM 4955 O O . HIS A 1 629 ? 18.945 -2.263 -25.224 1.00 98.81 629 HIS A O 1
ATOM 4961 N N . ALA A 1 630 ? 19.526 -0.431 -26.387 1.00 98.44 630 ALA A N 1
ATOM 4962 C CA . ALA A 1 630 ? 18.161 -0.094 -26.798 1.00 98.44 630 ALA A CA 1
ATOM 4963 C C . ALA A 1 630 ? 17.436 -1.268 -27.492 1.00 98.44 630 ALA A C 1
ATOM 4965 O O . ALA A 1 630 ? 16.285 -1.568 -27.168 1.00 98.44 630 ALA A O 1
ATOM 4966 N N . VAL A 1 631 ? 18.115 -1.976 -28.402 1.00 98.81 631 VAL A N 1
ATOM 4967 C CA . VAL A 1 631 ? 17.557 -3.152 -29.093 1.00 98.81 631 VAL A CA 1
ATOM 4968 C C . VAL A 1 631 ? 17.392 -4.337 -28.140 1.00 98.81 631 VAL A C 1
ATOM 4970 O O . VAL A 1 631 ? 16.320 -4.945 -28.060 1.00 98.81 631 VAL A O 1
ATOM 4973 N N . TYR A 1 632 ? 18.450 -4.677 -27.405 1.00 98.81 632 TYR A N 1
ATOM 4974 C CA . TYR A 1 632 ? 18.473 -5.862 -26.554 1.00 98.81 632 TYR A CA 1
ATOM 4975 C C . TYR A 1 632 ? 17.506 -5.732 -25.385 1.00 98.81 632 TYR A C 1
ATOM 4977 O O . TYR A 1 632 ? 16.834 -6.704 -25.047 1.00 98.81 632 TYR A O 1
ATOM 4985 N N . GLU A 1 633 ? 17.418 -4.555 -24.774 1.00 98.88 633 GLU A N 1
ATOM 4986 C CA . GLU A 1 633 ? 16.513 -4.277 -23.666 1.00 98.88 633 GLU A CA 1
ATOM 4987 C C . GLU A 1 633 ? 15.054 -4.348 -24.118 1.00 98.88 633 GLU A C 1
ATOM 4989 O O . GLU A 1 633 ? 14.249 -5.004 -23.464 1.00 98.88 633 GLU A O 1
ATOM 4994 N N . ASN A 1 634 ? 14.722 -3.809 -25.294 1.00 98.62 634 ASN A N 1
ATOM 4995 C CA . ASN A 1 634 ? 13.387 -3.942 -25.879 1.00 98.62 634 ASN A CA 1
ATOM 4996 C C . ASN A 1 634 ? 12.980 -5.417 -26.064 1.00 98.62 634 ASN A C 1
ATOM 4998 O O . ASN A 1 634 ? 11.896 -5.846 -25.656 1.00 98.62 634 ASN A O 1
ATOM 5002 N N . ASN A 1 635 ? 13.862 -6.232 -26.647 1.00 98.62 635 ASN A N 1
ATOM 5003 C CA . ASN A 1 635 ? 13.582 -7.654 -26.845 1.00 98.62 635 ASN A CA 1
ATOM 5004 C C . ASN A 1 635 ? 13.563 -8.428 -25.515 1.00 98.62 635 ASN A C 1
ATOM 5006 O O . ASN A 1 635 ? 12.748 -9.339 -25.338 1.00 98.62 635 ASN A O 1
ATOM 5010 N N . ARG A 1 636 ? 14.384 -8.021 -24.540 1.00 98.81 636 ARG A N 1
ATOM 5011 C CA . ARG A 1 636 ? 14.364 -8.542 -23.170 1.00 98.81 636 ARG A CA 1
ATOM 5012 C C . ARG A 1 636 ? 13.034 -8.258 -22.482 1.00 98.81 636 ARG A C 1
ATOM 5014 O O . ARG A 1 636 ? 12.496 -9.185 -21.885 1.00 98.81 636 ARG A O 1
ATOM 5021 N N . THR A 1 637 ? 12.466 -7.059 -22.616 1.00 98.75 637 THR A N 1
ATOM 5022 C CA . THR A 1 637 ? 11.148 -6.705 -22.060 1.00 98.75 637 THR A CA 1
ATOM 5023 C C . THR A 1 637 ? 10.055 -7.632 -22.574 1.00 98.75 637 THR A C 1
ATOM 5025 O O . THR A 1 637 ? 9.284 -8.178 -21.785 1.00 98.75 637 THR A O 1
ATOM 5028 N N . LYS A 1 638 ? 10.032 -7.904 -23.887 1.00 98.12 638 LYS A N 1
ATOM 5029 C CA . LYS A 1 638 ? 9.067 -8.836 -24.499 1.00 98.12 638 LYS A CA 1
ATOM 5030 C C . LYS A 1 638 ? 9.178 -10.250 -23.916 1.00 98.12 638 LYS A C 1
ATOM 5032 O O . LYS A 1 638 ? 8.173 -10.939 -23.754 1.00 98.12 638 LYS A O 1
ATOM 5037 N N . ILE A 1 639 ? 10.394 -10.713 -23.619 1.00 98.50 639 ILE A N 1
ATOM 5038 C CA . ILE A 1 639 ? 10.633 -12.032 -23.008 1.00 98.50 639 ILE A CA 1
ATOM 5039 C C . ILE A 1 639 ? 10.279 -12.011 -21.516 1.00 98.50 639 ILE A C 1
ATOM 5041 O O . ILE A 1 639 ? 9.671 -12.957 -21.015 1.00 98.50 639 ILE A O 1
ATOM 5045 N N . ALA A 1 640 ? 10.629 -10.935 -20.816 1.00 98.38 640 ALA A N 1
ATOM 5046 C CA . ALA A 1 640 ? 10.380 -10.758 -19.394 1.00 98.38 640 ALA A CA 1
ATOM 5047 C C . ALA A 1 640 ? 8.884 -10.734 -19.092 1.00 98.38 640 ALA A C 1
ATOM 5049 O O . ALA A 1 640 ? 8.445 -11.465 -18.209 1.00 98.38 640 ALA A O 1
ATOM 5050 N N . GLN A 1 641 ? 8.085 -10.009 -19.878 1.00 97.12 641 GLN A N 1
ATOM 5051 C CA . GLN A 1 641 ? 6.634 -10.019 -19.717 1.00 97.12 641 GLN A CA 1
ATOM 5052 C C . GLN A 1 641 ? 6.044 -11.424 -19.911 1.00 97.12 641 GLN A C 1
ATOM 5054 O O . GLN A 1 641 ? 5.223 -11.855 -19.104 1.00 97.12 641 GLN A O 1
ATOM 5059 N N . LYS A 1 642 ? 6.513 -12.194 -20.901 1.00 97.19 642 LYS A N 1
ATOM 5060 C CA . LYS A 1 642 ? 6.062 -13.584 -21.092 1.00 97.19 642 LYS A CA 1
ATOM 5061 C C . LYS A 1 642 ? 6.427 -14.477 -19.906 1.00 97.19 642 LYS A C 1
ATOM 5063 O O . LYS A 1 642 ? 5.607 -15.287 -19.481 1.00 97.19 642 LYS A O 1
ATOM 5068 N N . ALA A 1 643 ? 7.643 -14.341 -19.371 1.00 97.62 643 ALA A N 1
ATOM 5069 C CA . ALA A 1 643 ? 8.077 -15.081 -18.186 1.00 97.62 643 ALA A CA 1
ATOM 5070 C C . ALA A 1 643 ? 7.241 -14.712 -16.951 1.00 97.62 643 ALA A C 1
ATOM 5072 O O . ALA A 1 643 ? 6.835 -15.598 -16.199 1.00 97.62 643 ALA A O 1
ATOM 5073 N N . PHE A 1 644 ? 6.941 -13.422 -16.794 1.00 94.75 644 PHE A N 1
ATOM 5074 C CA . PHE A 1 644 ? 6.115 -12.879 -15.725 1.00 94.75 644 PHE A CA 1
ATOM 5075 C C . PHE A 1 644 ? 4.686 -13.433 -15.774 1.00 94.75 644 PHE A C 1
ATOM 5077 O O . PHE A 1 644 ? 4.226 -14.024 -14.803 1.00 94.75 644 PHE A O 1
ATOM 5084 N N . VAL A 1 645 ? 4.023 -13.354 -16.934 1.00 93.06 645 VAL A N 1
ATOM 5085 C CA . VAL A 1 645 ? 2.667 -13.896 -17.145 1.00 93.06 645 VAL A CA 1
ATOM 5086 C C . VAL A 1 645 ? 2.619 -15.415 -16.964 1.00 93.06 645 VAL A C 1
ATOM 5088 O O . VAL A 1 645 ? 1.632 -15.953 -16.471 1.00 93.06 645 VAL A O 1
ATOM 5091 N N . ALA A 1 646 ? 3.689 -16.129 -17.321 1.00 94.38 646 ALA A N 1
ATOM 5092 C CA . ALA A 1 646 ? 3.796 -17.569 -17.090 1.00 94.38 646 ALA A CA 1
ATOM 5093 C C . ALA A 1 646 ? 4.069 -17.943 -15.616 1.00 94.38 646 ALA A C 1
ATOM 5095 O O . ALA A 1 646 ? 4.184 -19.129 -15.300 1.00 94.38 646 ALA A O 1
ATOM 5096 N N . GLY A 1 647 ? 4.223 -16.964 -14.715 1.00 93.25 647 GLY A N 1
ATOM 5097 C CA . GLY A 1 647 ? 4.578 -17.184 -13.313 1.00 93.25 647 GLY A CA 1
ATOM 5098 C C . GLY A 1 647 ? 5.991 -17.745 -13.113 1.00 93.25 647 GLY A C 1
ATOM 5099 O O . GLY A 1 647 ? 6.285 -18.300 -12.052 1.00 93.25 647 GLY A O 1
ATOM 5100 N N . ASN A 1 648 ? 6.867 -17.638 -14.119 1.00 97.62 648 ASN A N 1
ATOM 5101 C CA . ASN A 1 648 ? 8.272 -18.031 -14.029 1.00 97.62 648 ASN A CA 1
ATOM 5102 C C . ASN A 1 648 ? 9.099 -16.865 -13.473 1.00 97.62 648 ASN A C 1
ATOM 5104 O O . ASN A 1 648 ? 9.876 -16.219 -14.184 1.00 97.62 648 ASN A O 1
ATOM 5108 N N . LEU A 1 649 ? 8.891 -16.585 -12.185 1.00 96.88 649 LEU A N 1
ATOM 5109 C CA . LEU A 1 649 ? 9.493 -15.440 -11.505 1.00 96.88 649 LEU A CA 1
ATOM 5110 C C . LEU A 1 649 ? 11.019 -15.554 -11.405 1.00 96.88 649 LEU A C 1
ATOM 5112 O O . LEU A 1 649 ? 11.703 -14.541 -11.485 1.00 96.88 649 LEU A O 1
ATOM 5116 N N . THR A 1 650 ? 11.572 -16.769 -11.328 1.00 98.00 650 THR A N 1
ATOM 5117 C CA . THR A 1 650 ? 13.025 -16.992 -11.405 1.00 98.00 650 THR A CA 1
ATOM 5118 C C . THR A 1 650 ? 13.586 -16.472 -12.723 1.00 98.00 650 THR A C 1
ATOM 5120 O O . THR A 1 650 ? 14.523 -15.677 -12.720 1.00 98.00 650 THR A O 1
ATOM 5123 N N . LYS A 1 651 ? 12.975 -16.840 -13.860 1.00 98.50 651 LYS A N 1
ATOM 5124 C CA . LYS A 1 651 ? 13.423 -16.335 -15.162 1.00 98.50 651 LYS A CA 1
ATOM 5125 C C . LYS A 1 651 ? 13.240 -14.825 -15.282 1.00 98.50 651 LYS A C 1
ATOM 5127 O O . LYS A 1 651 ? 14.079 -14.150 -15.872 1.00 98.50 651 LYS A O 1
ATOM 5132 N N . PHE A 1 652 ? 12.151 -14.293 -14.738 1.00 98.69 652 PHE A N 1
ATOM 5133 C CA . PHE A 1 652 ? 11.939 -12.852 -14.697 1.00 98.69 652 PHE A CA 1
ATOM 5134 C C . PHE A 1 652 ? 13.054 -12.142 -13.909 1.00 98.69 652 PHE A C 1
ATOM 5136 O O . PHE A 1 652 ? 13.657 -11.213 -14.436 1.00 98.69 652 PHE A O 1
ATOM 5143 N N . GLY A 1 653 ? 13.417 -12.644 -12.724 1.00 98.62 653 GLY A N 1
ATOM 5144 C CA . GLY A 1 653 ? 14.535 -12.141 -11.920 1.00 98.62 653 GLY A CA 1
ATOM 5145 C C . GLY A 1 653 ? 15.890 -12.198 -12.638 1.00 98.62 653 GLY A C 1
ATOM 5146 O O . GLY A 1 653 ? 16.619 -11.209 -12.657 1.00 98.62 653 GLY A O 1
ATOM 5147 N N . GLU A 1 654 ? 16.196 -13.290 -13.347 1.00 98.81 654 GLU A N 1
ATOM 5148 C CA . GLU A 1 654 ? 17.394 -13.368 -14.202 1.00 98.81 654 GLU A CA 1
ATOM 5149 C C . GLU A 1 654 ? 17.418 -12.268 -15.277 1.00 98.81 654 GLU A C 1
ATOM 5151 O O . GLU A 1 654 ? 18.475 -11.720 -15.599 1.00 98.81 654 GLU A O 1
ATOM 5156 N N . LEU A 1 655 ? 16.256 -11.945 -15.855 1.00 98.88 655 LEU A N 1
ATOM 5157 C CA . LEU A 1 655 ? 16.129 -10.895 -16.865 1.00 98.88 655 LEU A CA 1
ATOM 5158 C C . LEU A 1 655 ? 16.279 -9.498 -16.252 1.00 98.88 655 LEU A C 1
ATOM 5160 O O . LEU A 1 655 ? 16.857 -8.638 -16.914 1.00 98.88 655 LEU A O 1
ATOM 5164 N N . LEU A 1 656 ? 15.858 -9.286 -14.999 1.00 98.88 656 LEU A N 1
ATOM 5165 C CA . LEU A 1 656 ? 16.168 -8.059 -14.255 1.00 98.88 656 LEU A CA 1
ATOM 5166 C C . LEU A 1 656 ? 17.684 -7.881 -14.113 1.00 98.88 656 LEU A C 1
ATOM 5168 O O . LEU A 1 656 ? 18.215 -6.833 -14.473 1.00 98.88 656 LEU A O 1
ATOM 5172 N N . ASN A 1 657 ? 18.402 -8.925 -13.697 1.00 98.88 657 ASN A N 1
ATOM 5173 C CA . ASN A 1 657 ? 19.858 -8.861 -13.527 1.00 98.88 657 ASN A CA 1
ATOM 5174 C C . ASN A 1 657 ? 20.569 -8.576 -14.858 1.00 98.88 657 ASN A C 1
ATOM 5176 O O . ASN A 1 657 ? 21.456 -7.727 -14.937 1.00 98.88 657 ASN A O 1
ATOM 5180 N N . ALA A 1 658 ? 20.145 -9.249 -15.930 1.00 98.88 658 ALA A N 1
ATOM 5181 C CA . ALA A 1 658 ? 20.706 -9.047 -17.263 1.00 98.88 658 ALA A CA 1
ATOM 5182 C C . ALA A 1 658 ? 20.408 -7.646 -17.826 1.00 98.88 658 ALA A C 1
ATOM 5184 O O . ALA A 1 658 ? 21.202 -7.093 -18.587 1.00 98.88 658 ALA A O 1
ATOM 5185 N N . SER A 1 659 ? 19.268 -7.074 -17.451 1.00 98.88 659 SER A N 1
ATOM 5186 C CA . SER A 1 659 ? 18.921 -5.693 -17.759 1.00 98.88 659 SER A CA 1
ATOM 5187 C C . SER A 1 659 ? 19.832 -4.706 -17.018 1.00 98.88 659 SER A C 1
ATOM 5189 O O . SER A 1 659 ? 20.396 -3.812 -17.648 1.00 98.88 659 SER A O 1
ATOM 5191 N N . HIS A 1 660 ? 20.076 -4.919 -15.717 1.00 98.88 660 HIS A N 1
ATOM 5192 C CA . HIS A 1 660 ? 21.021 -4.106 -14.944 1.00 98.88 660 HIS A CA 1
ATOM 5193 C C . HIS A 1 660 ? 22.424 -4.110 -15.562 1.00 98.88 660 HIS A C 1
ATOM 5195 O O . HIS A 1 660 ? 22.994 -3.047 -15.784 1.00 98.88 660 HIS A O 1
ATOM 5201 N N . ALA A 1 661 ? 22.947 -5.289 -15.915 1.00 98.81 661 ALA A N 1
ATOM 5202 C CA . ALA A 1 661 ? 24.247 -5.407 -16.575 1.00 98.81 661 ALA A CA 1
ATOM 5203 C C . ALA A 1 661 ? 24.288 -4.646 -17.912 1.00 98.81 661 ALA A C 1
ATOM 5205 O O . ALA A 1 661 ? 25.251 -3.947 -18.204 1.00 98.81 661 ALA A O 1
ATOM 5206 N N . SER A 1 662 ? 23.213 -4.699 -18.706 1.00 98.81 662 SER A N 1
ATOM 5207 C CA . SER A 1 662 ? 23.134 -3.934 -19.957 1.00 98.81 662 SER A CA 1
ATOM 5208 C C . SER A 1 662 ? 23.154 -2.417 -19.720 1.00 98.81 662 SER A C 1
ATOM 5210 O O . SER A 1 662 ? 23.848 -1.696 -20.434 1.00 98.81 662 SER A O 1
ATOM 5212 N N . LEU A 1 663 ? 22.449 -1.929 -18.696 1.00 98.75 663 LEU A N 1
ATOM 5213 C CA . LEU A 1 663 ? 22.444 -0.511 -18.310 1.00 98.75 663 LEU A CA 1
ATOM 5214 C C . LEU A 1 663 ? 23.788 -0.044 -17.755 1.00 98.75 663 LEU A C 1
ATOM 5216 O O . LEU A 1 663 ? 24.163 1.111 -17.949 1.00 98.75 663 LEU A O 1
ATOM 5220 N N . LYS A 1 664 ? 24.514 -0.940 -17.089 1.00 98.56 664 LYS A N 1
ATOM 5221 C CA . LYS A 1 664 ? 25.854 -0.696 -16.564 1.00 98.56 664 LYS A CA 1
ATOM 5222 C C . LYS A 1 664 ? 26.904 -0.658 -17.675 1.00 98.56 664 LYS A C 1
ATOM 5224 O O . LYS A 1 664 ? 27.619 0.331 -17.804 1.00 98.56 664 LYS A O 1
ATOM 5229 N N . ASP A 1 665 ? 26.971 -1.700 -18.500 1.00 98.19 665 ASP A N 1
ATOM 5230 C CA . ASP A 1 665 ? 28.111 -1.943 -19.394 1.00 98.19 665 ASP A CA 1
ATOM 5231 C C . ASP A 1 665 ? 27.935 -1.338 -20.799 1.00 98.19 665 ASP A C 1
ATOM 5233 O O . ASP A 1 665 ? 28.890 -0.817 -21.390 1.00 98.19 665 ASP A O 1
ATOM 5237 N N . ASP A 1 666 ? 26.716 -1.416 -21.344 1.00 98.44 666 ASP A N 1
ATOM 5238 C CA . ASP A 1 666 ? 26.386 -0.943 -22.694 1.00 98.44 666 ASP A CA 1
ATOM 5239 C C . ASP A 1 666 ? 25.722 0.433 -22.681 1.00 98.44 666 ASP A C 1
ATOM 5241 O O . ASP A 1 666 ? 25.954 1.238 -23.585 1.00 98.44 666 ASP A O 1
ATOM 5245 N N . TYR A 1 667 ? 24.915 0.741 -21.666 1.00 98.25 667 TYR A N 1
ATOM 5246 C CA . TYR A 1 667 ? 24.300 2.061 -21.549 1.00 98.25 667 TYR A CA 1
ATOM 5247 C C . TYR A 1 667 ? 25.063 3.015 -20.636 1.00 98.25 667 TYR A C 1
ATOM 5249 O O . TYR A 1 667 ? 24.963 4.218 -20.833 1.00 98.25 667 TYR A O 1
ATOM 5257 N N . GLU A 1 668 ? 25.889 2.525 -19.712 1.00 97.56 668 GLU A N 1
ATOM 5258 C CA . GLU A 1 668 ? 26.698 3.348 -18.803 1.00 97.56 668 GLU A CA 1
ATOM 5259 C C . GLU A 1 668 ? 25.870 4.440 -18.103 1.00 97.56 668 GLU A C 1
ATOM 5261 O O . GLU A 1 668 ? 26.205 5.630 -18.155 1.00 97.56 668 GLU A O 1
ATOM 5266 N N . VAL A 1 669 ? 24.749 4.029 -17.501 1.00 95.75 669 VAL A N 1
ATOM 5267 C CA . VAL A 1 669 ? 23.827 4.914 -16.768 1.00 95.75 669 VAL A CA 1
ATOM 5268 C C . VAL A 1 669 ? 23.648 4.526 -15.308 1.00 95.75 669 VAL A C 1
ATOM 5270 O O . VAL A 1 669 ? 22.811 5.100 -14.636 1.00 95.75 669 VAL A O 1
ATOM 5273 N N . THR A 1 670 ? 24.389 3.561 -14.773 1.00 95.31 670 THR A N 1
ATOM 5274 C CA . THR A 1 670 ? 24.251 3.176 -13.362 1.00 95.31 670 THR A CA 1
ATOM 5275 C C . THR A 1 670 ? 25.149 4.032 -12.463 1.00 95.31 670 THR A C 1
ATOM 5277 O O . THR A 1 670 ? 24.750 5.116 -12.029 1.00 95.31 670 THR A O 1
ATOM 5280 N N . GLY A 1 671 ? 26.375 3.578 -12.211 1.00 94.88 671 GLY A N 1
ATOM 5281 C CA . GLY A 1 671 ? 27.315 4.155 -11.254 1.00 94.88 671 GLY A CA 1
ATOM 5282 C C . GLY A 1 671 ? 27.440 3.314 -9.985 1.00 94.88 671 GLY A C 1
ATOM 5283 O O . GLY A 1 671 ? 26.624 2.431 -9.726 1.00 94.88 671 GLY A O 1
ATOM 5284 N N . ILE A 1 672 ? 28.465 3.621 -9.182 1.00 97.19 672 ILE A N 1
ATOM 5285 C CA . ILE A 1 672 ? 28.839 2.821 -8.007 1.00 97.19 672 ILE A CA 1
ATOM 5286 C C . ILE A 1 672 ? 27.670 2.607 -7.047 1.00 97.19 672 ILE A C 1
ATOM 5288 O O . ILE A 1 672 ? 27.537 1.522 -6.494 1.00 97.19 672 ILE A O 1
ATOM 5292 N N . GLU A 1 673 ? 26.800 3.599 -6.875 1.00 97.38 673 GLU A N 1
ATOM 5293 C CA . GLU A 1 673 ? 25.660 3.501 -5.973 1.00 97.38 673 GLU A CA 1
ATOM 5294 C C . GLU A 1 673 ? 24.645 2.446 -6.437 1.00 97.38 673 GLU A C 1
ATOM 5296 O O . GLU A 1 673 ? 24.320 1.508 -5.707 1.00 97.38 673 GLU A O 1
ATOM 5301 N N . LEU A 1 674 ? 24.172 2.564 -7.679 1.00 98.00 674 LEU A N 1
ATOM 5302 C CA . LEU A 1 674 ? 23.192 1.637 -8.244 1.00 98.00 674 LEU A CA 1
ATOM 5303 C C . LEU A 1 674 ? 23.769 0.230 -8.421 1.00 98.00 674 LEU A C 1
ATOM 5305 O O . LEU A 1 674 ? 23.068 -0.745 -8.145 1.00 98.00 674 LEU A O 1
ATOM 5309 N N . ASP A 1 675 ? 25.032 0.136 -8.844 1.00 98.69 675 ASP A N 1
ATOM 5310 C CA . ASP A 1 675 ? 25.739 -1.137 -8.993 1.00 98.69 675 ASP A CA 1
ATOM 5311 C C . ASP A 1 675 ? 25.865 -1.835 -7.633 1.00 98.69 675 ASP A C 1
ATOM 5313 O O . ASP A 1 675 ? 25.554 -3.019 -7.508 1.00 98.69 675 ASP A O 1
ATOM 5317 N N . THR A 1 676 ? 26.239 -1.094 -6.582 1.00 98.75 676 THR A N 1
ATOM 5318 C CA . THR A 1 676 ? 26.365 -1.647 -5.226 1.00 98.75 676 THR A CA 1
ATOM 5319 C C . THR A 1 676 ? 25.029 -2.176 -4.722 1.00 98.75 676 THR A C 1
ATOM 5321 O O . THR A 1 676 ? 24.988 -3.297 -4.216 1.00 98.75 676 THR A O 1
ATOM 5324 N N . LEU A 1 677 ? 23.930 -1.427 -4.880 1.00 98.69 677 LEU A N 1
ATOM 5325 C CA . LEU A 1 677 ? 22.607 -1.899 -4.460 1.00 98.69 677 LEU A CA 1
ATOM 5326 C C . LEU A 1 677 ? 22.191 -3.161 -5.214 1.00 98.69 677 LEU A C 1
ATOM 5328 O O . LEU A 1 677 ? 21.884 -4.175 -4.589 1.00 98.69 677 LEU A O 1
ATOM 5332 N N . ALA A 1 678 ? 22.193 -3.123 -6.547 1.00 98.75 678 ALA A N 1
ATOM 5333 C CA . ALA A 1 678 ? 21.685 -4.230 -7.347 1.00 98.75 678 ALA A CA 1
ATOM 5334 C C . ALA A 1 678 ? 22.548 -5.490 -7.196 1.00 98.75 678 ALA A C 1
ATOM 5336 O O . ALA A 1 678 ? 22.013 -6.568 -6.945 1.00 98.75 678 ALA A O 1
ATOM 5337 N N . GLU A 1 679 ? 23.874 -5.379 -7.287 1.00 98.75 679 GLU A N 1
ATOM 5338 C CA . GLU A 1 679 ? 24.768 -6.539 -7.202 1.00 98.75 679 GLU A CA 1
ATOM 5339 C C . GLU A 1 679 ? 24.829 -7.134 -5.793 1.00 98.75 679 GLU A C 1
ATOM 5341 O O . GLU A 1 679 ? 25.053 -8.337 -5.641 1.00 98.75 679 GLU A O 1
ATOM 5346 N N . THR A 1 680 ? 24.646 -6.320 -4.750 1.00 98.75 680 THR A N 1
ATOM 5347 C CA . THR A 1 680 ? 24.549 -6.822 -3.372 1.00 98.75 680 THR A CA 1
ATOM 5348 C C . THR A 1 680 ? 23.209 -7.505 -3.145 1.00 98.75 680 THR A C 1
ATOM 5350 O O . THR A 1 680 ? 23.187 -8.608 -2.598 1.00 98.75 680 THR A O 1
ATOM 5353 N N . ALA A 1 681 ? 22.112 -6.909 -3.620 1.00 98.75 681 ALA A N 1
ATOM 5354 C CA . ALA A 1 681 ? 20.776 -7.489 -3.553 1.00 98.75 681 ALA A CA 1
ATOM 5355 C C . ALA A 1 681 ? 20.712 -8.860 -4.243 1.00 98.75 681 ALA A C 1
ATOM 5357 O O . ALA A 1 681 ? 20.229 -9.825 -3.662 1.00 98.75 681 ALA A O 1
ATOM 5358 N N . GLN A 1 682 ? 21.282 -8.979 -5.445 1.00 98.75 682 GLN A N 1
ATOM 5359 C CA . GLN A 1 682 ? 21.330 -10.224 -6.226 1.00 98.75 682 GLN A CA 1
ATOM 5360 C C . GLN A 1 682 ? 22.031 -11.391 -5.514 1.00 98.75 682 GLN A C 1
ATOM 5362 O O . GLN A 1 682 ? 21.805 -12.547 -5.868 1.00 98.75 682 GLN A O 1
ATOM 5367 N N . LYS A 1 683 ? 22.903 -11.107 -4.540 1.00 98.50 683 LYS A N 1
ATOM 5368 C CA . LYS A 1 683 ? 23.634 -12.124 -3.769 1.00 98.50 683 LYS A CA 1
ATOM 5369 C C . LYS A 1 683 ? 22.859 -12.608 -2.542 1.00 98.50 683 LYS A C 1
ATOM 5371 O O . LYS A 1 683 ? 23.270 -13.601 -1.944 1.00 98.50 683 LYS A O 1
ATOM 5376 N N . GLN A 1 684 ? 21.787 -11.919 -2.147 1.00 98.44 684 GLN A N 1
ATOM 5377 C CA . GLN A 1 684 ? 21.036 -12.264 -0.943 1.00 98.44 684 GLN A CA 1
ATOM 5378 C C . GLN A 1 684 ? 20.157 -13.499 -1.165 1.00 98.44 684 GLN A C 1
ATOM 5380 O O . GLN A 1 684 ? 19.601 -13.723 -2.243 1.00 98.44 684 GLN A O 1
ATOM 5385 N N . ALA A 1 685 ? 20.006 -14.306 -0.115 1.00 96.25 685 ALA A N 1
ATOM 5386 C CA . ALA A 1 685 ? 19.085 -15.433 -0.136 1.00 96.25 685 ALA A CA 1
ATOM 5387 C C . ALA A 1 685 ? 17.635 -14.937 -0.263 1.00 96.25 685 ALA A C 1
ATOM 5389 O O . ALA A 1 685 ? 17.247 -13.961 0.371 1.00 96.25 685 ALA A O 1
ATOM 5390 N N . GLY A 1 686 ? 16.828 -15.622 -1.075 1.00 95.56 686 GLY A N 1
ATOM 5391 C CA . GLY A 1 686 ? 15.436 -15.228 -1.310 1.00 95.56 686 GLY A CA 1
ATOM 5392 C C . GLY A 1 686 ? 15.255 -14.088 -2.316 1.00 95.56 686 GLY A C 1
ATOM 5393 O O . GLY A 1 686 ? 14.124 -13.661 -2.516 1.00 95.56 686 GLY A O 1
ATOM 5394 N N . VAL A 1 687 ? 16.312 -13.623 -2.990 1.00 98.69 687 VAL A N 1
ATOM 5395 C CA . VAL A 1 687 ? 16.206 -12.610 -4.053 1.00 98.69 687 VAL A CA 1
ATOM 5396 C C . VAL A 1 687 ? 16.234 -13.268 -5.428 1.00 98.69 687 VAL A C 1
ATOM 5398 O O . VAL A 1 687 ? 17.162 -14.004 -5.758 1.00 98.69 687 VAL A O 1
ATOM 5401 N N . LEU A 1 688 ? 15.217 -13.002 -6.251 1.00 98.44 688 LEU A N 1
ATOM 5402 C CA . LEU A 1 688 ? 15.144 -13.526 -7.622 1.00 98.44 688 LEU A CA 1
ATOM 5403 C C . LEU A 1 688 ? 15.982 -12.702 -8.597 1.00 98.44 688 LEU A C 1
ATOM 5405 O O . LEU A 1 688 ? 16.567 -13.237 -9.538 1.00 98.44 688 LEU A O 1
ATOM 5409 N N . GLY A 1 689 ? 16.016 -11.391 -8.388 1.00 98.69 689 GLY A N 1
ATOM 5410 C CA . GLY A 1 689 ? 16.801 -10.466 -9.183 1.00 98.69 689 GLY A CA 1
ATOM 5411 C C . GLY A 1 689 ? 16.597 -9.026 -8.746 1.00 98.69 689 GLY A C 1
ATOM 5412 O O . GLY A 1 689 ? 15.615 -8.707 -8.073 1.00 98.69 689 GLY A O 1
ATOM 5413 N N . ALA A 1 690 ? 17.533 -8.168 -9.132 1.00 98.81 690 ALA A N 1
ATOM 5414 C CA . ALA A 1 690 ? 17.507 -6.747 -8.834 1.00 98.81 690 ALA A CA 1
ATOM 5415 C C . ALA A 1 690 ? 18.140 -5.932 -9.964 1.00 98.81 690 ALA A C 1
ATOM 5417 O O . ALA A 1 690 ? 19.073 -6.389 -10.628 1.00 98.81 690 ALA A O 1
ATOM 5418 N N . ARG A 1 691 ? 17.640 -4.713 -10.177 1.00 98.81 691 ARG A N 1
ATOM 5419 C CA . ARG A 1 691 ? 18.169 -3.761 -11.161 1.00 98.81 691 ARG A CA 1
ATOM 5420 C C . ARG A 1 691 ? 17.922 -2.318 -10.742 1.00 98.81 691 ARG A C 1
ATOM 5422 O O . ARG A 1 691 ? 17.107 -2.065 -9.870 1.00 98.81 691 ARG A O 1
ATOM 5429 N N . MET A 1 692 ? 18.579 -1.363 -11.397 1.00 97.75 692 MET A N 1
ATOM 5430 C CA . MET A 1 692 ? 18.269 0.067 -11.229 1.00 97.75 692 MET A CA 1
ATOM 5431 C C . MET A 1 692 ? 16.878 0.371 -11.803 1.00 97.75 692 MET A C 1
ATOM 5433 O O . MET A 1 692 ? 16.433 -0.388 -12.650 1.00 97.75 692 MET A O 1
ATOM 5437 N N . THR A 1 693 ? 16.193 1.454 -11.453 1.00 95.12 693 THR A N 1
ATOM 5438 C CA . THR A 1 693 ? 14.972 1.891 -12.160 1.00 95.12 693 THR A CA 1
ATOM 5439 C C . THR A 1 693 ? 14.936 3.410 -12.365 1.00 95.12 693 THR A C 1
ATOM 5441 O O . THR A 1 693 ? 15.476 4.159 -11.554 1.00 95.12 693 THR A O 1
ATOM 5444 N N . GLY A 1 694 ? 14.334 3.867 -13.463 1.00 90.81 694 GLY A N 1
ATOM 5445 C CA . GLY A 1 694 ? 14.298 5.254 -13.914 1.00 90.81 694 GLY A CA 1
ATOM 5446 C C . GLY A 1 694 ? 15.487 5.635 -14.802 1.00 90.81 694 GLY A C 1
ATOM 5447 O O . GLY A 1 694 ? 16.084 4.805 -15.475 1.00 90.81 694 GLY A O 1
ATOM 5448 N N . ALA A 1 695 ? 15.855 6.917 -14.791 1.00 88.50 695 ALA A N 1
ATOM 5449 C CA . ALA A 1 695 ? 16.867 7.478 -15.694 1.00 88.50 695 ALA A CA 1
ATOM 5450 C C . ALA A 1 695 ? 18.323 7.042 -15.416 1.00 88.50 695 ALA A C 1
ATOM 5452 O O . ALA A 1 695 ? 19.199 7.305 -16.239 1.00 88.50 695 ALA A O 1
ATOM 5453 N N . GLY A 1 696 ? 18.596 6.443 -14.252 1.00 90.75 696 GLY A N 1
ATOM 5454 C CA . GLY A 1 696 ? 19.951 6.118 -13.808 1.00 90.75 696 GLY A CA 1
ATOM 5455 C C . GLY A 1 696 ? 20.731 7.308 -13.224 1.00 90.75 696 GLY A C 1
ATOM 5456 O O . GLY A 1 696 ? 20.171 8.352 -12.888 1.00 90.75 696 GLY A O 1
ATOM 5457 N N . PHE A 1 697 ? 22.046 7.136 -13.076 1.00 90.69 697 PHE A N 1
ATOM 5458 C CA . PHE A 1 697 ? 23.038 8.063 -12.515 1.00 90.69 697 PHE A CA 1
ATOM 5459 C C . PHE A 1 697 ? 22.868 8.358 -11.013 1.00 90.69 697 PHE A C 1
ATOM 5461 O O . PHE A 1 697 ? 23.528 9.248 -10.467 1.00 90.69 697 PHE A O 1
ATOM 5468 N N . GLY A 1 698 ? 22.013 7.590 -10.341 1.00 89.31 698 GLY A N 1
ATOM 5469 C CA . GLY A 1 698 ? 21.523 7.783 -8.980 1.00 89.31 698 GLY A CA 1
ATOM 5470 C C . GLY A 1 698 ? 20.084 7.269 -8.883 1.00 89.31 698 GLY A C 1
ATOM 5471 O O . GLY A 1 698 ? 19.682 6.410 -9.665 1.00 89.31 698 GLY A O 1
ATOM 5472 N N . GLY A 1 699 ? 19.292 7.806 -7.957 1.00 91.00 699 GLY A N 1
ATOM 5473 C CA . GLY A 1 699 ? 17.886 7.425 -7.810 1.00 91.00 699 GLY A CA 1
ATOM 5474 C C . GLY A 1 699 ? 17.717 6.039 -7.190 1.00 91.00 699 GLY A C 1
ATOM 5475 O O . GLY A 1 699 ? 18.382 5.724 -6.202 1.00 91.00 699 GLY A O 1
ATOM 5476 N N . CYS A 1 700 ? 16.823 5.224 -7.742 1.00 94.75 700 CYS A N 1
ATOM 5477 C CA . CYS A 1 700 ? 16.407 3.962 -7.144 1.00 94.75 700 CYS A CA 1
ATOM 5478 C C . CYS A 1 700 ? 16.844 2.726 -7.936 1.00 94.75 700 CYS A C 1
ATOM 5480 O O . CYS A 1 700 ? 17.058 2.745 -9.145 1.00 94.75 700 CYS A O 1
ATOM 5482 N N . ALA A 1 701 ? 16.888 1.608 -7.228 1.00 98.00 701 ALA A N 1
ATOM 5483 C CA . ALA A 1 701 ? 16.867 0.258 -7.754 1.00 98.00 701 ALA A CA 1
ATOM 5484 C C . ALA A 1 701 ? 15.624 -0.483 -7.235 1.00 98.00 701 ALA A C 1
ATOM 5486 O O . ALA A 1 701 ? 14.954 -0.016 -6.318 1.00 98.00 701 ALA A O 1
ATOM 5487 N N . ILE A 1 702 ? 15.301 -1.622 -7.838 1.00 98.38 702 ILE A N 1
ATOM 5488 C CA . ILE A 1 702 ? 14.243 -2.538 -7.411 1.00 98.38 702 ILE A CA 1
ATOM 5489 C C . ILE A 1 702 ? 14.805 -3.950 -7.282 1.00 98.38 702 ILE A C 1
ATOM 5491 O O . ILE A 1 702 ? 15.666 -4.348 -8.068 1.00 98.38 702 ILE A O 1
ATOM 5495 N N . ALA A 1 703 ? 14.296 -4.709 -6.318 1.00 98.75 703 ALA A N 1
ATOM 5496 C CA . ALA A 1 703 ? 14.594 -6.121 -6.118 1.00 98.75 703 ALA A CA 1
ATOM 5497 C C . ALA A 1 703 ? 13.301 -6.922 -5.928 1.00 98.75 703 ALA A C 1
ATOM 5499 O O . ALA A 1 703 ? 12.347 -6.424 -5.337 1.00 98.75 703 ALA A O 1
ATOM 5500 N N . LEU A 1 704 ? 13.276 -8.164 -6.417 1.00 98.31 704 LEU A N 1
ATOM 5501 C CA . LEU A 1 704 ? 12.228 -9.134 -6.093 1.00 98.31 704 LEU A CA 1
ATOM 5502 C C . LEU A 1 704 ? 12.701 -10.042 -4.963 1.00 98.31 704 LEU A C 1
ATOM 5504 O O . LEU A 1 704 ? 13.565 -10.893 -5.189 1.00 98.31 704 LEU A O 1
ATOM 5508 N N . VAL A 1 705 ? 12.132 -9.857 -3.775 1.00 98.38 705 VAL A N 1
ATOM 5509 C CA . VAL A 1 705 ? 12.606 -10.440 -2.511 1.00 98.38 705 VAL A CA 1
ATOM 5510 C C . VAL A 1 705 ? 11.499 -11.281 -1.892 1.00 98.38 705 VAL A C 1
ATOM 5512 O O . VAL A 1 705 ? 10.350 -10.856 -1.879 1.00 98.38 705 VAL A O 1
ATOM 5515 N N . ALA A 1 706 ? 11.814 -12.480 -1.408 1.00 94.31 706 ALA A N 1
ATOM 5516 C CA . ALA A 1 706 ? 10.859 -13.296 -0.664 1.00 94.31 706 ALA A CA 1
ATOM 5517 C C . ALA A 1 706 ? 10.381 -12.532 0.582 1.00 94.31 706 ALA A C 1
ATOM 5519 O O . ALA A 1 706 ? 11.191 -11.931 1.289 1.00 94.31 706 ALA A O 1
ATOM 5520 N N . HIS A 1 707 ? 9.077 -12.555 0.846 1.00 88.25 707 HIS A N 1
ATOM 5521 C CA . HIS A 1 707 ? 8.422 -11.746 1.875 1.00 88.25 707 HIS A CA 1
ATOM 5522 C C . HIS A 1 707 ? 9.039 -11.956 3.266 1.00 88.25 707 HIS A C 1
ATOM 5524 O O . HIS A 1 707 ? 9.330 -11.003 3.984 1.00 88.25 707 HIS A O 1
ATOM 5530 N N . ASP A 1 708 ? 9.333 -13.208 3.623 1.00 87.31 708 ASP A N 1
ATOM 5531 C CA . ASP A 1 708 ? 9.955 -13.589 4.897 1.00 87.31 708 ASP A CA 1
ATOM 5532 C C . ASP A 1 708 ? 11.445 -13.208 5.004 1.00 87.31 708 ASP A C 1
ATOM 5534 O O . ASP A 1 708 ? 12.060 -13.413 6.050 1.00 87.31 708 ASP A O 1
ATOM 5538 N N . LYS A 1 709 ? 12.039 -12.681 3.925 1.00 92.31 709 LYS A N 1
ATOM 5539 C CA . LYS A 1 709 ? 13.445 -12.260 3.841 1.00 92.31 709 LYS A CA 1
ATOM 5540 C C . LYS A 1 709 ? 13.630 -10.757 3.719 1.00 92.31 709 LYS A C 1
ATOM 5542 O O . LYS A 1 709 ? 14.774 -10.318 3.720 1.00 92.31 709 LYS A O 1
ATOM 5547 N N . VAL A 1 710 ? 12.556 -9.970 3.639 1.00 86.56 710 VAL A N 1
ATOM 5548 C CA . VAL A 1 710 ? 12.651 -8.516 3.429 1.00 86.56 710 VAL A CA 1
ATOM 5549 C C . VAL A 1 710 ? 13.463 -7.832 4.534 1.00 86.56 710 VAL A C 1
ATOM 5551 O O . VAL A 1 710 ? 14.376 -7.081 4.217 1.00 86.56 710 VAL A O 1
ATOM 5554 N N . ALA A 1 711 ? 13.216 -8.141 5.811 1.00 88.56 711 ALA A N 1
ATOM 5555 C CA . ALA A 1 711 ? 13.950 -7.517 6.919 1.00 88.56 711 ALA A CA 1
ATOM 5556 C C . ALA A 1 711 ? 15.459 -7.841 6.886 1.00 88.56 711 ALA A C 1
ATOM 5558 O O . ALA A 1 711 ? 16.287 -6.932 6.911 1.00 88.56 711 ALA A O 1
ATOM 5559 N N . ASP A 1 712 ? 15.812 -9.126 6.743 1.00 92.88 712 ASP A N 1
ATOM 5560 C CA . ASP A 1 712 ? 17.209 -9.576 6.622 1.00 92.88 712 ASP A CA 1
ATOM 5561 C C . ASP A 1 712 ? 17.896 -8.948 5.392 1.00 92.88 712 ASP A C 1
ATOM 5563 O O . ASP A 1 712 ? 19.077 -8.598 5.422 1.00 92.88 712 ASP A O 1
ATOM 5567 N N . PHE A 1 713 ? 17.150 -8.807 4.292 1.00 98.19 713 PHE A N 1
ATOM 5568 C CA . PHE A 1 713 ? 17.612 -8.199 3.050 1.00 98.19 713 PHE A CA 1
ATOM 5569 C C . PHE A 1 713 ? 17.941 -6.712 3.220 1.00 98.19 713 PHE A C 1
ATOM 5571 O O . PHE A 1 713 ? 19.011 -6.283 2.788 1.00 98.19 713 PHE A O 1
ATOM 5578 N N . GLU A 1 714 ? 17.048 -5.932 3.833 1.00 95.75 714 GLU A N 1
ATOM 5579 C CA . GLU A 1 714 ? 17.245 -4.493 4.047 1.00 95.75 714 GLU A CA 1
ATOM 5580 C C . GLU A 1 714 ? 18.474 -4.225 4.922 1.00 95.75 714 GLU A C 1
ATOM 5582 O O . GLU A 1 714 ? 19.297 -3.371 4.584 1.00 95.75 714 GLU A O 1
ATOM 5587 N N . GLU A 1 715 ? 18.655 -5.008 5.991 1.00 96.00 715 GLU A N 1
ATOM 5588 C CA . GLU A 1 715 ? 19.831 -4.915 6.859 1.00 96.00 715 GLU A CA 1
ATOM 5589 C C . GLU A 1 715 ? 21.119 -5.259 6.096 1.00 96.00 715 GLU A C 1
ATOM 5591 O O . GLU A 1 715 ? 22.077 -4.480 6.097 1.00 96.00 715 GLU A O 1
ATOM 5596 N N . ALA A 1 716 ? 21.147 -6.398 5.398 1.00 97.69 716 ALA A N 1
ATOM 5597 C CA . ALA A 1 716 ? 22.348 -6.876 4.718 1.00 97.69 716 ALA A CA 1
ATOM 5598 C C . ALA A 1 716 ? 22.768 -5.977 3.545 1.00 97.69 716 ALA A C 1
ATOM 5600 O O . ALA A 1 716 ? 23.952 -5.656 3.395 1.00 97.69 716 ALA A O 1
ATOM 5601 N N . VAL A 1 717 ? 21.811 -5.558 2.708 1.00 98.50 717 VAL A N 1
ATOM 5602 C CA . VAL A 1 717 ? 22.091 -4.672 1.570 1.00 98.50 717 VAL A CA 1
ATOM 5603 C C . VAL A 1 717 ? 22.434 -3.270 2.058 1.00 98.50 717 VAL A C 1
ATOM 5605 O O . VAL A 1 717 ? 23.386 -2.679 1.550 1.00 98.50 717 VAL A O 1
ATOM 5608 N N . GLY A 1 718 ? 21.714 -2.752 3.059 1.00 97.62 718 GLY A N 1
ATOM 5609 C CA . GLY A 1 718 ? 21.979 -1.442 3.650 1.00 97.62 718 GLY A CA 1
ATOM 5610 C C . GLY A 1 718 ? 23.384 -1.344 4.243 1.00 97.62 718 GLY A C 1
ATOM 5611 O O . GLY A 1 718 ? 24.114 -0.403 3.931 1.00 97.62 718 GLY A O 1
ATOM 5612 N N . ALA A 1 719 ? 23.799 -2.351 5.018 1.00 97.44 719 ALA A N 1
ATOM 5613 C CA . ALA A 1 719 ? 25.114 -2.383 5.654 1.00 97.44 719 ALA A CA 1
ATOM 5614 C C . ALA A 1 719 ? 26.269 -2.431 4.639 1.00 97.44 719 ALA A C 1
ATOM 5616 O O . ALA A 1 719 ? 27.259 -1.709 4.788 1.00 97.44 719 ALA A O 1
ATOM 5617 N N . GLU A 1 720 ? 26.165 -3.257 3.591 1.00 98.38 720 GLU A N 1
ATOM 5618 C CA . GLU A 1 720 ? 27.211 -3.309 2.561 1.00 98.38 720 GLU A CA 1
ATOM 5619 C C . GLU A 1 720 ? 27.210 -2.042 1.698 1.00 98.38 720 GLU A C 1
ATOM 5621 O O . GLU A 1 720 ? 28.284 -1.539 1.361 1.00 98.38 720 GLU A O 1
ATOM 5626 N N . TYR A 1 721 ? 26.035 -1.479 1.393 1.00 98.56 721 TYR A N 1
ATOM 5627 C CA . TYR A 1 721 ? 25.933 -0.212 0.675 1.00 98.56 721 TYR A CA 1
ATOM 5628 C C . TYR A 1 721 ? 26.622 0.920 1.435 1.00 98.56 721 TYR A C 1
ATOM 5630 O O . TYR A 1 721 ? 27.496 1.580 0.879 1.00 98.56 721 TYR A O 1
ATOM 5638 N N . GLU A 1 722 ? 26.298 1.110 2.714 1.00 97.75 722 GLU A N 1
ATOM 5639 C CA . GLU A 1 722 ? 26.893 2.171 3.528 1.00 97.75 722 GLU A CA 1
ATOM 5640 C C . GLU A 1 722 ? 28.411 1.995 3.668 1.00 97.75 722 GLU A C 1
ATOM 5642 O O . GLU A 1 722 ? 29.163 2.965 3.580 1.00 97.75 722 GLU A O 1
ATOM 5647 N N . LYS A 1 723 ? 28.887 0.751 3.783 1.00 98.00 723 LYS A N 1
ATOM 5648 C CA . LYS A 1 723 ? 30.320 0.435 3.811 1.00 98.00 723 LYS A CA 1
ATOM 5649 C C . LYS A 1 723 ? 31.044 0.787 2.506 1.00 98.00 723 LYS A C 1
ATOM 5651 O O . LYS A 1 723 ? 32.180 1.257 2.562 1.00 98.00 723 LYS A O 1
ATOM 5656 N N . VAL A 1 724 ? 30.444 0.512 1.347 1.00 98.12 724 VAL A N 1
ATOM 5657 C CA . VAL A 1 724 ? 31.079 0.720 0.030 1.00 98.12 724 VAL A CA 1
ATOM 5658 C C . VAL A 1 724 ? 30.942 2.166 -0.445 1.00 98.12 724 VAL A C 1
ATOM 5660 O O . VAL A 1 724 ? 31.900 2.742 -0.956 1.00 98.12 724 VAL A O 1
ATOM 5663 N N . VAL A 1 725 ? 29.755 2.746 -0.285 1.00 97.25 725 VAL A N 1
ATOM 5664 C CA . VAL A 1 725 ? 29.377 4.054 -0.833 1.00 97.25 725 VAL A CA 1
ATOM 5665 C C . VAL A 1 725 ? 29.611 5.188 0.172 1.00 97.25 725 VAL A C 1
ATOM 5667 O O . VAL A 1 725 ? 29.889 6.318 -0.229 1.00 97.25 725 VAL A O 1
ATOM 5670 N N . GLY A 1 726 ? 29.583 4.891 1.475 1.00 96.44 726 GLY A N 1
ATOM 5671 C CA . GLY A 1 726 ? 29.907 5.834 2.550 1.00 96.44 726 GLY A CA 1
ATOM 5672 C C . GLY A 1 726 ? 28.719 6.612 3.125 1.00 96.44 726 GLY A C 1
ATOM 5673 O O . GLY A 1 726 ? 28.932 7.520 3.926 1.00 96.44 726 GLY A O 1
ATOM 5674 N N . TYR A 1 727 ? 27.488 6.296 2.716 1.00 95.00 727 TYR A N 1
ATOM 5675 C CA . TYR A 1 727 ? 26.244 6.859 3.255 1.00 95.00 727 TYR A CA 1
ATOM 5676 C C . TYR A 1 727 ? 25.082 5.863 3.078 1.00 95.00 727 TYR A C 1
ATOM 5678 O O . TYR A 1 727 ? 25.184 4.974 2.230 1.00 95.00 727 TYR A O 1
ATOM 5686 N N . PRO A 1 728 ? 23.994 5.963 3.866 1.00 95.38 728 PRO A N 1
ATOM 5687 C CA . PRO A 1 728 ? 22.949 4.941 3.886 1.00 95.38 728 PRO A CA 1
ATOM 5688 C C . PRO A 1 728 ? 21.983 5.035 2.696 1.00 95.38 728 PRO A C 1
ATOM 5690 O O . PRO A 1 728 ? 21.615 6.125 2.246 1.00 95.38 728 PRO A O 1
ATOM 5693 N N . ALA A 1 729 ? 21.510 3.873 2.245 1.00 95.06 729 ALA A N 1
ATOM 5694 C CA . ALA A 1 729 ? 20.366 3.741 1.345 1.00 95.06 729 ALA A CA 1
ATOM 5695 C C . ALA A 1 729 ? 19.037 3.781 2.124 1.00 95.06 729 ALA A C 1
ATOM 5697 O O . ALA A 1 729 ? 19.013 3.662 3.349 1.00 95.06 729 ALA A O 1
ATOM 5698 N N . SER A 1 730 ? 17.921 3.921 1.410 1.00 92.88 730 SER A N 1
ATOM 5699 C CA . SER A 1 730 ? 16.573 3.774 1.980 1.00 92.88 730 SER A CA 1
ATOM 5700 C C . SER A 1 730 ? 15.785 2.700 1.247 1.00 92.88 730 SER A C 1
ATOM 5702 O O . SER A 1 730 ? 15.911 2.566 0.031 1.00 92.88 730 SER A O 1
ATOM 5704 N N . PHE A 1 731 ? 14.946 1.969 1.975 1.00 93.12 731 PHE A N 1
ATOM 5705 C CA . PHE A 1 731 ? 14.201 0.826 1.459 1.00 93.12 731 PHE A CA 1
ATOM 5706 C C . PHE A 1 731 ? 12.699 1.047 1.612 1.00 93.12 731 PHE A C 1
ATOM 5708 O O . PHE A 1 731 ? 12.248 1.616 2.605 1.00 93.12 731 PHE A O 1
ATOM 5715 N N . TYR A 1 732 ? 11.937 0.631 0.602 1.00 88.19 732 TYR A N 1
ATOM 5716 C CA . TYR A 1 732 ? 10.481 0.736 0.586 1.00 88.19 732 TYR A CA 1
ATOM 5717 C C . TYR A 1 732 ? 9.888 -0.497 -0.089 1.00 88.19 732 TYR A C 1
ATOM 5719 O O . TYR A 1 732 ? 10.211 -0.789 -1.242 1.00 88.19 732 TYR A O 1
ATOM 5727 N N . VAL A 1 733 ? 8.971 -1.194 0.577 1.00 86.69 733 VAL A N 1
ATOM 5728 C CA . VAL A 1 733 ? 8.193 -2.257 -0.070 1.00 86.69 733 VAL A CA 1
ATOM 5729 C C . VAL A 1 733 ? 7.120 -1.613 -0.947 1.00 86.69 733 VAL A C 1
ATOM 5731 O O . VAL A 1 733 ? 6.230 -0.913 -0.462 1.00 86.69 733 VAL A O 1
ATOM 5734 N N . ALA A 1 734 ? 7.213 -1.816 -2.259 1.00 83.75 734 ALA A N 1
ATOM 5735 C CA . ALA A 1 734 ? 6.314 -1.198 -3.218 1.00 83.75 734 ALA A CA 1
ATOM 5736 C C . ALA A 1 734 ? 4.930 -1.851 -3.184 1.00 83.75 734 ALA A C 1
ATOM 5738 O O . ALA A 1 734 ? 4.785 -3.064 -3.342 1.00 83.75 734 ALA A O 1
ATOM 5739 N N . GLN A 1 735 ? 3.892 -1.023 -3.102 1.00 82.00 735 GLN A N 1
ATOM 5740 C CA . GLN A 1 735 ? 2.521 -1.439 -3.370 1.00 82.00 735 GLN A CA 1
ATOM 5741 C C . GLN A 1 735 ? 2.044 -0.823 -4.682 1.00 82.00 735 GLN A C 1
ATOM 5743 O O . GLN A 1 735 ? 2.196 0.375 -4.905 1.00 82.00 735 GLN A O 1
ATOM 5748 N N . ILE A 1 736 ? 1.455 -1.639 -5.557 1.00 87.06 736 ILE A N 1
ATOM 5749 C CA . ILE A 1 736 ? 1.002 -1.187 -6.879 1.00 87.06 736 ILE A CA 1
ATOM 5750 C C . ILE A 1 736 ? -0.367 -0.514 -6.771 1.00 87.06 736 ILE A C 1
ATOM 5752 O O . ILE A 1 736 ? -1.370 -1.174 -6.455 1.00 87.06 736 ILE A O 1
ATOM 5756 N N . GLY A 1 737 ? -0.380 0.789 -7.054 1.00 83.25 737 GLY A N 1
ATOM 5757 C CA . GLY A 1 737 ? -1.519 1.698 -6.918 1.00 83.25 737 GLY A CA 1
ATOM 5758 C C . GLY A 1 737 ? -2.276 1.949 -8.224 1.00 83.25 737 GLY A C 1
ATOM 5759 O O . GLY A 1 737 ? -1.908 1.440 -9.280 1.00 83.25 737 GLY A O 1
ATOM 5760 N N . SER A 1 738 ? -3.357 2.727 -8.150 1.00 89.94 738 SER A N 1
ATOM 5761 C CA . SER A 1 738 ? -4.055 3.258 -9.329 1.00 89.94 738 SER A CA 1
ATOM 5762 C C . SER A 1 738 ? -3.261 4.382 -9.993 1.00 89.94 738 SER A C 1
ATOM 5764 O O . SER A 1 738 ? -2.326 4.907 -9.399 1.00 89.94 738 SER A O 1
ATOM 5766 N N . GLY A 1 739 ? -3.680 4.781 -11.191 1.00 93.69 739 GLY A N 1
ATOM 5767 C CA . GLY A 1 739 ? -3.239 6.004 -11.843 1.00 93.69 739 GLY A CA 1
ATOM 5768 C C . GLY A 1 739 ? -3.855 7.262 -11.228 1.00 93.69 739 GLY A C 1
ATOM 5769 O O . GLY A 1 739 ? -4.651 7.182 -10.286 1.00 93.69 739 GLY A O 1
ATOM 5770 N N . SER A 1 740 ? -3.508 8.423 -11.784 1.00 96.81 740 SER A N 1
ATOM 5771 C CA . SER A 1 740 ? -3.954 9.726 -11.279 1.00 96.81 740 SER A CA 1
ATOM 5772 C C . SER A 1 740 ? -5.472 9.863 -11.317 1.00 96.81 740 SER A C 1
ATOM 5774 O O . SER A 1 740 ? -6.119 9.521 -12.313 1.00 96.81 740 SER A O 1
ATOM 5776 N N . THR A 1 741 ? -6.067 10.366 -10.245 1.00 93.69 741 THR A N 1
ATOM 5777 C CA . THR A 1 741 ? -7.522 10.445 -10.115 1.00 93.69 741 THR A CA 1
ATOM 5778 C C . THR A 1 741 ? -7.939 11.518 -9.117 1.00 93.69 741 THR A C 1
ATOM 5780 O O . THR A 1 741 ? -7.187 11.866 -8.205 1.00 93.69 741 THR A O 1
ATOM 5783 N N . LYS A 1 742 ? -9.177 11.994 -9.264 1.00 93.25 742 LYS A N 1
ATOM 5784 C CA . LYS A 1 742 ? -9.920 12.596 -8.158 1.00 93.25 742 LYS A CA 1
ATOM 5785 C C . LYS A 1 742 ? -10.168 11.534 -7.085 1.00 93.25 742 LYS A C 1
ATOM 5787 O O . LYS A 1 742 ? -10.422 10.370 -7.417 1.00 93.25 742 LYS A O 1
ATOM 5792 N N . LEU A 1 743 ? -1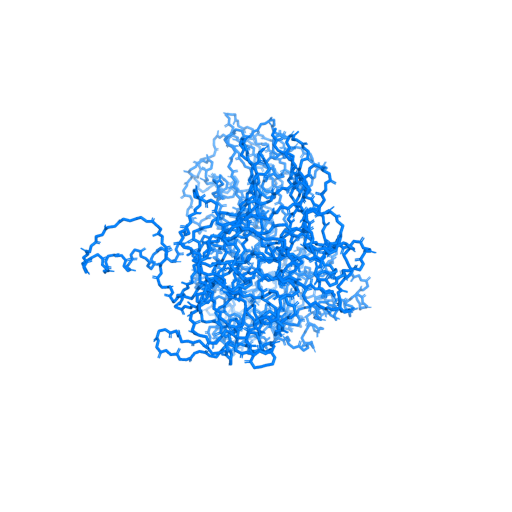0.037 11.921 -5.824 1.00 86.00 743 LEU A N 1
ATOM 5793 C CA . LEU A 1 743 ? -10.339 11.093 -4.666 1.00 86.00 743 LEU A CA 1
ATOM 5794 C C . LEU A 1 743 ? -11.792 11.327 -4.247 1.00 86.00 743 LEU A C 1
ATOM 5796 O O . LEU A 1 743 ? -12.224 12.469 -4.122 1.00 86.00 743 LEU A O 1
ATOM 5800 N N . ASP A 1 744 ? -12.525 10.244 -3.992 1.00 73.56 744 ASP A N 1
ATOM 5801 C CA . ASP A 1 744 ? -13.822 10.333 -3.318 1.00 73.56 744 ASP A CA 1
ATOM 5802 C C . ASP A 1 744 ? -13.564 10.473 -1.815 1.00 73.56 744 ASP A C 1
ATOM 5804 O O . ASP A 1 744 ? -13.023 9.547 -1.203 1.00 73.56 744 ASP A O 1
ATOM 5808 N N . VAL A 1 745 ? -13.930 11.617 -1.239 1.00 62.38 745 VAL A N 1
ATOM 5809 C CA . VAL A 1 745 ? -13.751 11.923 0.189 1.00 62.38 745 VAL A CA 1
ATOM 5810 C C . VAL A 1 745 ? -15.136 12.087 0.813 1.00 62.38 745 VAL A C 1
ATOM 5812 O O . VAL A 1 745 ? -15.581 13.193 1.102 1.00 62.38 745 VAL A O 1
ATOM 5815 N N . GLU A 1 746 ? -15.857 10.967 0.911 1.00 37.31 746 GLU A N 1
ATOM 5816 C CA . GLU A 1 746 ? -17.084 10.831 1.716 1.00 37.31 746 GLU A CA 1
ATOM 5817 C C . GLU A 1 746 ? -16.791 10.087 3.016 1.00 37.31 746 GLU A C 1
ATOM 5819 O O . GLU A 1 746 ? -16.054 9.071 2.955 1.00 37.31 746 GLU A O 1
#

Foldseek 3Di:
DWDWDWDAQPPPKIWIWTAAPVRWIWIAILQLRFTAFTADPNFTWWFHASHPVCCVVFNLQARGKFDQAAAWDAQCWDQWPNDIFHFEDDDVSIAHRHHPCGSSRDRWDWDWDDDPFKIKIKTWDWDDACRRRWHFIKIKIWMWMAGNVRDIDIDIDMDGPGFTKGWIKGFIWTFRVSDLQDAQQQKKKAFQFQKWFAAPALVRHTPPDIDGCPPHLPHQHVIDRQNSQLPDPPPRCVRLSGFFIKGFHPDQAQVDFGMWIDDDPDIDTDHGNAGTWTKDQQQPDQSATQTPNRGGHGRSTITTIGGDIDRDPDDDDDDDDDDPVVVVVVVVVVVVVVVVVVVVVVVVVLCVVVVVVVVVLQVVCCVQVVHNPQKFKWWWFFKWWLFQPPQLLQQFKTKMFTFPFAKIKIKAWDPAQKAWEEEPVCCVVPIDIDGLVCLLPDDPPDPCLLLSQLSVLCVVVVFDDPTYMYMYMYGRPPPPQLRCRQLRVNLRSLQVCCVNRVRPDDLVSSLVSSQCSVCPRVNQDDGSVGSCNQSFHDFQWIWTARSNVRDIDTHGQDLDQKFKKKKALPDDDDPLRVLLVVLSVLQVLQVVLLVVPDPDPGLNVDALVRLVVRLVSSVDPLSSLSSSLNNVRSVLSVVLSVCRNVNVLLVNQVSQAVNQVSCVPSVVQADPSQCLLFVQLQPDPQWSGKHATHSGPGRIIITIGRNVCPVVSQVRSQVSSCVRVVDGMDMDGTGRHGHIHTDDDD

Radius of gyration: 32.07 Å; chains: 1; bounding box: 71×71×94 Å